Protein 3DDE (pdb70)

Organism: Shewanella denitrificans (strain OS217 / ATCC BAA-1090 / DSM 15013) (NCBI:txid318161)

Radius of gyration: 26.36 Å; Cα contacts (8 Å, |Δi|>4): 546; chains: 2; bounding box: 49×49×81 Å

Secondary structure (DSSP, 8-state):
----HHHHHHHHH--HHHHHH-HHHHHHHTT---HHHHHH--HHHHHHTTHHHHHHHHH---S--HHHHHHHHHHHHHHTTTT--HHHHHHTT--HHHHHTPPPPHHHHHHHHHHHHHHHSS-GGGGHHHHHHHHT-HHHHHHHHHHHHHHTT--TT--HHHHHHHHHHHHHHHHH--TTT--SHHHHHHHHH--HHHHHHHHHHHHHHHHHHHTTTT-SS----/----HHHHHHHHH--HHHHHH-HHHHHHHTT---HHHHHH--HHHHHHTTHHHHHHHHH---S--HHHHHHHHHHHHHHTTTT--HHHHHHTT--HHHHHTPPPPHHHHHHHHHHHHHHHSS-GGGHHHHHHHHTT-HHHHHHHHHHHHHHTT--TT--TTTTSHHHHHHHHHHHH--TTT--SHHHHHHHHH--HHHHHHHHHHHHHHHHHHHHTTT-TTS--

InterPro domains:
  IPR016084 Haem oxygenase-like, multi-helical [G3DSA:1.20.910.10] (1-238)
  IPR016084 Haem oxygenase-like, multi-helical [SSF48613] (8-217)
  IPR039068 Pyrroloquinoline-quinone synthase-like [PTHR40279] (7-221)

B-factor: mean 52.83, std 4.48, range [24.52, 73.82]

Structure (mmCIF, N/CA/C/O backbone):
data_3DDE
#
_entry.id   3DDE
#
_cell.length_a   92.810
_cell.length_b   66.000
_cell.length_c   84.380
_cell.angle_alpha   90.000
_cell.angle_beta   90.000
_cell.angle_gamma   90.000
#
_symmetry.space_group_name_H-M   'P 21 21 2'
#
loop_
_entity.id
_entity.type
_entity.pdbx_description
1 polymer 'TENA/THI-4 protein, Domain of Unknown Function with a Heme Oxygenase-like Fold'
2 non-polymer DI(HYDROXYETHYL)ETHER
3 non-polymer 'NITRATE ION'
4 non-polymer 1,2-ETHANEDIOL
5 non-polymer 'TRIETHYLENE GLYCOL'
6 water water
#
loop_
_atom_site.group_PDB
_atom_site.id
_atom_site.type_symbol
_atom_site.label_atom_id
_atom_site.label_alt_id
_atom_site.label_comp_id
_atom_site.label_asym_id
_atom_site.label_entity_id
_atom_site.label_seq_id
_atom_site.pdbx_PDB_ins_code
_atom_site.Cartn_x
_atom_site.Cartn_y
_atom_site.Cartn_z
_atom_site.occupancy
_atom_site.B_iso_or_equiv
_atom_site.auth_seq_id
_atom_site.auth_comp_id
_atom_site.auth_asym_id
_atom_site.auth_atom_id
_atom_site.pdbx_PDB_model_num
ATOM 1 N N . SER A 1 3 ? 3.041 0.600 -62.013 1.00 52.82 2 SER A N 1
ATOM 2 C CA . SER A 1 3 ? 2.967 2.083 -61.838 1.00 52.80 2 SER A CA 1
ATOM 3 C C . SER A 1 3 ? 4.030 2.595 -60.860 1.00 52.80 2 SER A C 1
ATOM 4 O O . SER A 1 3 ? 4.304 1.964 -59.842 1.00 53.24 2 SER A O 1
ATOM 7 N N . ILE A 1 4 ? 4.606 3.752 -61.177 1.00 52.90 3 ILE A N 1
ATOM 8 C CA . ILE A 1 4 ? 5.656 4.373 -60.364 1.00 53.29 3 ILE A CA 1
ATOM 9 C C . ILE A 1 4 ? 5.100 5.265 -59.231 1.00 53.16 3 ILE A C 1
ATOM 10 O O . ILE A 1 4 ? 5.796 5.556 -58.258 1.00 53.24 3 ILE A O 1
ATOM 15 N N . ILE A 1 5 ? 3.862 5.732 -59.368 1.00 52.79 4 ILE A N 1
ATOM 16 C CA . ILE A 1 5 ? 3.278 6.586 -58.343 1.00 52.15 4 ILE A CA 1
ATOM 17 C C . ILE A 1 5 ? 2.561 5.729 -57.300 1.00 52.41 4 ILE A C 1
ATOM 18 O O . ILE A 1 5 ? 1.938 4.710 -57.625 1.00 52.07 4 ILE A O 1
ATOM 23 N N . ASP A 1 6 ? 2.718 6.122 -56.039 1.00 52.72 5 ASP A N 1
ATOM 24 C CA . ASP A 1 6 ? 2.100 5.441 -54.910 1.00 52.76 5 ASP A CA 1
ATOM 25 C C . ASP A 1 6 ? 1.054 6.400 -54.369 1.00 52.34 5 ASP A C 1
ATOM 26 O O . ASP A 1 6 ? 1.382 7.348 -53.651 1.00 51.97 5 ASP A O 1
ATOM 31 N N . LEU A 1 7 ? -0.202 6.143 -54.720 1.00 52.22 6 LEU A N 1
ATOM 32 C CA . LEU A 1 7 ? -1.304 7.009 -54.319 1.00 52.52 6 LEU A CA 1
ATOM 33 C C . LEU A 1 7 ? -1.629 6.963 -52.822 1.00 52.47 6 LEU A C 1
ATOM 34 O O . LEU A 1 7 ? -2.263 7.880 -52.302 1.00 52.91 6 LEU A O 1
ATOM 39 N N . THR A 1 8 ? -1.199 5.919 -52.124 1.00 52.60 7 THR A N 1
ATOM 40 C CA . THR A 1 8 ? -1.411 5.862 -50.682 1.00 53.01 7 THR A CA 1
ATOM 41 C C . THR A 1 8 ? -0.524 6.925 -50.011 1.00 53.25 7 THR A C 1
ATOM 42 O O . THR A 1 8 ? -0.913 7.527 -49.007 1.00 53.84 7 THR A O 1
ATOM 46 N N . LYS A 1 9 ? 0.655 7.170 -50.585 1.00 53.16 8 LYS A N 1
ATOM 47 C CA . LYS A 1 9 ? 1.561 8.201 -50.074 1.00 52.93 8 LYS A CA 1
ATOM 48 C C . LYS A 1 9 ? 0.962 9.592 -50.287 1.00 52.82 8 LYS A C 1
ATOM 49 O O . LYS A 1 9 ? 1.038 10.426 -49.392 1.00 53.56 8 LYS A O 1
ATOM 51 N N . LEU A 1 10 ? 0.377 9.848 -51.462 1.00 52.72 9 LEU A N 1
ATOM 52 C CA . LEU A 1 10 ? -0.279 11.145 -51.720 1.00 52.16 9 LEU A CA 1
ATOM 53 C C . LEU A 1 10 ? -1.486 11.308 -50.791 1.00 51.88 9 LEU A C 1
ATOM 54 O O . LEU A 1 10 ? -1.642 12.355 -50.171 1.00 51.82 9 LEU A O 1
ATOM 59 N N . GLU A 1 11 ? -2.313 10.265 -50.681 1.00 52.28 10 GLU A N 1
ATOM 60 C CA . GLU A 1 11 ? -3.465 10.265 -49.767 1.00 52.16 10 GLU A CA 1
ATOM 61 C C . GLU A 1 11 ? -3.040 10.644 -48.356 1.00 51.94 10 GLU A C 1
ATOM 62 O O . GLU A 1 11 ? -3.743 11.391 -47.675 1.00 52.17 10 GLU A O 1
ATOM 65 N N . GLN A 1 12 ? -1.888 10.128 -47.924 1.00 51.66 11 GLN A N 1
ATOM 66 C CA . GLN A 1 12 ? -1.369 10.419 -46.586 1.00 51.58 11 GLN A CA 1
ATOM 67 C C . GLN A 1 12 ? -0.971 11.890 -46.427 1.00 51.36 11 GLN A C 1
ATOM 68 O O . GLN A 1 12 ? -1.238 12.476 -45.376 1.00 51.03 11 GLN A O 1
ATOM 70 N N . LYS A 1 13 ? -0.364 12.493 -47.459 1.00 51.57 12 LYS A N 1
ATOM 71 C CA A LYS A 1 13 ? 0.038 13.906 -47.373 0.50 51.66 12 LYS A CA 1
ATOM 72 C CA B LYS A 1 13 ? 0.027 13.912 -47.409 0.50 51.52 12 LYS A CA 1
ATOM 73 C C . LYS A 1 13 ? -1.211 14.801 -47.361 1.00 51.47 12 LYS A C 1
ATOM 74 O O . LYS A 1 13 ? -1.263 15.782 -46.625 1.00 51.60 12 LYS A O 1
ATOM 85 N N . VAL A 1 14 ? -2.207 14.459 -48.171 1.00 51.52 13 VAL A N 1
ATOM 86 C CA . VAL A 1 14 ? -3.456 15.217 -48.216 1.00 51.80 13 VAL A CA 1
ATOM 87 C C . VAL A 1 14 ? -4.185 15.169 -46.865 1.00 51.69 13 VAL A C 1
ATOM 88 O O . VAL A 1 14 ? -4.652 16.203 -46.378 1.00 51.38 13 VAL A O 1
ATOM 92 N N . ALA A 1 15 ? -4.256 13.980 -46.261 1.00 51.40 14 ALA A N 1
ATOM 93 C CA . ALA A 1 15 ? -4.903 13.800 -44.957 1.00 51.85 14 ALA A CA 1
ATOM 94 C C . ALA A 1 15 ? -4.217 14.622 -43.851 1.00 51.90 14 ALA A C 1
ATOM 95 O O . ALA A 1 15 ? -4.880 15.135 -42.938 1.00 51.65 14 ALA A O 1
ATOM 97 N N . THR A 1 16 ? -2.893 14.728 -43.931 1.00 51.99 15 THR A N 1
ATOM 98 C CA . THR A 1 16 ? -2.122 15.518 -42.976 1.00 52.14 15 THR A CA 1
ATOM 99 C C . THR A 1 16 ? -2.412 17.006 -43.151 1.00 51.91 15 THR A C 1
ATOM 100 O O . THR A 1 16 ? -2.533 17.736 -42.172 1.00 52.30 15 THR A O 1
ATOM 112 N N . TRP A 1 18 ? -5.240 18.481 -44.560 1.00 52.41 17 TRP A N 1
ATOM 113 C CA . TRP A 1 18 ? -6.617 18.804 -44.141 1.00 52.95 17 TRP A CA 1
ATOM 114 C C . TRP A 1 18 ? -6.717 18.896 -42.616 1.00 52.68 17 TRP A C 1
ATOM 115 O O . TRP A 1 18 ? -7.345 19.806 -42.068 1.00 52.62 17 TRP A O 1
ATOM 126 N N . ASP A 1 19 ? -6.084 17.955 -41.935 1.00 52.47 18 ASP A N 1
ATOM 127 C CA . ASP A 1 19 ? -6.068 17.957 -40.482 1.00 52.85 18 ASP A CA 1
ATOM 128 C C . ASP A 1 19 ? -5.618 19.319 -39.934 1.00 52.82 18 ASP A C 1
ATOM 129 O O . ASP A 1 19 ? -6.213 19.869 -39.007 1.00 53.22 18 ASP A O 1
ATOM 134 N N . SER A 1 20 ? -4.556 19.848 -40.514 1.00 52.86 19 SER A N 1
ATOM 135 C CA . SER A 1 20 ? -4.023 21.134 -40.115 1.00 53.40 19 SER A CA 1
ATOM 136 C C . SER A 1 20 ? -4.986 22.280 -40.436 1.00 52.75 19 SER A C 1
ATOM 137 O O . SER A 1 20 ? -5.243 23.133 -39.586 1.00 53.03 19 SER A O 1
ATOM 140 N N . ILE A 1 21 ? -5.511 22.287 -41.658 1.00 52.63 20 ILE A N 1
ATOM 141 C CA . ILE A 1 21 ? -6.448 23.316 -42.125 1.00 52.58 20 ILE A CA 1
ATOM 142 C C . ILE A 1 21 ? -7.714 23.371 -41.267 1.00 53.41 20 ILE A C 1
ATOM 143 O O . ILE A 1 21 ? -8.159 24.457 -40.880 1.00 54.46 20 ILE A O 1
ATOM 148 N N . LEU A 1 22 ? -8.272 22.200 -40.951 1.00 53.09 21 LEU A N 1
ATOM 149 C CA . LEU A 1 22 ? -9.501 22.114 -40.175 1.00 53.13 21 LEU A CA 1
ATOM 150 C C . LEU A 1 22 ? -9.272 22.426 -38.692 1.00 53.25 21 LEU A C 1
ATOM 151 O O . LEU A 1 22 ? -10.155 22.965 -38.026 1.00 53.00 21 LEU A O 1
ATOM 156 N N . THR A 1 23 ? -8.078 22.119 -38.187 1.00 53.57 22 THR A N 1
ATOM 157 C CA . THR A 1 23 ? -7.733 22.402 -36.795 1.00 53.59 22 THR A CA 1
ATOM 158 C C . THR A 1 23 ? -7.408 23.882 -36.574 1.00 53.33 22 THR A C 1
ATOM 159 O O . THR A 1 23 ? -7.610 24.403 -35.490 1.00 53.82 22 THR A O 1
ATOM 163 N N . ASN A 1 24 ? -6.897 24.556 -37.595 1.00 53.84 23 ASN A N 1
ATOM 164 C CA . ASN A 1 24 ? -6.453 25.943 -37.448 1.00 54.02 23 ASN A CA 1
ATOM 165 C C . ASN A 1 24 ? -7.332 27.046 -38.046 1.00 54.13 23 ASN A C 1
ATOM 166 O O . ASN A 1 24 ? -7.188 28.202 -37.658 1.00 54.97 23 ASN A O 1
ATOM 171 N N . SER A 1 25 ? -8.240 26.708 -38.961 1.00 53.42 24 SER A N 1
ATOM 172 C CA . SER A 1 25 ? -9.107 27.718 -39.583 1.00 53.26 24 SER A CA 1
ATOM 173 C C . SER A 1 25 ? -10.225 28.217 -38.669 1.00 53.02 24 SER A C 1
ATOM 174 O O . SER A 1 25 ? -11.083 27.429 -38.257 1.00 53.56 24 SER A O 1
ATOM 177 N N . PRO A 1 26 ? -10.240 29.528 -38.349 1.00 52.71 25 PRO A N 1
ATOM 178 C CA . PRO A 1 26 ? -11.334 30.026 -37.524 1.00 52.42 25 PRO A CA 1
ATOM 179 C C . PRO A 1 26 ? -12.668 29.915 -38.251 1.00 52.38 25 PRO A C 1
ATOM 180 O O . PRO A 1 26 ? -13.718 29.793 -37.610 1.00 53.31 25 PRO A O 1
ATOM 184 N N . PHE A 1 27 ? -12.619 30.014 -39.580 1.00 52.64 26 PHE A N 1
ATOM 185 C CA . PHE A 1 27 ? -13.790 29.869 -40.440 1.00 52.63 26 PHE A CA 1
ATOM 186 C C . PHE A 1 27 ? -14.424 28.498 -40.198 1.00 52.46 26 PHE A C 1
ATOM 187 O O . PHE A 1 27 ? -15.625 28.398 -39.935 1.00 52.89 26 PHE A O 1
ATOM 195 N N . ILE A 1 28 ? -13.604 27.451 -40.255 1.00 52.13 27 ILE A N 1
ATOM 196 C CA . ILE A 1 28 ? -14.075 26.079 -40.056 1.00 51.71 27 ILE A CA 1
ATOM 197 C C . ILE A 1 28 ? -14.628 25.865 -38.646 1.00 52.42 27 ILE A C 1
ATOM 198 O O . ILE A 1 28 ? -15.637 25.180 -38.489 1.00 52.36 27 ILE A O 1
ATOM 203 N N . HIS A 1 29 ? -13.997 26.443 -37.618 1.00 53.30 28 HIS A N 1
ATOM 204 C CA . HIS A 1 29 ? -14.507 26.258 -36.252 1.00 53.92 28 HIS A CA 1
ATOM 205 C C . HIS A 1 29 ? -15.840 26.979 -36.103 1.00 53.45 28 HIS A C 1
ATOM 206 O O . HIS A 1 29 ? -16.758 26.448 -35.501 1.00 53.46 28 HIS A O 1
ATOM 213 N N . GLU A 1 30 ? -15.934 28.190 -36.646 1.00 52.97 29 GLU A N 1
ATOM 214 C CA . GLU A 1 30 ? -17.172 28.971 -36.589 1.00 52.52 29 GLU A CA 1
ATOM 215 C C . GLU A 1 30 ? -18.335 28.137 -37.142 1.00 52.26 29 GLU A C 1
ATOM 216 O O . GLU A 1 30 ? -19.427 28.106 -36.561 1.00 52.32 29 GLU A O 1
ATOM 222 N N . VAL A 1 31 ? -18.085 27.452 -38.258 1.00 52.02 30 VAL A N 1
ATOM 223 C CA . VAL A 1 31 ? -19.096 26.608 -38.899 1.00 51.61 30 VAL A CA 1
ATOM 224 C C . VAL A 1 31 ? -19.464 25.394 -38.035 1.00 51.35 30 VAL A C 1
ATOM 225 O O . VAL A 1 31 ? -20.647 25.166 -37.746 1.00 52.09 30 VAL A O 1
ATOM 229 N N . LEU A 1 32 ? -18.460 24.630 -37.612 1.00 51.26 31 LEU A N 1
ATOM 230 C CA . LEU A 1 32 ? -18.702 23.415 -36.816 1.00 51.10 31 LEU A CA 1
ATOM 231 C C . LEU A 1 32 ? -19.367 23.651 -35.449 1.00 50.97 31 LEU A C 1
ATOM 232 O O . LEU A 1 32 ? -20.125 22.796 -34.972 1.00 50.87 31 LEU A O 1
ATOM 237 N N A ASP A 1 33 ? -19.171 24.842 -34.887 0.50 50.83 32 ASP A N 1
ATOM 238 N N B ASP A 1 33 ? -19.026 24.764 -34.796 0.50 51.22 32 ASP A N 1
ATOM 239 C CA A ASP A 1 33 ? -19.827 25.217 -33.634 0.50 51.05 32 ASP A CA 1
ATOM 240 C CA B ASP A 1 33 ? -19.526 25.080 -33.446 0.50 51.66 32 ASP A CA 1
ATOM 241 C C A ASP A 1 33 ? -21.329 25.410 -33.874 0.50 50.17 32 ASP A C 1
ATOM 242 C C B ASP A 1 33 ? -20.279 26.412 -33.395 0.50 51.97 32 ASP A C 1
ATOM 243 O O A ASP A 1 33 ? -22.124 25.364 -32.935 0.50 50.21 32 ASP A O 1
ATOM 244 O O B ASP A 1 33 ? -21.508 26.442 -33.484 0.50 51.96 32 ASP A O 1
ATOM 253 N N A GLY A 1 34 ? -21.704 25.638 -35.131 0.50 49.10 33 GLY A N 1
ATOM 254 N N B GLY A 1 34 ? -19.539 27.507 -33.233 0.50 52.03 33 GLY A N 1
ATOM 255 C CA A GLY A 1 34 ? -23.100 25.826 -35.506 0.50 48.59 33 GLY A CA 1
ATOM 256 C CA B GLY A 1 34 ? -20.148 28.833 -33.171 0.50 51.72 33 GLY A CA 1
ATOM 257 C C A GLY A 1 34 ? -23.456 27.295 -35.601 0.50 48.26 33 GLY A C 1
ATOM 258 C C B GLY A 1 34 ? -21.488 28.823 -33.879 0.50 51.35 33 GLY A C 1
ATOM 259 O O A GLY A 1 34 ? -24.628 27.667 -35.535 0.50 47.85 33 GLY A O 1
ATOM 260 O O B GLY A 1 34 ? -22.466 28.288 -33.354 0.50 51.44 33 GLY A O 1
ATOM 261 N N A LYS A 1 35 ? -22.441 28.134 -35.773 0.50 48.14 34 LYS A N 1
ATOM 262 N N B LYS A 1 35 ? -21.533 29.421 -35.068 0.50 50.70 34 LYS A N 1
ATOM 263 C CA A LYS A 1 35 ? -22.648 29.575 -35.839 0.50 48.43 34 LYS A CA 1
ATOM 264 C CA B LYS A 1 35 ? -22.753 29.452 -35.868 0.50 50.33 34 LYS A CA 1
ATOM 265 C C A LYS A 1 35 ? -22.479 30.191 -37.234 0.50 49.15 34 LYS A C 1
ATOM 266 C C B LYS A 1 35 ? -22.538 30.161 -37.207 0.50 50.28 34 LYS A C 1
ATOM 267 O O A LYS A 1 35 ? -22.201 31.388 -37.341 0.50 49.35 34 LYS A O 1
ATOM 268 O O B LYS A 1 35 ? -22.279 31.365 -37.246 0.50 50.39 34 LYS A O 1
ATOM 271 N N . ALA A 1 36 ? -22.644 29.403 -38.297 1.00 49.61 35 ALA A N 1
ATOM 272 C CA . ALA A 1 36 ? -22.518 29.950 -39.649 1.00 50.26 35 ALA A CA 1
ATOM 273 C C . ALA A 1 36 ? -23.767 30.785 -39.948 1.00 50.81 35 ALA A C 1
ATOM 274 O O . ALA A 1 36 ? -24.841 30.524 -39.395 1.00 51.12 35 ALA A O 1
ATOM 276 N N . THR A 1 37 ? -23.616 31.797 -40.800 1.00 50.95 36 THR A N 1
ATOM 277 C CA . THR A 1 37 ? -24.725 32.671 -41.182 1.00 50.54 36 THR A CA 1
ATOM 278 C C . THR A 1 37 ? -24.827 32.712 -42.707 1.00 50.98 36 THR A C 1
ATOM 279 O O . THR A 1 37 ? -23.939 32.215 -43.411 1.00 51.12 36 THR A O 1
ATOM 283 N N . LYS A 1 38 ? -25.914 33.286 -43.217 1.00 50.90 37 LYS A N 1
ATOM 284 C CA . LYS A 1 38 ? -26.114 33.401 -44.662 1.00 51.13 37 LYS A CA 1
ATOM 285 C C . LYS A 1 38 ? -24.956 34.192 -45.288 1.00 51.07 37 LYS A C 1
ATOM 286 O O . LYS A 1 38 ? -24.374 33.771 -46.294 1.00 51.43 37 LYS A O 1
ATOM 288 N N . ALA A 1 39 ? -24.609 35.315 -44.659 1.00 50.87 38 ALA A N 1
ATOM 289 C CA . ALA A 1 39 ? -23.527 36.187 -45.117 1.00 50.51 38 ALA A CA 1
ATOM 290 C C . ALA A 1 39 ? -22.192 35.451 -45.224 1.00 50.84 38 ALA A C 1
ATOM 291 O O . ALA A 1 39 ? -21.458 35.616 -46.202 1.00 50.22 38 ALA A O 1
ATOM 293 N N . LEU A 1 40 ? -21.870 34.650 -44.210 1.00 51.02 39 LEU A N 1
ATOM 294 C CA . LEU A 1 40 ? -20.626 33.876 -44.218 1.00 50.51 39 LEU A CA 1
ATOM 295 C C . LEU A 1 40 ? -20.604 32.887 -45.389 1.00 50.76 39 LEU A C 1
ATOM 296 O O . LEU A 1 40 ? -19.607 32.777 -46.098 1.00 50.22 39 LEU A O 1
ATOM 301 N N . TYR A 1 41 ? -21.715 32.182 -45.589 1.00 50.82 40 TYR A N 1
ATOM 302 C CA . TYR A 1 41 ? -21.816 31.199 -46.657 1.00 50.72 40 TYR A CA 1
ATOM 303 C C . TYR A 1 41 ? -21.693 31.880 -48.029 1.00 50.79 40 TYR A C 1
ATOM 304 O O . TYR A 1 41 ? -21.003 31.378 -48.911 1.00 50.51 40 TYR A O 1
ATOM 313 N N . ALA A 1 42 ? -22.325 33.043 -48.181 1.00 50.83 41 ALA A N 1
ATOM 314 C CA . ALA A 1 42 ? -22.257 33.815 -49.426 1.00 50.56 41 ALA A CA 1
ATOM 315 C C . ALA A 1 42 ? -20.832 34.295 -49.732 1.00 50.49 41 ALA A C 1
ATOM 316 O O . ALA A 1 42 ? -20.349 34.125 -50.849 1.00 50.42 41 ALA A O 1
ATOM 318 N N . ILE A 1 43 ? -20.181 34.912 -48.749 1.00 50.37 42 ILE A N 1
ATOM 319 C CA . ILE A 1 43 ? -18.802 35.408 -48.905 1.00 50.81 42 ILE A CA 1
ATOM 320 C C . ILE A 1 43 ? -17.903 34.290 -49.426 1.00 51.20 42 ILE A C 1
ATOM 321 O O . ILE A 1 43 ? -17.199 34.460 -50.428 1.00 51.15 42 ILE A O 1
ATOM 326 N N . TYR A 1 44 ? -17.979 33.143 -48.763 1.00 51.24 43 TYR A N 1
ATOM 327 C CA . TYR A 1 44 ? -17.254 31.967 -49.181 1.00 52.49 43 TYR A CA 1
ATOM 328 C C . TYR A 1 44 ? -17.655 31.394 -50.560 1.00 52.18 43 TYR A C 1
ATOM 329 O O . TYR A 1 44 ? -16.781 30.992 -51.324 1.00 51.75 43 TYR A O 1
ATOM 346 N N . THR A 1 46 ? -18.949 33.010 -53.003 1.00 50.02 45 THR A N 1
ATOM 347 C CA . THR A 1 46 ? -18.530 34.005 -53.989 1.00 49.27 45 THR A CA 1
ATOM 348 C C . THR A 1 46 ? -17.095 33.748 -54.421 1.00 49.71 45 THR A C 1
ATOM 349 O O . THR A 1 46 ? -16.802 33.801 -55.611 1.00 49.97 45 THR A O 1
ATOM 353 N N . GLU A 1 47 ? -16.191 33.462 -53.476 1.00 50.06 46 GLU A N 1
ATOM 354 C CA . GLU A 1 47 ? -14.797 33.185 -53.842 1.00 50.00 46 GLU A CA 1
ATOM 355 C C . GLU A 1 47 ? -14.661 31.855 -54.572 1.00 50.17 46 GLU A C 1
ATOM 356 O O . GLU A 1 47 ? -13.797 31.697 -55.446 1.00 49.84 46 GLU A O 1
ATOM 362 N N . THR A 1 48 ? -15.496 30.894 -54.204 1.00 50.28 47 THR A N 1
ATOM 363 C CA . THR A 1 48 ? -15.500 29.606 -54.882 1.00 50.63 47 THR A CA 1
ATOM 364 C C . THR A 1 48 ? -15.891 29.822 -56.332 1.00 51.29 47 THR A C 1
ATOM 365 O O . THR A 1 48 ? -15.296 29.230 -57.236 1.00 51.05 47 THR A O 1
ATOM 369 N N . TYR A 1 49 ? -16.874 30.698 -56.532 1.00 51.94 48 TYR A N 1
ATOM 370 C CA . TYR A 1 49 ? -17.350 31.061 -57.861 1.00 51.78 48 TYR A CA 1
ATOM 371 C C . TYR A 1 49 ? -16.225 31.647 -58.690 1.00 51.91 48 TYR A C 1
ATOM 372 O O . TYR A 1 49 ? -16.064 31.270 -59.854 1.00 50.38 48 TYR A O 1
ATOM 381 N N . HIS A 1 50 ? -15.462 32.565 -58.082 1.00 51.81 49 HIS A N 1
ATOM 382 C CA . HIS A 1 50 ? -14.345 33.229 -58.756 1.00 51.20 49 HIS A CA 1
ATOM 383 C C . HIS A 1 50 ? -13.267 32.297 -59.277 1.00 51.69 49 HIS A C 1
ATOM 384 O O . HIS A 1 50 ? -12.868 32.425 -60.413 1.00 52.56 49 HIS A O 1
ATOM 391 N N . TYR A 1 51 ? -12.775 31.375 -58.464 1.00 51.89 50 TYR A N 1
ATOM 392 C CA . TYR A 1 51 ? -11.733 30.477 -58.945 1.00 51.54 50 TYR A CA 1
ATOM 393 C C . TYR A 1 51 ? -12.277 29.317 -59.799 1.00 51.40 50 TYR A C 1
ATOM 394 O O . TYR A 1 51 ? -11.633 28.882 -60.745 1.00 50.84 50 TYR A O 1
ATOM 403 N N . THR A 1 52 ? -13.480 28.841 -59.488 1.00 51.36 51 THR A N 1
ATOM 404 C CA . THR A 1 52 ? -14.088 27.741 -60.234 1.00 51.41 51 THR A CA 1
ATOM 405 C C . THR A 1 52 ? -14.311 28.138 -61.692 1.00 51.47 51 THR A C 1
ATOM 406 O O . THR A 1 52 ? -14.244 27.306 -62.586 1.00 52.26 51 THR A O 1
ATOM 410 N N . LYS A 1 53 ? -14.589 29.419 -61.888 1.00 51.86 52 LYS A N 1
ATOM 411 C CA . LYS A 1 53 ? -14.823 30.048 -63.183 1.00 53.27 52 LYS A CA 1
ATOM 412 C C . LYS A 1 53 ? -13.663 29.827 -64.173 1.00 52.26 52 LYS A C 1
ATOM 413 O O . LYS A 1 53 ? -13.859 29.816 -65.397 1.00 51.89 52 LYS A O 1
ATOM 419 N N . HIS A 1 54 ? -12.458 29.629 -63.635 1.00 51.15 53 HIS A N 1
ATOM 420 C CA . HIS A 1 54 ? -11.263 29.464 -64.450 1.00 50.84 53 HIS A CA 1
ATOM 421 C C . HIS A 1 54 ? -10.758 28.027 -64.623 1.00 51.40 53 HIS A C 1
ATOM 422 O O . HIS A 1 54 ? -9.833 27.798 -65.397 1.00 52.00 53 HIS A O 1
ATOM 429 N N . ASN A 1 55 ? -11.368 27.063 -63.941 1.00 51.57 54 ASN A N 1
ATOM 430 C CA . ASN A 1 55 ? -10.841 25.697 -63.957 1.00 52.28 54 ASN A CA 1
ATOM 431 C C . ASN A 1 55 ? -10.903 24.939 -65.280 1.00 51.74 54 ASN A C 1
ATOM 432 O O . ASN A 1 55 ? -9.929 24.247 -65.632 1.00 51.03 54 ASN A O 1
ATOM 437 N N . ALA A 1 56 ? -12.013 25.083 -66.006 1.00 51.04 55 ALA A N 1
ATOM 438 C CA . ALA A 1 56 ? -12.149 24.481 -67.317 1.00 50.73 55 ALA A CA 1
ATOM 439 C C . ALA A 1 56 ? -11.068 25.043 -68.237 1.00 50.89 55 ALA A C 1
ATOM 440 O O . ALA A 1 56 ? -10.452 24.317 -68.997 1.00 50.46 55 ALA A O 1
ATOM 442 N N . LYS A 1 57 ? -10.854 26.349 -68.140 1.00 51.47 56 LYS A N 1
ATOM 443 C CA . LYS A 1 57 ? -9.890 27.066 -68.968 1.00 51.27 56 LYS A CA 1
ATOM 444 C C . LYS A 1 57 ? -8.452 26.657 -68.695 1.00 50.64 56 LYS A C 1
ATOM 445 O O . LYS A 1 57 ? -7.738 26.336 -69.635 1.00 49.70 56 LYS A O 1
ATOM 451 N N . ASN A 1 58 ? -8.029 26.641 -67.431 1.00 49.76 57 ASN A N 1
ATOM 452 C CA . ASN A 1 58 ? -6.670 26.233 -67.146 1.00 50.36 57 ASN A CA 1
ATOM 453 C C . ASN A 1 58 ? -6.419 24.721 -67.388 1.00 50.07 57 ASN A C 1
ATOM 454 O O . ASN A 1 58 ? -5.293 24.327 -67.715 1.00 49.08 57 ASN A O 1
ATOM 459 N N . GLN A 1 59 ? -7.469 23.894 -67.283 1.00 49.95 58 GLN A N 1
ATOM 460 C CA . GLN A 1 59 ? -7.363 22.479 -67.624 1.00 49.91 58 GLN A CA 1
ATOM 461 C C . GLN A 1 59 ? -7.135 22.323 -69.139 1.00 50.11 58 GLN A C 1
ATOM 462 O O . GLN A 1 59 ? -6.272 21.552 -69.571 1.00 49.98 58 GLN A O 1
ATOM 468 N N . ALA A 1 60 ? -7.904 23.048 -69.942 1.00 49.40 59 ALA A N 1
ATOM 469 C CA . ALA A 1 60 ? -7.735 23.002 -71.392 1.00 50.52 59 ALA A CA 1
ATOM 470 C C . ALA A 1 60 ? -6.337 23.510 -71.789 1.00 50.46 59 ALA A C 1
ATOM 471 O O . ALA A 1 60 ? -5.746 23.035 -72.751 1.00 50.38 59 ALA A O 1
ATOM 473 N N . LEU A 1 61 ? -5.800 24.447 -71.018 1.00 50.65 60 LEU A N 1
ATOM 474 C CA . LEU A 1 61 ? -4.487 25.030 -71.305 1.00 50.75 60 LEU A CA 1
ATOM 475 C C . LEU A 1 61 ? -3.330 24.013 -71.254 1.00 51.03 60 LEU A C 1
ATOM 476 O O . LEU A 1 61 ? -2.380 24.109 -72.042 1.00 50.78 60 LEU A O 1
ATOM 481 N N . VAL A 1 62 ? -3.407 23.040 -70.341 1.00 51.52 61 VAL A N 1
ATOM 482 C CA . VAL A 1 62 ? -2.401 21.975 -70.273 1.00 50.57 61 VAL A CA 1
ATOM 483 C C . VAL A 1 62 ? -2.277 21.285 -71.650 1.00 51.01 61 VAL A C 1
ATOM 484 O O . VAL A 1 62 ? -1.164 20.986 -72.117 1.00 50.66 61 VAL A O 1
ATOM 488 N N . GLY A 1 63 ? -3.421 21.024 -72.284 1.00 50.12 62 GLY A N 1
ATOM 489 C CA . GLY A 1 63 ? -3.456 20.358 -73.594 1.00 50.23 62 GLY A CA 1
ATOM 490 C C . GLY A 1 63 ? -2.933 21.197 -74.749 1.00 50.59 62 GLY A C 1
ATOM 491 O O . GLY A 1 63 ? -2.430 20.674 -75.729 1.00 51.08 62 GLY A O 1
ATOM 492 N N . ILE A 1 64 ? -3.049 22.512 -74.630 1.00 51.00 63 ILE A N 1
ATOM 493 C CA . ILE A 1 64 ? -2.543 23.422 -75.639 1.00 51.71 63 ILE A CA 1
ATOM 494 C C . ILE A 1 64 ? -1.042 23.668 -75.489 1.00 51.86 63 ILE A C 1
ATOM 495 O O . ILE A 1 64 ? -0.338 23.715 -76.487 1.00 52.33 63 ILE A O 1
ATOM 508 N N . GLY A 1 66 ? 1.219 21.825 -73.329 1.00 54.65 65 GLY A N 1
ATOM 509 C CA . GLY A 1 66 ? 1.995 20.613 -73.095 1.00 54.12 65 GLY A CA 1
ATOM 510 C C . GLY A 1 66 ? 2.574 20.120 -74.405 1.00 54.02 65 GLY A C 1
ATOM 511 O O . GLY A 1 66 ? 1.894 20.144 -75.432 1.00 55.34 65 GLY A O 1
ATOM 512 N N . LYS A 1 67 ? 3.839 19.700 -74.369 1.00 53.76 66 LYS A N 1
ATOM 513 C CA . LYS A 1 67 ? 4.530 19.193 -75.550 1.00 53.87 66 LYS A CA 1
ATOM 514 C C . LYS A 1 67 ? 4.591 17.662 -75.513 1.00 54.17 66 LYS A C 1
ATOM 515 O O . LYS A 1 67 ? 4.923 17.055 -74.478 1.00 53.67 66 LYS A O 1
ATOM 518 N N . ASP A 1 68 ? 4.234 17.045 -76.636 1.00 54.46 67 ASP A N 1
ATOM 519 C CA . ASP A 1 68 ? 4.273 15.591 -76.762 1.00 55.43 67 ASP A CA 1
ATOM 520 C C . ASP A 1 68 ? 3.606 14.873 -75.594 1.00 54.71 67 ASP A C 1
ATOM 521 O O . ASP A 1 68 ? 4.228 14.054 -74.904 1.00 55.24 67 ASP A O 1
ATOM 526 N N . LEU A 1 69 ? 2.337 15.179 -75.371 1.00 53.53 68 LEU A N 1
ATOM 527 C CA . LEU A 1 69 ? 1.601 14.531 -74.299 1.00 52.62 68 LEU A CA 1
ATOM 528 C C . LEU A 1 69 ? 1.100 13.183 -74.805 1.00 52.64 68 LEU A C 1
ATOM 529 O O . LEU A 1 69 ? 0.766 13.054 -75.992 1.00 53.02 68 LEU A O 1
ATOM 534 N N . PRO A 1 70 ? 1.039 12.172 -73.922 1.00 52.13 69 PRO A N 1
ATOM 535 C CA . PRO A 1 70 ? 0.444 10.929 -74.376 1.00 51.96 69 PRO A CA 1
ATOM 536 C C . PRO A 1 70 ? -0.958 11.211 -74.914 1.00 51.70 69 PRO A C 1
ATOM 537 O O . PRO A 1 70 ? -1.636 12.100 -74.408 1.00 52.42 69 PRO A O 1
ATOM 541 N N . GLY A 1 71 ? -1.381 10.465 -75.928 1.00 51.77 70 GLY A N 1
ATOM 542 C CA . GLY A 1 71 ? -2.694 10.660 -76.549 1.00 51.61 70 GLY A CA 1
ATOM 543 C C . GLY A 1 71 ? -3.849 10.725 -75.570 1.00 51.29 70 GLY A C 1
ATOM 544 O O . GLY A 1 71 ? -4.734 11.592 -75.676 1.00 50.61 70 GLY A O 1
ATOM 545 N N . LYS A 1 72 ? -3.825 9.809 -74.606 1.00 51.17 71 LYS A N 1
ATOM 546 C CA . LYS A 1 72 ? -4.875 9.720 -73.602 1.00 51.37 71 LYS A CA 1
ATOM 547 C C . LYS A 1 72 ? -4.914 10.959 -72.712 1.00 51.39 71 LYS A C 1
ATOM 548 O O . LYS A 1 72 ? -5.991 11.385 -72.285 1.00 51.84 71 LYS A O 1
ATOM 551 N N . TYR A 1 73 ? -3.744 11.537 -72.441 1.00 50.95 72 TYR A N 1
ATOM 552 C CA . TYR A 1 73 ? -3.659 12.736 -71.602 1.00 50.74 72 TYR A CA 1
ATOM 553 C C . TYR A 1 73 ? -4.192 13.978 -72.317 1.00 50.42 72 TYR A C 1
ATOM 554 O O . TYR A 1 73 ? -4.882 14.767 -71.697 1.00 50.12 72 TYR A O 1
ATOM 563 N N . LEU A 1 74 ? -3.921 14.139 -73.609 1.00 50.84 73 LEU A N 1
ATOM 564 C CA . LEU A 1 74 ? -4.468 15.283 -74.350 1.00 50.91 73 LEU A CA 1
ATOM 565 C C . LEU A 1 74 ? -5.995 15.191 -74.364 1.00 51.00 73 LEU A C 1
ATOM 566 O O . LEU A 1 74 ? -6.673 16.191 -74.133 1.00 50.55 73 LEU A O 1
ATOM 571 N N . SER A 1 75 ? -6.535 14.000 -74.653 1.00 51.12 74 SER A N 1
ATOM 572 C CA . SER A 1 75 ? -7.996 13.806 -74.641 1.00 51.42 74 SER A CA 1
ATOM 573 C C . SER A 1 75 ? -8.567 14.134 -73.268 1.00 51.46 74 SER A C 1
ATOM 574 O O . SER A 1 75 ? -9.595 14.804 -73.152 1.00 51.72 74 SER A O 1
ATOM 577 N N . PHE A 1 76 ? -7.892 13.638 -72.232 1.00 50.97 75 PHE A N 1
ATOM 578 C CA . PHE A 1 76 ? -8.291 13.874 -70.848 1.00 50.57 75 PHE A CA 1
ATOM 579 C C . PHE A 1 76 ? -8.443 15.374 -70.548 1.00 50.92 75 PHE A C 1
ATOM 580 O O . PHE A 1 76 ? -9.445 15.796 -69.948 1.00 51.49 75 PHE A O 1
ATOM 588 N N . CYS A 1 77 ? -7.453 16.170 -70.945 1.00 50.42 76 CYS A N 1
ATOM 589 C CA . CYS A 1 77 ? -7.486 17.617 -70.703 1.00 49.96 76 CYS A CA 1
ATOM 590 C C . CYS A 1 77 ? -8.695 18.306 -71.311 1.00 49.79 76 CYS A C 1
ATOM 591 O O . CYS A 1 77 ? -9.342 19.113 -70.645 1.00 49.12 76 CYS A O 1
ATOM 594 N N . PHE A 1 78 ? -8.996 18.004 -72.574 1.00 49.71 77 PHE A N 1
ATOM 595 C CA . PHE A 1 78 ? -10.130 18.642 -73.237 1.00 49.70 77 PHE A CA 1
ATOM 596 C C . PHE A 1 78 ? -11.445 18.072 -72.751 1.00 49.89 77 PHE A C 1
ATOM 597 O O . PHE A 1 78 ? -12.428 18.803 -72.599 1.00 49.80 77 PHE A O 1
ATOM 605 N N . HIS A 1 79 ? -11.469 16.769 -72.493 1.00 50.53 78 HIS A N 1
ATOM 606 C CA . HIS A 1 79 ? -12.672 16.152 -71.972 1.00 50.85 78 HIS A CA 1
ATOM 607 C C . HIS A 1 79 ? -13.059 16.765 -70.644 1.00 50.43 78 HIS A C 1
ATOM 608 O O . HIS A 1 79 ? -14.214 17.147 -70.453 1.00 50.07 78 HIS A O 1
ATOM 615 N N . HIS A 1 80 ? -12.107 16.836 -69.721 1.00 50.23 79 HIS A N 1
ATOM 616 C CA . HIS A 1 80 ? -12.396 17.403 -68.412 1.00 51.26 79 HIS A CA 1
ATOM 617 C C . HIS A 1 80 ? -12.674 18.886 -68.411 1.00 51.67 79 HIS A C 1
ATOM 618 O O . HIS A 1 80 ? -13.457 19.348 -67.581 1.00 52.48 79 HIS A O 1
ATOM 625 N N . ALA A 1 81 ? -12.066 19.625 -69.336 1.00 51.21 80 ALA A N 1
ATOM 626 C CA . ALA A 1 81 ? -12.346 21.058 -69.490 1.00 50.89 80 ALA A CA 1
ATOM 627 C C . ALA A 1 81 ? -13.826 21.179 -69.899 1.00 50.08 80 ALA A C 1
ATOM 628 O O . ALA A 1 81 ? -14.560 22.036 -69.404 1.00 49.93 80 ALA A O 1
ATOM 630 N N . HIS A 1 82 ? -14.255 20.309 -70.803 1.00 49.57 81 HIS A N 1
ATOM 631 C CA . HIS A 1 82 ? -15.652 20.295 -71.240 1.00 50.47 81 HIS A CA 1
ATOM 632 C C . HIS A 1 82 ? -16.608 19.971 -70.084 1.00 51.25 81 HIS A C 1
ATOM 633 O O . HIS A 1 82 ? -17.665 20.593 -69.952 1.00 51.95 81 HIS A O 1
ATOM 640 N N . GLU A 1 83 ? -16.229 18.996 -69.257 1.00 52.37 82 GLU A N 1
ATOM 641 C CA . GLU A 1 83 ? -17.036 18.604 -68.093 1.00 53.31 82 GLU A CA 1
ATOM 642 C C . GLU A 1 83 ? -17.124 19.708 -67.038 1.00 52.76 82 GLU A C 1
ATOM 643 O O . GLU A 1 83 ? -18.181 19.891 -66.425 1.00 51.60 82 GLU A O 1
ATOM 649 N N . GLU A 1 84 ? -16.029 20.451 -66.844 1.00 52.15 83 GLU A N 1
ATOM 650 C CA . GLU A 1 84 ? -16.013 21.554 -65.883 1.00 52.80 83 GLU A CA 1
ATOM 651 C C . GLU A 1 84 ? -16.682 22.839 -66.358 1.00 51.65 83 GLU A C 1
ATOM 652 O O . GLU A 1 84 ? -17.044 23.666 -65.542 1.00 50.98 83 GLU A O 1
ATOM 658 N N . ALA A 1 85 ? -16.821 23.033 -67.664 1.00 51.36 84 ALA A N 1
ATOM 659 C CA . ALA A 1 85 ? -17.368 24.297 -68.174 1.00 51.39 84 ALA A CA 1
ATOM 660 C C . ALA A 1 85 ? -18.729 24.643 -67.557 1.00 52.02 84 ALA A C 1
ATOM 661 O O . ALA A 1 85 ? -19.657 23.823 -67.551 1.00 51.82 84 ALA A O 1
ATOM 663 N N . GLY A 1 86 ? -18.810 25.856 -67.005 1.00 52.54 85 GLY A N 1
ATOM 664 C CA . GLY A 1 86 ? -20.020 26.367 -66.376 1.00 53.31 85 GLY A CA 1
ATOM 665 C C . GLY A 1 86 ? -20.266 25.965 -64.922 1.00 53.28 85 GLY A C 1
ATOM 666 O O . GLY A 1 86 ? -21.183 26.499 -64.284 1.00 53.38 85 GLY A O 1
ATOM 667 N N . HIS A 1 87 ? -19.447 25.058 -64.389 1.00 53.29 86 HIS A N 1
ATOM 668 C CA A HIS A 1 87 ? -19.582 24.575 -63.011 0.50 53.40 86 HIS A CA 1
ATOM 669 C CA B HIS A 1 87 ? -19.616 24.590 -63.010 0.50 53.04 86 HIS A CA 1
ATOM 670 C C . HIS A 1 87 ? -19.738 25.726 -62.005 1.00 53.15 86 HIS A C 1
ATOM 671 O O . HIS A 1 87 ? -20.402 25.566 -60.977 1.00 53.51 86 HIS A O 1
ATOM 684 N N . GLU A 1 88 ? -19.133 26.881 -62.302 1.00 52.25 87 GLU A N 1
ATOM 685 C CA . GLU A 1 88 ? -19.253 28.051 -61.419 1.00 51.73 87 GLU A CA 1
ATOM 686 C C . GLU A 1 88 ? -20.714 28.532 -61.302 1.00 51.71 87 GLU A C 1
ATOM 687 O O . GLU A 1 88 ? -21.107 29.140 -60.307 1.00 52.04 87 GLU A O 1
ATOM 693 N N . LEU A 1 89 ? -21.526 28.260 -62.312 1.00 51.26 88 LEU A N 1
ATOM 694 C CA . LEU A 1 89 ? -22.928 28.678 -62.266 1.00 51.89 88 LEU A CA 1
ATOM 695 C C . LEU A 1 89 ? -23.668 28.021 -61.106 1.00 51.78 88 LEU A C 1
ATOM 696 O O . LEU A 1 89 ? -24.572 28.625 -60.549 1.00 51.26 88 LEU A O 1
ATOM 714 N N . ALA A 1 91 ? -22.425 27.477 -58.146 1.00 52.48 90 ALA A N 1
ATOM 715 C CA . ALA A 1 91 ? -22.099 28.247 -56.937 1.00 51.87 90 ALA A CA 1
ATOM 716 C C . ALA A 1 91 ? -22.938 29.531 -56.924 1.00 51.69 90 ALA A C 1
ATOM 717 O O . ALA A 1 91 ? -23.439 29.948 -55.881 1.00 51.13 90 ALA A O 1
ATOM 719 N N . LEU A 1 92 ? -23.094 30.137 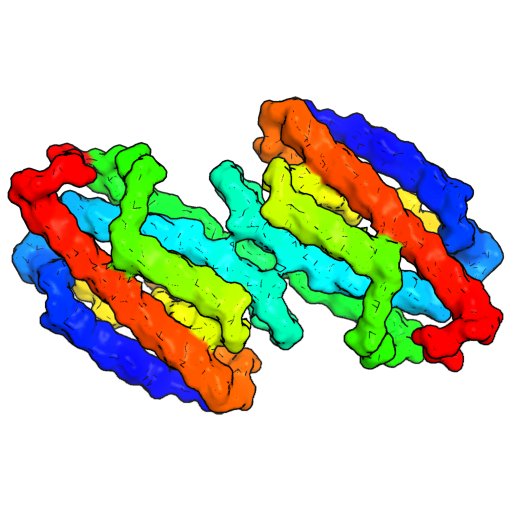-58.100 1.00 51.98 91 LEU A N 1
ATOM 720 C CA . LEU A 1 92 ? -23.860 31.367 -58.252 1.00 51.95 91 LEU A CA 1
ATOM 721 C C . LEU A 1 92 ? -25.350 31.088 -58.005 1.00 51.03 91 LEU A C 1
ATOM 722 O O . LEU A 1 92 ? -26.056 31.942 -57.498 1.00 50.83 91 LEU A O 1
ATOM 727 N N . SER A 1 93 ? -25.795 29.884 -58.362 1.00 50.29 92 SER A N 1
ATOM 728 C CA . SER A 1 93 ? -27.162 29.426 -58.131 1.00 49.71 92 SER A CA 1
ATOM 729 C C . SER A 1 93 ? -27.430 29.226 -56.638 1.00 49.78 92 SER A C 1
ATOM 730 O O . SER A 1 93 ? -28.506 29.541 -56.153 1.00 49.60 92 SER A O 1
ATOM 733 N N . ASP A 1 94 ? -26.447 28.693 -55.916 1.00 50.02 93 ASP A N 1
ATOM 734 C CA . ASP A 1 94 ? -26.560 28.503 -54.473 1.00 49.74 93 ASP A CA 1
ATOM 735 C C . ASP A 1 94 ? -26.676 29.849 -53.744 1.00 49.79 93 ASP A C 1
ATOM 736 O O . ASP A 1 94 ? -27.421 29.966 -52.763 1.00 49.86 93 ASP A O 1
ATOM 741 N N . ILE A 1 95 ? -25.935 30.849 -54.217 1.00 49.75 94 ILE A N 1
ATOM 742 C CA . ILE A 1 95 ? -25.956 32.191 -53.624 1.00 49.65 94 ILE A CA 1
ATOM 743 C C . ILE A 1 95 ? -27.321 32.832 -53.827 1.00 49.79 94 ILE A C 1
ATOM 744 O O . ILE A 1 95 ? -27.832 33.509 -52.933 1.00 48.94 94 ILE A O 1
ATOM 749 N N . ALA A 1 96 ? -27.911 32.598 -55.000 1.00 50.23 95 ALA A N 1
ATOM 750 C CA . ALA A 1 96 ? -29.252 33.104 -55.321 1.00 50.58 95 ALA A CA 1
ATOM 751 C C . ALA A 1 96 ? -30.327 32.381 -54.491 1.00 50.69 95 ALA A C 1
ATOM 752 O O . ALA A 1 96 ? -31.337 32.981 -54.081 1.00 49.67 95 ALA A O 1
ATOM 754 N N . SER A 1 97 ? -30.080 31.100 -54.218 1.00 51.29 96 SER A N 1
ATOM 755 C CA . SER A 1 97 ? -31.003 30.268 -53.442 1.00 51.86 96 SER A CA 1
ATOM 756 C C . SER A 1 97 ? -31.134 30.687 -51.979 1.00 51.47 96 SER A C 1
ATOM 757 O O . SER A 1 97 ? -32.121 30.328 -51.344 1.00 50.78 96 SER A O 1
ATOM 760 N N . ILE A 1 98 ? -30.148 31.417 -51.439 1.00 50.97 97 ILE A N 1
ATOM 761 C CA . ILE A 1 98 ? -30.244 31.916 -50.053 1.00 50.88 97 ILE A CA 1
ATOM 762 C C . ILE A 1 98 ? -30.632 33.404 -49.985 1.00 50.98 97 ILE A C 1
ATOM 763 O O . ILE A 1 98 ? -30.397 34.079 -48.975 1.00 50.96 97 ILE A O 1
ATOM 768 N N . GLY A 1 99 ? -31.240 33.899 -51.068 1.00 50.73 98 GLY A N 1
ATOM 769 C CA . GLY A 1 99 ? -31.787 35.257 -51.117 1.00 50.32 98 GLY A CA 1
ATOM 770 C C . GLY A 1 99 ? -30.893 36.416 -51.523 1.00 50.18 98 GLY A C 1
ATOM 771 O O . GLY A 1 99 ? -31.281 37.569 -51.316 1.00 49.81 98 GLY A O 1
ATOM 772 N N . PHE A 1 100 ? -29.720 36.137 -52.093 1.00 49.66 99 PHE A N 1
ATOM 773 C CA . PHE A 1 100 ? -28.803 37.201 -52.537 1.00 49.77 99 PHE A CA 1
ATOM 774 C C . PHE A 1 100 ? -28.814 37.389 -54.058 1.00 50.26 99 PHE A C 1
ATOM 775 O O . PHE A 1 100 ? -29.185 36.493 -54.815 1.00 49.46 99 PHE A O 1
ATOM 783 N N . ASP A 1 101 ? -28.347 38.561 -54.473 1.00 51.18 100 ASP A N 1
ATOM 784 C CA . ASP A 1 101 ? -28.349 39.001 -55.860 1.00 51.40 100 ASP A CA 1
ATOM 785 C C . ASP A 1 101 ? -27.172 38.431 -56.662 1.00 51.16 100 ASP A C 1
ATOM 786 O O . ASP A 1 101 ? -26.017 38.647 -56.313 1.00 50.75 100 ASP A O 1
ATOM 791 N N . ARG A 1 102 ? -27.479 37.709 -57.740 1.00 51.34 101 ARG A N 1
ATOM 792 C CA A ARG A 1 102 ? -26.441 37.133 -58.589 0.50 51.44 101 ARG A CA 1
ATOM 793 C CA B ARG A 1 102 ? -26.464 37.143 -58.625 0.50 51.08 101 ARG A CA 1
ATOM 794 C C . ARG A 1 102 ? -25.535 38.253 -59.096 1.00 51.62 101 ARG A C 1
ATOM 795 O O . ARG A 1 102 ? -24.321 38.076 -59.179 1.00 51.64 101 ARG A O 1
ATOM 810 N N . GLU A 1 103 ? -26.130 39.405 -59.408 1.00 51.98 102 GLU A N 1
ATOM 811 C CA . GLU A 1 103 ? -25.382 40.546 -59.942 1.00 52.84 102 GLU A CA 1
ATOM 812 C C . GLU A 1 103 ? -24.306 41.113 -59.041 1.00 52.52 102 GLU A C 1
ATOM 813 O O . GLU A 1 103 ? -23.289 41.587 -59.547 1.00 53.06 102 GLU A O 1
ATOM 819 N N . ASP A 1 104 ? -24.512 41.072 -57.725 1.00 52.06 103 ASP A N 1
ATOM 820 C CA . ASP A 1 104 ? -23.486 41.539 -56.786 1.00 51.91 103 ASP A CA 1
ATOM 821 C C . ASP A 1 104 ? -22.243 40.650 -56.878 1.00 51.80 103 ASP A C 1
ATOM 822 O O . ASP A 1 104 ? -21.134 41.111 -56.606 1.00 50.98 103 ASP A O 1
ATOM 827 N N . VAL A 1 105 ? -22.448 39.377 -57.232 1.00 51.85 104 VAL A N 1
ATOM 828 C CA . VAL A 1 105 ? -21.363 38.409 -57.372 1.00 51.65 104 VAL A CA 1
ATOM 829 C C . VAL A 1 105 ? -20.624 38.614 -58.686 1.00 51.81 104 VAL A C 1
ATOM 830 O O . VAL A 1 105 ? -19.398 38.650 -58.713 1.00 52.52 104 VAL A O 1
ATOM 834 N N . LEU A 1 106 ? -21.376 38.771 -59.769 1.00 52.42 105 LEU A N 1
ATOM 835 C CA . LEU A 1 106 ? -20.800 38.944 -61.106 1.00 52.54 105 LEU A CA 1
ATOM 836 C C . LEU A 1 106 ? -19.959 40.218 -61.217 1.00 52.82 105 LEU A C 1
ATOM 837 O O . LEU A 1 106 ? -18.955 40.237 -61.920 1.00 53.50 105 LEU A O 1
ATOM 842 N N . SER A 1 107 ? -20.353 41.274 -60.507 1.00 52.90 106 SER A N 1
ATOM 843 C CA . SER A 1 107 ? -19.623 42.549 -60.547 1.00 52.74 106 SER A CA 1
ATOM 844 C C . SER A 1 107 ? -18.512 42.667 -59.489 1.00 52.85 106 SER A C 1
ATOM 845 O O . SER A 1 107 ? -17.834 43.698 -59.413 1.00 53.23 106 SER A O 1
ATOM 848 N N . SER A 1 108 ? -18.330 41.631 -58.670 1.00 52.43 107 SER A N 1
ATOM 849 C CA . SER A 1 108 ? -17.316 41.668 -57.621 1.00 52.67 107 SER A CA 1
ATOM 850 C C . SER A 1 108 ? -15.950 41.221 -58.140 1.00 52.56 107 SER A C 1
ATOM 851 O O . SER A 1 108 ? -15.846 40.434 -59.084 1.00 52.13 107 SER A O 1
ATOM 854 N N . LYS A 1 109 ? -14.903 41.731 -57.505 1.00 52.81 108 LYS A N 1
ATOM 855 C CA . LYS A 1 109 ? -13.537 41.333 -57.833 1.00 52.97 108 LYS A CA 1
ATOM 856 C C . LYS A 1 109 ? -13.170 40.282 -56.790 1.00 52.02 108 LYS A C 1
ATOM 857 O O . LYS A 1 109 ? -13.629 40.368 -55.640 1.00 50.88 108 LYS A O 1
ATOM 860 N N . PRO A 1 110 ? -12.395 39.256 -57.195 1.00 51.45 109 PRO A N 1
ATOM 861 C CA . PRO A 1 110 ? -11.995 38.238 -56.239 1.00 51.19 109 PRO A CA 1
ATOM 862 C C . PRO A 1 110 ? -11.145 38.798 -55.102 1.00 51.03 109 PRO A C 1
ATOM 863 O O . PRO A 1 110 ? -10.521 39.848 -55.252 1.00 51.63 109 PRO A O 1
ATOM 867 N N . LEU A 1 111 ? -11.136 38.111 -53.969 1.00 50.23 110 LEU A N 1
ATOM 868 C CA . LEU A 1 111 ? -10.272 38.514 -52.865 1.00 49.93 110 LEU A CA 1
ATOM 869 C C . LEU A 1 111 ? -8.808 38.181 -53.265 1.00 50.07 110 LEU A C 1
ATOM 870 O O . LEU A 1 111 ? -8.566 37.325 -54.133 1.00 49.57 110 LEU A O 1
ATOM 875 N N . PRO A 1 112 ? -7.820 38.853 -52.641 1.00 50.25 111 PRO A N 1
ATOM 876 C CA . PRO A 1 112 ? -6.417 38.608 -53.041 1.00 50.14 111 PRO A CA 1
ATOM 877 C C . PRO A 1 112 ? -5.962 37.148 -52.992 1.00 49.91 111 PRO A C 1
ATOM 878 O O . PRO A 1 112 ? -5.243 36.701 -53.889 1.00 49.83 111 PRO A O 1
ATOM 882 N N . ALA A 1 113 ? -6.390 36.401 -51.985 1.00 49.52 112 ALA A N 1
ATOM 883 C CA . ALA A 1 113 ? -6.004 34.996 -51.878 1.00 49.47 112 ALA A CA 1
ATOM 884 C C . ALA A 1 113 ? -6.560 34.178 -53.053 1.00 49.35 112 ALA A C 1
ATOM 885 O O . ALA A 1 113 ? -5.921 33.253 -53.529 1.00 49.25 112 ALA A O 1
ATOM 887 N N . THR A 1 114 ? -7.752 34.537 -53.518 1.00 49.90 113 THR A N 1
ATOM 888 C CA . THR A 1 114 ? -8.419 33.833 -54.612 1.00 49.57 113 THR A CA 1
ATOM 889 C C . THR A 1 114 ? -7.731 34.175 -55.938 1.00 50.02 113 THR A C 1
ATOM 890 O O . THR A 1 114 ? -7.495 33.300 -56.767 1.00 49.78 113 THR A O 1
ATOM 894 N N . GLU A 1 115 ? -7.447 35.456 -56.135 1.00 50.37 114 GLU A N 1
ATOM 895 C CA . GLU A 1 115 ? -6.710 35.912 -57.302 1.00 50.83 114 GLU A CA 1
ATOM 896 C C . GLU A 1 115 ? -5.349 35.187 -57.361 1.00 50.40 114 GLU A C 1
ATOM 897 O O . GLU A 1 115 ? -4.891 34.806 -58.450 1.00 49.24 114 GLU A O 1
ATOM 903 N N . THR A 1 116 ? -4.725 35.003 -56.186 1.00 49.22 115 THR A N 1
ATOM 904 C CA . THR A 1 116 ? -3.439 34.308 -56.066 1.00 49.26 115 THR A CA 1
ATOM 905 C C . THR A 1 116 ? -3.548 32.828 -56.463 1.00 49.87 115 THR A C 1
ATOM 906 O O . THR A 1 116 ? -2.640 32.299 -57.097 1.00 51.17 115 THR A O 1
ATOM 910 N N . LEU A 1 117 ? -4.627 32.148 -56.069 1.00 49.90 116 LEU A N 1
ATOM 911 C CA . LEU A 1 117 ? -4.839 30.756 -56.463 1.00 49.72 116 LEU A CA 1
ATOM 912 C C . LEU A 1 117 ? -5.020 30.660 -57.988 1.00 49.69 116 LEU A C 1
ATOM 913 O O . LEU A 1 117 ? -4.440 29.777 -58.625 1.00 48.82 116 LEU A O 1
ATOM 918 N N . ILE A 1 118 ? -5.863 31.539 -58.540 1.00 49.69 117 ILE A N 1
ATOM 919 C CA . ILE A 1 118 ? -6.156 31.591 -59.971 1.00 49.39 117 ILE A CA 1
ATOM 920 C C . ILE A 1 118 ? -4.846 31.713 -60.757 1.00 50.28 117 ILE A C 1
ATOM 921 O O . ILE A 1 118 ? -4.608 30.929 -61.662 1.00 51.51 117 ILE A O 1
ATOM 926 N N . ALA A 1 119 ? -3.992 32.673 -60.386 1.00 49.83 118 ALA A N 1
ATOM 927 C CA . ALA A 1 119 ? -2.703 32.876 -61.043 1.00 50.04 118 ALA A CA 1
ATOM 928 C C . ALA A 1 119 ? -1.842 31.614 -61.011 1.00 50.22 118 ALA A C 1
ATOM 929 O O . ALA A 1 119 ? -1.253 31.237 -62.020 1.00 50.02 118 ALA A O 1
ATOM 931 N N . TYR A 1 120 ? -1.764 30.979 -59.843 1.00 50.61 119 TYR A N 1
ATOM 932 C C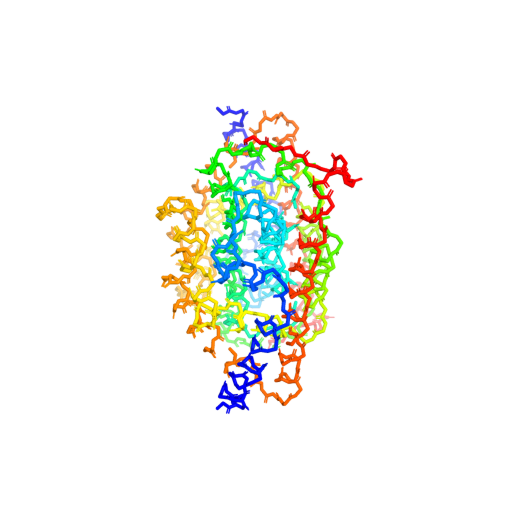A . TYR A 1 120 ? -0.956 29.776 -59.637 1.00 50.15 119 TYR A CA 1
ATOM 933 C C . TYR A 1 120 ? -1.370 28.637 -60.546 1.00 50.17 119 TYR A C 1
ATOM 934 O O . TYR A 1 120 ? -0.535 28.037 -61.211 1.00 51.03 119 TYR A O 1
ATOM 943 N N . LEU A 1 121 ? -2.660 28.372 -60.593 1.00 51.28 120 LEU A N 1
ATOM 944 C CA . LEU A 1 121 ? -3.235 27.313 -61.422 1.00 50.64 120 LEU A CA 1
ATOM 945 C C . LEU A 1 121 ? -3.003 27.512 -62.926 1.00 51.01 120 LEU A C 1
ATOM 946 O O . LEU A 1 121 ? -2.697 26.539 -63.624 1.00 51.78 120 LEU A O 1
ATOM 951 N N . TYR A 1 122 ? -3.141 28.739 -63.437 1.00 50.95 121 TYR A N 1
ATOM 952 C CA . TYR A 1 122 ? -2.813 29.004 -64.866 1.00 51.13 121 TYR A CA 1
ATOM 953 C C . TYR A 1 122 ? -1.323 28.797 -65.110 1.00 50.92 121 TYR A C 1
ATOM 954 O O . TYR A 1 122 ? -0.924 28.209 -66.108 1.00 51.33 121 TYR A O 1
ATOM 963 N N . TRP A 1 123 ? -0.503 29.271 -64.189 1.00 50.91 122 TRP A N 1
ATOM 964 C CA . TRP A 1 123 ? 0.954 29.122 -64.313 1.00 50.92 122 TRP A CA 1
ATOM 965 C C . TRP A 1 123 ? 1.390 27.667 -64.400 1.00 50.46 122 TRP A C 1
ATOM 966 O O . TRP A 1 123 ? 2.182 27.304 -65.283 1.00 51.49 122 TRP A O 1
ATOM 977 N N . ILE A 1 124 ? 0.892 26.832 -63.496 1.00 49.68 123 ILE A N 1
ATOM 978 C CA . ILE A 1 124 ? 1.312 25.434 -63.480 1.00 50.50 123 ILE A CA 1
ATOM 979 C C . ILE A 1 124 ? 0.656 24.632 -64.621 1.00 50.94 123 ILE A C 1
ATOM 980 O O . ILE A 1 124 ? 1.063 23.514 -64.937 1.00 52.05 123 ILE A O 1
ATOM 985 N N . SER A 1 125 ? -0.335 25.231 -65.253 1.00 51.03 124 SER A N 1
ATOM 986 C CA . SER A 1 125 ? -1.011 24.639 -66.394 1.00 50.82 124 SER A CA 1
ATOM 987 C C . SER A 1 125 ? -0.343 25.036 -67.715 1.00 50.16 124 SER A C 1
ATOM 988 O O . SER A 1 125 ? -0.336 24.264 -68.668 1.00 50.64 124 SER A O 1
ATOM 991 N N . ALA A 1 126 ? 0.236 26.227 -67.755 1.00 50.25 125 ALA A N 1
ATOM 992 C CA . ALA A 1 126 ? 0.896 26.750 -68.941 1.00 49.89 125 ALA A CA 1
ATOM 993 C C . ALA A 1 126 ? 2.390 26.450 -68.997 1.00 51.00 125 ALA A C 1
ATOM 994 O O . ALA A 1 126 ? 3.004 26.559 -70.058 1.00 53.09 125 ALA A O 1
ATOM 996 N N . THR A 1 127 ? 2.997 26.089 -67.882 1.00 51.30 126 THR A N 1
ATOM 997 C CA . THR A 1 127 ? 4.446 25.894 -67.847 1.00 51.14 126 THR A CA 1
ATOM 998 C C . THR A 1 127 ? 4.822 24.636 -67.068 1.00 51.39 126 THR A C 1
ATOM 999 O O . THR A 1 127 ? 3.969 24.006 -66.458 1.00 51.07 126 THR A O 1
ATOM 1003 N N . GLY A 1 128 ? 6.113 24.287 -67.099 1.00 52.28 127 GLY A N 1
ATOM 1004 C CA . GLY A 1 128 ? 6.645 23.161 -66.351 1.00 51.11 127 GLY A CA 1
ATOM 1005 C C . GLY A 1 128 ? 6.257 21.796 -66.876 1.00 51.59 127 GLY A C 1
ATOM 1006 O O . GLY A 1 128 ? 5.921 21.642 -68.058 1.00 51.68 127 GLY A O 1
ATOM 1007 N N . ASN A 1 129 ? 6.362 20.794 -65.994 1.00 51.34 128 ASN A N 1
ATOM 1008 C CA . ASN A 1 129 ? 6.000 19.432 -66.321 1.00 50.99 128 ASN A CA 1
ATOM 1009 C C . ASN A 1 129 ? 4.487 19.366 -66.497 1.00 51.02 128 ASN A C 1
ATOM 1010 O O . ASN A 1 129 ? 3.763 19.548 -65.533 1.00 51.44 128 ASN A O 1
ATOM 1015 N N . PRO A 1 130 ? 4.003 19.079 -67.716 1.00 51.04 129 PRO A N 1
ATOM 1016 C CA . PRO A 1 130 ? 2.554 19.100 -68.020 1.00 51.56 129 PRO A CA 1
ATOM 1017 C C . PRO A 1 130 ? 1.659 18.200 -67.172 1.00 51.42 129 PRO A C 1
ATOM 1018 O O . PRO A 1 130 ? 0.455 18.405 -67.099 1.00 52.01 129 PRO A O 1
ATOM 1022 N N . VAL A 1 131 ? 2.263 17.217 -66.545 1.00 51.30 130 VAL A N 1
ATOM 1023 C CA . VAL A 1 131 ? 1.583 16.292 -65.658 1.00 51.69 130 VAL A CA 1
ATOM 1024 C C . VAL A 1 131 ? 1.099 16.928 -64.347 1.00 51.33 130 VAL A C 1
ATOM 1025 O O . VAL A 1 131 ? 0.113 16.494 -63.759 1.00 50.42 130 VAL A O 1
ATOM 1029 N N . GLN A 1 132 ? 1.783 17.984 -63.932 1.00 51.42 131 GLN A N 1
ATOM 1030 C CA . GLN A 1 132 ? 1.624 18.560 -62.601 1.00 51.30 131 GLN A CA 1
ATOM 1031 C C . GLN A 1 132 ? 0.241 19.032 -62.145 1.00 51.28 131 GLN A C 1
ATOM 1032 O O . GLN A 1 132 ? -0.045 18.956 -60.957 1.00 50.41 131 GLN A O 1
ATOM 1038 N N . ARG A 1 133 ? -0.612 19.500 -63.056 1.00 50.81 132 ARG A N 1
ATOM 1039 C CA . ARG A 1 133 ? -1.942 19.957 -62.673 1.00 50.90 132 ARG A CA 1
ATOM 1040 C C . ARG A 1 133 ? -2.795 18.805 -62.101 1.00 51.09 132 ARG A C 1
ATOM 1041 O O . ARG A 1 133 ? -3.733 19.049 -61.344 1.00 51.16 132 ARG A O 1
ATOM 1049 N N . LEU A 1 134 ? -2.475 17.558 -62.461 1.00 50.69 133 LEU A N 1
ATOM 1050 C CA . LEU A 1 134 ? -3.164 16.391 -61.918 1.00 49.94 133 LEU A CA 1
ATOM 1051 C C . LEU A 1 134 ? -3.096 16.350 -60.380 1.00 50.05 133 LEU A C 1
ATOM 1052 O O . LEU A 1 134 ? -3.956 15.738 -59.741 1.00 49.81 133 LEU A O 1
ATOM 1057 N N . GLY A 1 135 ? -2.083 16.994 -59.800 1.00 50.48 134 GLY A N 1
ATOM 1058 C CA . GLY A 1 135 ? -1.928 17.089 -58.336 1.00 50.66 134 GLY A CA 1
ATOM 1059 C C . GLY A 1 135 ? -3.050 17.891 -57.688 1.00 50.20 134 GLY A C 1
ATOM 1060 O O . GLY A 1 135 ? -3.520 17.563 -56.607 1.00 48.83 134 GLY A O 1
ATOM 1061 N N . TYR A 1 136 ? -3.463 18.955 -58.356 1.00 50.80 135 TYR A N 1
ATOM 1062 C CA . TYR A 1 136 ? -4.588 19.771 -57.907 1.00 51.37 135 TYR A CA 1
ATOM 1063 C C . TYR A 1 136 ? -5.841 18.910 -57.915 1.00 51.48 135 TYR A C 1
ATOM 1064 O O . TYR A 1 136 ? -6.564 18.829 -56.915 1.00 52.09 135 TYR A O 1
ATOM 1073 N N . SER A 1 137 ? -6.070 18.262 -59.056 1.00 51.07 136 SER A N 1
ATOM 1074 C CA . SER A 1 137 ? -7.206 17.381 -59.267 1.00 50.63 136 SER A CA 1
ATOM 1075 C C . SER A 1 137 ? -7.244 16.242 -58.262 1.00 50.85 136 SER A C 1
ATOM 1076 O O . SER A 1 137 ? -8.320 15.791 -57.856 1.00 50.51 136 SER A O 1
ATOM 1079 N N . TYR A 1 138 ? -6.072 15.756 -57.860 1.00 50.74 137 TYR A N 1
ATOM 1080 C CA . TYR A 1 138 ? -6.030 14.655 -56.914 1.00 50.76 137 TYR A CA 1
ATOM 1081 C C . TYR A 1 138 ? -6.765 14.954 -55.600 1.00 50.74 137 TYR A C 1
ATOM 1082 O O . TYR A 1 138 ? -7.601 14.161 -55.177 1.00 50.39 137 TYR A O 1
ATOM 1091 N N . TRP A 1 139 ? -6.461 16.076 -54.949 1.00 51.30 138 TRP A N 1
ATOM 1092 C CA . TRP A 1 139 ? -7.163 16.405 -53.699 1.00 51.18 138 TRP A CA 1
ATOM 1093 C C . TRP A 1 139 ? -8.516 17.042 -54.015 1.00 52.02 138 TRP A C 1
ATOM 1094 O O . TRP A 1 139 ? -9.494 16.828 -53.306 1.00 53.05 138 TRP A O 1
ATOM 1105 N N . ALA A 1 140 ? -8.582 17.814 -55.089 1.00 53.72 139 ALA A N 1
ATOM 1106 C CA . ALA A 1 140 ? -9.837 18.449 -55.460 1.00 55.25 139 ALA A CA 1
ATOM 1107 C C . ALA A 1 140 ? -10.953 17.399 -55.626 1.00 56.51 139 ALA A C 1
ATOM 1108 O O . ALA A 1 140 ? -12.089 17.654 -55.220 1.00 58.46 139 ALA A O 1
ATOM 1110 N N . GLU A 1 141 ? -10.619 16.202 -56.130 1.00 57.38 140 GLU A N 1
ATOM 1111 C CA . GLU A 1 141 ? -11.631 15.144 -56.385 1.00 57.64 140 GLU A CA 1
ATOM 1112 C C . GLU A 1 141 ? -11.894 14.164 -55.235 1.00 57.97 140 GLU A C 1
ATOM 1113 O O . GLU A 1 141 ? -12.976 13.577 -55.170 1.00 58.91 140 GLU A O 1
ATOM 1119 N N . ASN A 1 142 ? -10.914 13.943 -54.365 1.00 57.96 141 ASN A N 1
ATOM 1120 C CA . ASN A 1 142 ? -11.105 13.090 -53.190 1.00 57.94 141 ASN A CA 1
ATOM 1121 C C . ASN A 1 142 ? -11.234 13.976 -51.944 1.00 57.90 141 ASN A C 1
ATOM 1122 O O . ASN A 1 142 ? -10.712 13.645 -50.876 1.00 57.73 141 ASN A O 1
ATOM 1124 N N . VAL A 1 143 ? -11.975 15.076 -52.082 1.00 57.86 142 VAL A N 1
ATOM 1125 C CA . VAL A 1 143 ? -12.097 16.098 -51.033 1.00 58.33 142 VAL A CA 1
ATOM 1126 C C . VAL A 1 143 ? -13.294 15.914 -50.112 1.00 58.09 142 VAL A C 1
ATOM 1127 O O . VAL A 1 143 ? -13.217 16.225 -48.925 1.00 58.02 142 VAL A O 1
ATOM 1131 N N . TYR A 1 144 ? -14.390 15.401 -50.668 1.00 58.08 143 TYR A N 1
ATOM 1132 C CA . TYR A 1 144 ? -15.651 15.217 -49.933 1.00 57.60 143 TYR A CA 1
ATOM 1133 C C . TYR A 1 144 ? -15.471 14.391 -48.644 1.00 57.13 143 TYR A C 1
ATOM 1134 O O . TYR A 1 144 ? -16.180 14.606 -47.667 1.00 56.79 143 TYR A O 1
ATOM 1137 N N . GLY A 1 145 ? -14.501 13.481 -48.633 1.00 56.91 144 GLY A N 1
ATOM 1138 C CA . GLY A 1 145 ? -14.228 12.656 -47.457 1.00 56.63 144 GLY A CA 1
ATOM 1139 C C . GLY A 1 145 ? -13.641 13.363 -46.238 1.00 56.60 144 GLY A C 1
ATOM 1140 O O . GLY A 1 145 ? -13.622 12.793 -45.157 1.00 56.72 144 GLY A O 1
ATOM 1141 N N . TYR A 1 146 ? -13.143 14.589 -46.403 1.00 56.76 145 TYR A N 1
ATOM 1142 C CA . TYR A 1 146 ? -12.567 15.360 -45.285 1.00 56.11 145 TYR A CA 1
ATOM 1143 C C . TYR A 1 146 ? -13.465 16.523 -44.849 1.00 55.14 145 TYR A C 1
ATOM 1144 O O . TYR A 1 146 ? -13.576 16.809 -43.664 1.00 55.41 145 TYR A O 1
ATOM 1153 N N . ILE A 1 147 ? -14.091 17.196 -45.813 1.00 54.16 146 ILE A N 1
ATOM 1154 C CA . ILE A 1 147 ? -14.921 18.373 -45.534 1.00 53.41 146 ILE A CA 1
ATOM 1155 C C . ILE A 1 147 ? -16.412 18.082 -45.292 1.00 53.23 146 ILE A C 1
ATOM 1156 O O . ILE A 1 147 ? -17.183 19.007 -45.024 1.00 53.48 146 ILE A O 1
ATOM 1161 N N . ASP A 1 148 ? -16.801 16.805 -45.347 1.00 53.10 147 ASP A N 1
ATOM 1162 C CA . ASP A 1 148 ? -18.200 16.393 -45.168 1.00 52.90 147 ASP A CA 1
ATOM 1163 C C . ASP A 1 148 ? -18.828 16.912 -43.854 1.00 52.90 147 ASP A C 1
ATOM 1164 O O . ASP A 1 148 ? -19.976 17.370 -43.864 1.00 53.01 147 ASP A O 1
ATOM 1169 N N . PRO A 1 149 ? -18.090 16.848 -42.723 1.00 52.38 148 PRO A N 1
ATOM 1170 C CA . PRO A 1 149 ? -18.686 17.364 -41.476 1.00 52.06 148 PRO A CA 1
ATOM 1171 C C . PRO A 1 149 ? -18.962 18.875 -41.513 1.00 51.77 148 PRO A C 1
ATOM 1172 O O . PRO A 1 149 ? -19.953 19.324 -40.937 1.00 51.47 148 PRO A O 1
ATOM 1176 N N . VAL A 1 150 ? -18.095 19.641 -42.184 1.00 51.35 149 VAL A N 1
ATOM 1177 C CA . VAL A 1 150 ? -18.276 21.095 -42.296 1.00 51.32 149 VAL A CA 1
ATOM 1178 C C . VAL A 1 150 ? -19.517 21.413 -43.136 1.00 51.54 149 VAL A C 1
ATOM 1179 O O . VAL A 1 150 ? -20.291 22.317 -42.799 1.00 51.12 149 VAL A O 1
ATOM 1183 N N . LEU A 1 151 ? -19.693 20.663 -44.226 1.00 51.73 150 LEU A N 1
ATOM 1184 C CA . LEU A 1 151 ? -20.842 20.827 -45.121 1.00 51.66 150 LEU A CA 1
ATOM 1185 C C . LEU A 1 151 ? -22.140 20.435 -44.405 1.00 5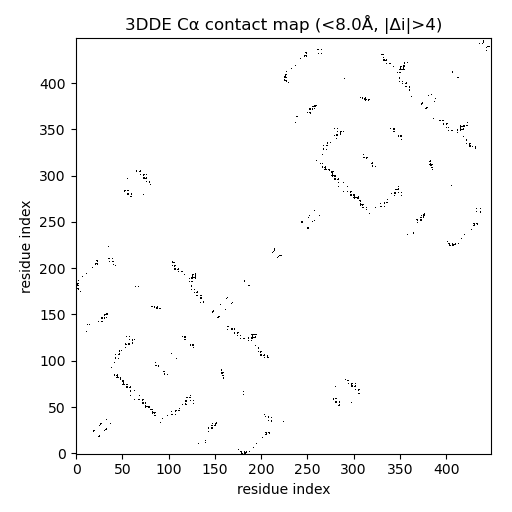1.43 150 LEU A C 1
ATOM 1186 O O . LEU A 1 151 ? -23.150 21.120 -44.550 1.00 51.20 150 LEU A O 1
ATOM 1191 N N . LYS A 1 152 ? -22.105 19.357 -43.618 1.00 51.42 151 LYS A N 1
ATOM 1192 C CA . LYS A 1 152 ? -23.275 18.919 -42.843 1.00 51.04 151 LYS A CA 1
ATOM 1193 C C . LYS A 1 152 ? -23.668 19.928 -41.752 1.00 50.84 151 LYS A C 1
ATOM 1194 O O . LYS A 1 152 ? -24.858 20.094 -41.465 1.00 51.22 151 LYS A O 1
ATOM 1197 N N . ALA A 1 153 ? -22.683 20.601 -41.155 1.00 50.58 152 ALA A N 1
ATOM 1198 C CA . ALA A 1 153 ? -22.955 21.622 -40.141 1.00 50.74 152 ALA A CA 1
ATOM 1199 C C . ALA A 1 153 ? -23.563 22.889 -40.758 1.00 51.18 152 ALA A C 1
ATOM 1200 O O . ALA A 1 153 ? -24.407 23.538 -40.136 1.00 51.19 152 ALA A O 1
ATOM 1202 N N . ILE A 1 154 ? -23.141 23.242 -41.975 1.00 51.83 153 ILE A N 1
ATOM 1203 C CA . ILE A 1 154 ? -23.679 24.435 -42.649 1.00 52.29 153 ILE A CA 1
ATOM 1204 C C . ILE A 1 154 ? -25.145 24.172 -43.007 1.00 52.43 153 ILE A C 1
ATOM 1205 O O . ILE A 1 154 ? -26.023 25.024 -42.816 1.00 51.90 153 ILE A O 1
ATOM 1210 N N . GLN A 1 155 ? -25.393 22.960 -43.493 1.00 52.43 154 GLN A N 1
ATOM 1211 C CA . GLN A 1 155 ? -26.717 22.515 -43.876 1.00 52.91 154 GLN A CA 1
ATOM 1212 C C . GLN A 1 155 ? -27.690 22.551 -42.692 1.00 52.89 154 GLN A C 1
ATOM 1213 O O . GLN A 1 155 ? -28.862 22.864 -42.869 1.00 53.27 154 GLN A O 1
ATOM 1219 N N . SER A 1 156 ? -27.195 22.263 -41.491 1.00 53.03 155 SER A N 1
ATOM 1220 C CA . SER A 1 156 ? -28.030 22.255 -40.295 1.00 53.08 155 SER A CA 1
ATOM 1221 C C . SER A 1 156 ? -28.315 23.667 -39.777 1.00 52.52 155 SER A C 1
ATOM 1222 O O . SER A 1 156 ? -29.471 24.020 -39.543 1.00 52.18 155 SER A O 1
ATOM 1225 N N . THR A 1 157 ? -27.264 24.469 -39.609 1.00 51.86 156 THR A N 1
ATOM 1226 C CA . THR A 1 157 ? -27.396 25.836 -39.086 1.00 51.76 156 THR A CA 1
ATOM 1227 C C . THR A 1 157 ? -28.315 26.711 -39.942 1.00 51.74 156 THR A C 1
ATOM 1228 O O . THR A 1 157 ? -29.255 27.324 -39.433 1.00 51.13 156 THR A O 1
ATOM 1232 N N . LEU A 1 158 ? -28.044 26.754 -41.245 1.00 51.85 157 LEU A N 1
ATOM 1233 C CA . LEU A 1 158 ? -28.845 27.554 -42.177 1.00 51.65 157 LEU A CA 1
ATOM 1234 C C . LEU A 1 158 ? -30.055 26.796 -42.732 1.00 51.75 157 LEU A C 1
ATOM 1235 O O . LEU A 1 158 ? -30.737 27.293 -43.630 1.00 51.76 157 LEU A O 1
ATOM 1240 N N . ASP A 1 159 ? -30.326 25.612 -42.176 1.00 51.61 158 ASP A N 1
ATOM 1241 C CA . ASP A 1 159 ? -31.426 24.737 -42.597 1.00 51.61 158 ASP A CA 1
ATOM 1242 C C . ASP A 1 159 ? -31.602 24.753 -44.124 1.00 51.57 158 ASP A C 1
ATOM 1243 O O . ASP A 1 159 ? -32.655 25.113 -44.648 1.00 51.66 158 ASP A O 1
ATOM 1248 N N . LEU A 1 160 ? -30.541 24.349 -44.818 1.00 51.77 159 LEU A N 1
ATOM 1249 C CA . LEU A 1 160 ? -30.496 24.336 -46.282 1.00 51.86 159 LEU A CA 1
ATOM 1250 C C . LEU A 1 160 ? -30.982 23.018 -46.871 1.00 52.08 159 LEU A C 1
ATOM 1251 O O . LEU A 1 160 ? -30.851 21.961 -46.256 1.00 52.38 159 LEU A O 1
ATOM 1256 N N . THR A 1 161 ? -31.542 23.105 -48.072 1.00 52.06 160 THR A N 1
ATOM 1257 C CA . THR A 1 161 ? -32.030 21.947 -48.812 1.00 51.86 160 THR A CA 1
ATOM 1258 C C . THR A 1 161 ? -30.992 21.704 -49.888 1.00 51.35 160 THR A C 1
ATOM 1259 O O . THR A 1 161 ? -30.141 22.555 -50.091 1.00 50.98 160 THR A O 1
ATOM 1263 N N . PRO A 1 162 ? -31.048 20.552 -50.588 1.00 51.57 161 PRO A N 1
ATOM 1264 C CA . PRO A 1 162 ? -30.096 20.319 -51.687 1.00 51.80 161 PRO A CA 1
ATOM 1265 C C . PRO A 1 162 ? -30.076 21.425 -52.759 1.00 52.02 161 PRO A C 1
ATOM 1266 O O . PRO A 1 162 ? -29.105 21.532 -53.515 1.00 51.43 161 PRO A O 1
ATOM 1270 N N . GLN A 1 163 ? -31.148 22.221 -52.817 1.00 52.26 162 GLN A N 1
ATOM 1271 C CA . GLN A 1 163 ? -31.273 23.334 -53.766 1.00 52.24 162 GLN A CA 1
ATOM 1272 C C . GLN A 1 163 ? -30.247 24.444 -53.509 1.00 52.08 162 GLN A C 1
ATOM 1273 O O . GLN A 1 163 ? -29.736 25.041 -54.446 1.00 53.54 162 GLN A O 1
ATOM 1279 N N . SER A 1 164 ? -29.952 24.732 -52.244 1.00 52.01 163 SER A N 1
ATOM 1280 C CA . SER A 1 164 ? -28.979 25.788 -51.905 1.00 52.19 163 SER A CA 1
ATOM 1281 C C . SER A 1 164 ? -27.581 25.233 -51.726 1.00 52.71 163 SER A C 1
ATOM 1282 O O . SER A 1 164 ? -26.698 25.912 -51.172 1.00 52.64 163 SER A O 1
ATOM 1293 N N . LYS A 1 166 ? -26.080 22.967 -54.436 1.00 53.62 165 LYS A N 1
ATOM 1294 C CA . LYS A 1 166 ? -25.822 22.258 -55.692 1.00 53.43 165 LYS A CA 1
ATOM 1295 C C . LYS A 1 166 ? -24.338 22.121 -56.015 1.00 53.51 165 LYS A C 1
ATOM 1296 O O . LYS A 1 166 ? -23.936 21.115 -56.589 1.00 54.15 165 LYS A O 1
ATOM 1298 N N . PHE A 1 167 ? -23.524 23.112 -55.650 1.00 53.47 166 PHE A N 1
ATOM 1299 C CA . PHE A 1 167 ? -22.092 23.029 -55.926 1.00 53.67 166 PHE A CA 1
ATOM 1300 C C . PHE A 1 167 ? -21.445 21.837 -55.218 1.00 54.50 166 PHE A C 1
ATOM 1301 O O . PHE A 1 167 ? -20.598 21.164 -55.806 1.00 55.60 166 PHE A O 1
ATOM 1309 N N . PHE A 1 168 ? -21.820 21.580 -53.966 1.00 55.51 167 PHE A N 1
ATOM 1310 C CA . PHE A 1 168 ? -21.228 20.458 -53.241 1.00 57.21 167 PHE A CA 1
ATOM 1311 C C . PHE A 1 168 ? -22.012 19.147 -53.371 1.00 58.22 167 PHE A C 1
ATOM 1312 O O . PHE A 1 168 ? -21.620 18.138 -52.781 1.00 59.05 167 PHE A O 1
ATOM 1320 N N . ILE A 1 169 ? -23.107 19.164 -54.137 1.00 60.35 168 ILE A N 1
ATOM 1321 C CA . ILE A 1 169 ? -23.945 17.964 -54.399 1.00 60.96 168 ILE A CA 1
ATOM 1322 C C . ILE A 1 169 ? -23.550 17.318 -55.737 1.00 63.36 168 ILE A C 1
ATOM 1323 O O . ILE A 1 169 ? -23.701 16.112 -55.925 1.00 63.33 168 ILE A O 1
ATOM 1328 N N . ALA A 1 170 ? -23.059 18.141 -56.663 1.00 66.66 169 ALA A N 1
ATOM 1329 C CA . ALA A 1 170 ? -22.492 17.675 -57.935 1.00 68.81 169 ALA A CA 1
ATOM 1330 C C . ALA A 1 170 ? -21.190 16.928 -57.612 1.00 69.80 169 ALA A C 1
ATOM 1331 O O . ALA A 1 170 ? -21.011 15.770 -58.008 1.00 70.39 169 ALA A O 1
ATOM 1333 N N . HIS A 1 171 ? -20.301 17.608 -56.882 1.00 70.90 170 HIS A N 1
ATOM 1334 C CA . HIS A 1 171 ? -19.023 17.038 -56.401 1.00 71.09 170 HIS A CA 1
ATOM 1335 C C . HIS A 1 171 ? -19.054 15.604 -55.856 1.00 71.20 170 HIS A C 1
ATOM 1336 O O . HIS A 1 171 ? -18.251 14.773 -56.270 1.00 71.20 170 HIS A O 1
ATOM 1343 N N . SER A 1 172 ? -19.973 15.305 -54.943 1.00 70.77 171 SER A N 1
ATOM 1344 C CA . SER A 1 172 ? -19.968 13.989 -54.298 1.00 70.47 171 SER A CA 1
ATOM 1345 C C . SER A 1 172 ? -20.684 12.864 -55.051 1.00 70.39 171 SER A C 1
ATOM 1346 O O . SER A 1 172 ? -20.865 11.783 -54.492 1.00 70.71 171 SER A O 1
ATOM 1349 N N . LYS A 1 173 ? -21.070 13.100 -56.307 1.00 70.26 172 LYS A N 1
ATOM 1350 C CA . LYS A 1 173 ? -21.772 12.089 -57.114 1.00 69.80 172 LYS A CA 1
ATOM 1351 C C . LYS A 1 173 ? -20.944 11.713 -58.339 1.00 69.27 172 LYS A C 1
ATOM 1352 O O . LYS A 1 173 ? -20.491 10.575 -58.469 1.00 69.26 172 LYS A O 1
ATOM 1354 N N . ILE A 1 174 ? -20.736 12.685 -59.224 1.00 68.65 173 ILE A N 1
ATOM 1355 C CA . ILE A 1 174 ? -19.958 12.481 -60.446 1.00 68.20 173 ILE A CA 1
ATOM 1356 C C . ILE A 1 174 ? -18.471 12.880 -60.246 1.00 68.04 173 ILE A C 1
ATOM 1357 O O . ILE A 1 174 ? -17.747 13.106 -61.213 1.00 67.62 173 ILE A O 1
ATOM 1362 N N . ASP A 1 175 ? -18.039 12.974 -58.982 1.00 67.98 174 ASP A N 1
ATOM 1363 C CA . ASP A 1 175 ? -16.621 13.195 -58.631 1.00 67.71 174 ASP A CA 1
ATOM 1364 C C . ASP A 1 175 ? -16.019 11.940 -57.959 1.00 67.19 174 ASP A C 1
ATOM 1365 O O . ASP A 1 175 ? -14.865 11.953 -57.523 1.00 67.24 174 ASP A O 1
ATOM 1367 N N . ALA A 1 176 ? -16.826 10.884 -57.841 1.00 66.47 175 ALA A N 1
ATOM 1368 C CA . ALA A 1 176 ? -16.363 9.570 -57.387 1.00 65.78 175 ALA A CA 1
ATOM 1369 C C . ALA A 1 176 ? -15.871 8.840 -58.646 1.00 64.54 175 ALA A C 1
ATOM 1370 O O . ALA A 1 176 ? -15.124 7.859 -58.561 1.00 64.96 175 ALA A O 1
ATOM 1372 N N . LYS A 1 177 ? -16.334 9.328 -59.806 1.00 62.46 176 LYS A N 1
ATOM 1373 C CA . LYS A 1 177 ? -15.944 8.845 -61.128 1.00 60.79 176 LYS A CA 1
ATOM 1374 C C . LYS A 1 177 ? -14.716 9.651 -61.538 1.00 58.90 176 LYS A C 1
ATOM 1375 O O . LYS A 1 177 ? -13.697 9.081 -61.920 1.00 59.78 176 LYS A O 1
ATOM 1379 N N . HIS A 1 178 ? -14.817 10.978 -61.447 1.00 55.48 177 HIS A N 1
ATOM 1380 C CA . HIS A 1 178 ? -13.705 11.870 -61.762 1.00 54.59 177 HIS A CA 1
ATOM 1381 C C . HIS A 1 178 ? -12.464 11.557 -60.915 1.00 53.17 177 HIS A C 1
ATOM 1382 O O . HIS A 1 178 ? -11.331 11.659 -61.401 1.00 52.70 177 HIS A O 1
ATOM 1389 N N . ALA A 1 179 ? -12.675 11.211 -59.651 1.00 52.08 178 ALA A N 1
ATOM 1390 C CA . ALA A 1 179 ? -11.582 10.802 -58.770 1.00 51.86 178 ALA A CA 1
ATOM 1391 C C . ALA A 1 179 ? -10.890 9.557 -59.333 1.00 51.78 178 ALA A C 1
ATOM 1392 O O . ALA A 1 179 ? -9.665 9.474 -59.356 1.00 51.74 178 ALA A O 1
ATOM 1394 N N . GLU A 1 180 ? -11.682 8.579 -59.767 1.00 51.69 179 GLU A N 1
ATOM 1395 C CA . GLU A 1 180 ? -11.132 7.357 -60.357 1.00 51.60 179 GLU A CA 1
ATOM 1396 C C . GLU A 1 180 ? -10.369 7.669 -61.654 1.00 51.58 179 GLU A C 1
ATOM 1397 O O . GLU A 1 180 ? -9.300 7.103 -61.908 1.00 51.10 179 GLU A O 1
ATOM 1399 N N . GLU A 1 181 ? -10.919 8.587 -62.452 1.00 51.65 180 GLU A N 1
ATOM 1400 C CA . GLU A 1 181 ? -10.327 8.989 -63.721 1.00 52.23 180 GLU A CA 1
ATOM 1401 C C . GLU A 1 181 ? -8.978 9.694 -63.515 1.00 52.03 180 GLU A C 1
ATOM 1402 O O . GLU A 1 181 ? -8.038 9.458 -64.274 1.00 52.45 180 GLU A O 1
ATOM 1408 N N . VAL A 1 182 ? -8.887 10.551 -62.494 1.00 51.45 181 VAL A N 1
ATOM 1409 C CA . VAL A 1 182 ? -7.639 11.245 -62.166 1.00 50.95 181 VAL A CA 1
ATOM 1410 C C . VAL A 1 182 ? -6.564 10.241 -61.738 1.00 51.32 181 VAL A C 1
ATOM 1411 O O . VAL A 1 182 ? -5.423 10.300 -62.199 1.00 51.45 181 VAL A O 1
ATOM 1415 N N . ASN A 1 183 ? -6.934 9.325 -60.850 1.00 51.32 182 ASN A N 1
ATOM 1416 C CA . ASN A 1 183 ? -6.011 8.296 -60.373 1.00 51.59 182 ASN A CA 1
ATOM 1417 C C . ASN A 1 183 ? -5.483 7.410 -61.505 1.00 51.78 182 ASN A C 1
ATOM 1418 O O . ASN A 1 183 ? -4.283 7.125 -61.556 1.00 51.89 182 ASN A O 1
ATOM 1423 N N . GLU A 1 184 ? -6.369 6.974 -62.405 1.00 51.52 183 GLU A N 1
ATOM 1424 C CA . GLU A 1 184 ? -5.944 6.188 -63.564 1.00 50.95 183 GLU A CA 1
ATOM 1425 C C . GLU A 1 184 ? -4.987 7.016 -64.441 1.00 50.54 183 GLU A C 1
ATOM 1426 O O . GLU A 1 184 ? -3.955 6.509 -64.878 1.00 50.48 183 GLU A O 1
ATOM 1436 N N . LEU A 1 186 ? -3.070 9.593 -63.529 1.00 50.25 185 LEU A N 1
ATOM 1437 C CA . LEU A 1 186 ? -1.811 9.722 -62.782 1.00 50.94 185 LEU A CA 1
ATOM 1438 C C . LEU A 1 186 ? -0.892 8.509 -63.001 1.00 51.47 185 LEU A C 1
ATOM 1439 O O . LEU A 1 186 ? 0.301 8.685 -63.269 1.00 51.53 185 LEU A O 1
ATOM 1444 N N . HIS A 1 187 ? -1.443 7.292 -62.893 1.00 52.22 186 HIS A N 1
ATOM 1445 C CA . HIS A 1 187 ? -0.661 6.065 -63.117 1.00 52.76 186 HIS A CA 1
ATOM 1446 C C . HIS A 1 187 ? -0.155 5.977 -64.570 1.00 52.96 186 HIS A C 1
ATOM 1447 O O . HIS A 1 187 ? 0.923 5.451 -64.828 1.00 52.71 186 HIS A O 1
ATOM 1454 N N . GLU A 1 188 ? -0.937 6.505 -65.510 1.00 53.39 187 GLU A N 1
ATOM 1455 C CA . GLU A 1 188 ? -0.588 6.478 -66.941 1.00 53.51 187 GLU A CA 1
ATOM 1456 C C . GLU A 1 188 ? 0.508 7.472 -67.340 1.00 53.27 187 GLU A C 1
ATOM 1457 O O . GLU A 1 188 ? 1.412 7.125 -68.101 1.00 53.97 187 GLU A O 1
ATOM 1463 N N . VAL A 1 189 ? 0.433 8.696 -66.832 1.00 52.82 188 VAL A N 1
ATOM 1464 C CA . VAL A 1 189 ? 1.382 9.746 -67.239 1.00 51.94 188 VAL A CA 1
ATOM 1465 C C . VAL A 1 189 ? 2.652 9.885 -66.377 1.00 51.36 188 VAL A C 1
ATOM 1466 O O . VAL A 1 189 ? 3.615 10.497 -66.828 1.00 50.94 188 VAL A O 1
ATOM 1470 N N . CYS A 1 190 ? 2.665 9.340 -65.164 1.00 51.11 189 CYS A N 1
ATOM 1471 C CA . CYS A 1 190 ? 3.860 9.416 -64.314 1.00 51.36 189 CYS A CA 1
ATOM 1472 C C . CYS A 1 190 ? 4.857 8.292 -64.639 1.00 51.90 189 CYS A C 1
ATOM 1473 O O . CYS A 1 190 ? 4.663 7.135 -64.258 1.00 51.35 189 CYS A O 1
ATOM 1476 N N . LYS A 1 191 ? 5.927 8.659 -65.343 1.00 52.42 190 LYS A N 1
ATOM 1477 C CA . LYS A 1 191 ? 6.965 7.719 -65.771 1.00 52.62 190 LYS A CA 1
ATOM 1478 C C . LYS A 1 191 ? 8.241 7.778 -64.918 1.00 52.49 190 LYS A C 1
ATOM 1479 O O . LYS A 1 191 ? 8.923 6.759 -64.739 1.00 52.95 190 LYS A O 1
ATOM 1485 N N . THR A 1 192 ? 8.575 8.970 -64.425 1.00 52.15 191 THR A N 1
ATOM 1486 C CA . THR A 1 192 ? 9.771 9.184 -63.606 1.00 51.86 191 THR A CA 1
ATOM 1487 C C . THR A 1 192 ? 9.385 9.762 -62.260 1.00 51.67 191 THR A C 1
ATOM 1488 O O . THR A 1 192 ? 8.250 10.171 -62.055 1.00 51.57 191 THR A O 1
ATOM 1492 N N . GLN A 1 193 ? 10.337 9.789 -61.337 1.00 52.42 192 GLN A N 1
ATOM 1493 C CA . GLN A 1 193 ? 10.080 10.342 -60.008 1.00 52.76 192 GLN A CA 1
ATOM 1494 C C . GLN A 1 193 ? 9.906 11.865 -60.106 1.00 52.60 192 GLN A C 1
ATOM 1495 O O . GLN A 1 193 ? 9.171 12.458 -59.310 1.00 53.47 192 GLN A O 1
ATOM 1501 N N . GLU A 1 194 ? 10.558 12.486 -61.091 1.00 52.11 193 GLU A N 1
ATOM 1502 C CA . GLU A 1 194 ? 10.413 13.925 -61.318 1.00 52.28 193 GLU A CA 1
ATOM 1503 C C . GLU A 1 194 ? 8.963 14.276 -61.702 1.00 51.93 193 GLU A C 1
ATOM 1504 O O . GLU A 1 194 ? 8.476 15.354 -61.350 1.00 51.84 193 GLU A O 1
ATOM 1507 N N . ASP A 1 195 ? 8.293 13.374 -62.427 1.00 51.46 194 ASP A N 1
ATOM 1508 C CA . ASP A 1 195 ? 6.880 13.555 -62.774 1.00 51.45 194 ASP A CA 1
ATOM 1509 C C . ASP A 1 195 ? 6.045 13.531 -61.494 1.00 51.48 194 ASP A C 1
ATOM 1510 O O . ASP A 1 195 ? 5.184 14.388 -61.286 1.00 51.64 194 ASP A O 1
ATOM 1515 N N . VAL A 1 196 ? 6.313 12.552 -60.632 1.00 51.17 195 VAL A N 1
ATOM 1516 C CA . VAL A 1 196 ? 5.602 12.424 -59.354 1.00 50.70 195 VAL A CA 1
ATOM 1517 C C . VAL A 1 196 ? 5.826 13.639 -58.447 1.00 50.95 195 VAL A C 1
ATOM 1518 O O . VAL A 1 196 ? 4.903 14.137 -57.812 1.00 50.46 195 VAL A O 1
ATOM 1522 N N . ASP A 1 197 ? 7.073 14.088 -58.381 1.00 51.66 196 ASP A N 1
ATOM 1523 C CA . ASP A 1 197 ? 7.448 15.230 -57.556 1.00 51.06 196 ASP A CA 1
ATOM 1524 C C . ASP A 1 197 ? 6.710 16.489 -57.974 1.00 51.24 196 ASP A C 1
ATOM 1525 O O . ASP A 1 197 ? 6.311 17.281 -57.117 1.00 51.89 196 ASP A O 1
ATOM 1530 N N . SER A 1 198 ? 6.526 16.686 -59.280 1.00 51.01 197 SER A N 1
ATOM 1531 C CA . SER A 1 198 ? 5.801 17.871 -59.771 1.00 50.98 197 SER A CA 1
ATOM 1532 C C . SER A 1 198 ? 4.303 17.816 -59.390 1.00 50.94 197 SER A C 1
ATOM 1533 O O . SER A 1 198 ? 3.666 18.854 -59.100 1.00 50.61 197 SER A O 1
ATOM 1536 N N . VAL A 1 199 ? 3.740 16.612 -59.440 1.00 50.76 198 VAL A N 1
ATOM 1537 C CA . VAL A 1 199 ? 2.359 16.374 -59.031 1.00 50.83 198 VAL A CA 1
ATOM 1538 C C . VAL A 1 199 ? 2.204 16.697 -57.526 1.00 50.98 198 VAL A C 1
ATOM 1539 O O . VAL A 1 199 ? 1.255 17.365 -57.120 1.00 50.50 198 VAL A O 1
ATOM 1543 N N . VAL A 1 200 ? 3.152 16.226 -56.714 1.00 50.69 199 VAL A N 1
ATOM 1544 C CA . VAL A 1 200 ? 3.120 16.453 -55.266 1.00 50.48 199 VAL A CA 1
ATOM 1545 C C . VAL A 1 200 ? 3.280 17.939 -54.928 1.00 50.85 199 VAL A C 1
ATOM 1546 O O . VAL A 1 200 ? 2.605 18.459 -54.043 1.00 50.35 199 VAL A O 1
ATOM 1550 N N . ALA A 1 201 ? 4.167 18.617 -55.649 1.00 50.94 200 ALA A N 1
ATOM 1551 C CA . ALA A 1 201 ? 4.414 20.038 -55.443 1.00 50.85 200 ALA A CA 1
ATOM 1552 C C . ALA A 1 201 ? 3.150 20.870 -55.721 1.00 50.43 200 ALA A C 1
ATOM 1553 O O . ALA A 1 201 ? 2.821 21.775 -54.975 1.00 51.60 200 ALA A O 1
ATOM 1555 N N . VAL A 1 202 ? 2.444 20.557 -56.791 1.00 50.27 201 VAL A N 1
ATOM 1556 C CA . VAL A 1 202 ? 1.205 21.280 -57.143 1.00 50.17 201 VAL A CA 1
ATOM 1557 C C . VAL A 1 202 ? 0.051 20.930 -56.219 1.00 50.35 201 VAL A C 1
ATOM 1558 O O . VAL A 1 202 ? -0.746 21.796 -55.877 1.00 51.75 201 VAL A O 1
ATOM 1570 N N . GLU A 1 204 ? 0.230 20.110 -53.102 1.00 50.56 203 GLU A N 1
ATOM 1571 C CA . GLU A 1 204 ? 0.509 20.790 -51.850 1.00 51.66 203 GLU A CA 1
ATOM 1572 C C . GLU A 1 204 ? 0.244 22.280 -51.923 1.00 51.53 203 GLU A C 1
ATOM 1573 O O . GLU A 1 204 ? -0.457 22.822 -51.077 1.00 51.71 203 GLU A O 1
ATOM 1579 N N . ASN A 1 205 ? 0.789 22.942 -52.943 1.00 51.37 204 ASN A N 1
ATOM 1580 C CA . ASN A 1 205 ? 0.674 24.388 -53.002 1.00 50.75 204 ASN A CA 1
ATOM 1581 C C . ASN A 1 205 ? -0.721 24.816 -53.356 1.00 50.74 204 ASN A C 1
ATOM 1582 O O . ASN A 1 205 ? -1.221 25.773 -52.795 1.00 51.97 204 ASN A O 1
ATOM 1587 N N . SER A 1 206 ? -1.379 24.116 -54.267 1.00 51.39 205 SER A N 1
ATOM 1588 C CA . SER A 1 206 ? -2.762 24.478 -54.611 1.00 50.89 205 SER A CA 1
ATOM 1589 C C . SER A 1 206 ? -3.674 24.389 -53.371 1.00 50.96 205 SER A C 1
ATOM 1590 O O . SER A 1 206 ? -4.578 25.203 -53.219 1.00 51.72 205 SER A O 1
ATOM 1593 N N . LEU A 1 207 ? -3.425 23.424 -52.486 1.00 51.04 206 LEU A N 1
ATOM 1594 C CA . LEU A 1 207 ? -4.218 23.253 -51.266 1.00 50.77 206 LEU A CA 1
ATOM 1595 C C . LEU A 1 207 ? -3.838 24.311 -50.226 1.00 50.39 206 LEU A C 1
ATOM 1596 O O . LEU A 1 207 ? -4.705 24.860 -49.566 1.00 49.94 206 LEU A O 1
ATOM 1601 N N . VAL A 1 208 ? -2.544 24.601 -50.092 1.00 50.52 207 VAL A N 1
ATOM 1602 C CA . VAL A 1 208 ? -2.082 25.701 -49.226 1.00 49.92 207 VAL A CA 1
ATOM 1603 C C . VAL A 1 208 ? -2.747 27.027 -49.657 1.00 50.16 207 VAL A C 1
ATOM 1604 O O . VAL A 1 208 ? -3.258 27.801 -48.836 1.00 49.21 207 VAL A O 1
ATOM 1608 N N . LEU A 1 209 ? -2.766 27.272 -50.965 1.00 50.58 208 LEU A N 1
ATOM 1609 C CA . LEU A 1 209 ? -3.357 28.505 -51.492 1.00 50.52 208 LEU A CA 1
ATOM 1610 C C . LEU A 1 209 ? -4.883 28.556 -51.342 1.00 50.62 208 LEU A C 1
ATOM 1611 O O . LEU A 1 209 ? -5.446 29.625 -51.109 1.00 49.96 208 LEU A O 1
ATOM 1616 N N . THR A 1 210 ? -5.540 27.403 -51.467 1.00 50.25 209 THR A N 1
ATOM 1617 C CA . THR A 1 210 ? -6.976 27.318 -51.267 1.00 50.48 209 THR A CA 1
ATOM 1618 C C . THR A 1 210 ? -7.301 27.596 -49.786 1.00 50.58 209 THR A C 1
ATOM 1619 O O . THR A 1 210 ? -8.271 28.258 -49.489 1.00 50.23 209 THR A O 1
ATOM 1623 N N . ALA A 1 211 ? -6.456 27.130 -48.872 1.00 50.17 210 ALA A N 1
ATOM 1624 C CA . ALA A 1 211 ? -6.655 27.385 -47.439 1.00 50.19 210 ALA A CA 1
ATOM 1625 C C . ALA A 1 211 ? -6.561 28.876 -47.115 1.00 50.29 210 ALA A C 1
ATOM 1626 O O . ALA A 1 211 ? -7.273 29.346 -46.248 1.00 50.31 210 ALA A O 1
ATOM 1628 N N . ARG A 1 212 ? -5.694 29.616 -47.812 1.00 50.98 211 ARG A N 1
ATOM 1629 C CA . ARG A 1 212 ? -5.565 31.058 -47.600 1.00 50.81 211 ARG A CA 1
ATOM 1630 C C . ARG A 1 212 ? -6.855 31.799 -47.972 1.00 50.80 211 ARG A C 1
ATOM 1631 O O . ARG A 1 212 ? -7.077 32.902 -47.495 1.00 50.95 211 ARG A O 1
ATOM 1639 N N . ILE A 1 213 ? -7.675 31.212 -48.847 1.00 50.46 212 ILE A N 1
ATOM 1640 C CA . ILE A 1 213 ? -8.955 31.805 -49.224 1.00 50.72 212 ILE A CA 1
ATOM 1641 C C . ILE A 1 213 ? -9.880 31.858 -47.998 1.00 50.69 212 ILE A C 1
ATOM 1642 O O . ILE A 1 213 ? -10.551 32.859 -47.764 1.00 50.55 212 ILE A O 1
ATOM 1647 N N . LEU A 1 214 ? -9.884 30.787 -47.203 1.00 51.13 213 LEU A N 1
ATOM 1648 C CA . LEU A 1 214 ? -10.647 30.722 -45.949 1.00 51.06 213 LEU A CA 1
ATOM 1649 C C . LEU A 1 214 ? -10.265 31.860 -44.975 1.00 50.90 213 LEU A C 1
ATOM 1650 O O . LEU A 1 214 ? -11.124 32.417 -44.280 1.00 50.49 213 LEU A O 1
ATOM 1655 N N . ASP A 1 215 ? -8.974 32.194 -44.940 1.00 50.97 214 ASP A N 1
ATOM 1656 C CA . ASP A 1 215 ? -8.439 33.285 -44.116 1.00 50.87 214 ASP A CA 1
ATOM 1657 C C . ASP A 1 215 ? -8.924 34.649 -44.616 1.00 50.16 214 ASP A C 1
ATOM 1658 O O . ASP A 1 215 ? -9.286 35.513 -43.825 1.00 49.95 214 ASP A O 1
ATOM 1663 N N . ASP A 1 216 ? -8.904 34.861 -45.925 1.00 50.17 215 ASP A N 1
ATOM 1664 C CA . ASP A 1 216 ? -9.445 36.109 -46.492 1.00 50.92 215 ASP A CA 1
ATOM 1665 C C . ASP A 1 216 ? -10.942 36.207 -46.271 1.00 50.41 215 ASP A C 1
ATOM 1666 O O . ASP A 1 216 ? -11.458 37.275 -45.928 1.00 50.69 215 ASP A O 1
ATOM 1671 N N . VAL A 1 217 ? -11.637 35.094 -46.471 1.00 50.27 216 VAL A N 1
ATOM 1672 C CA . VAL A 1 217 ? -13.097 35.062 -46.244 1.00 50.60 216 VAL A CA 1
ATOM 1673 C C . VAL A 1 217 ? -13.426 35.446 -44.797 1.00 51.06 216 VAL A C 1
ATOM 1674 O O . VAL A 1 217 ? -14.334 36.249 -44.553 1.00 51.45 216 VAL A O 1
ATOM 1678 N N . TRP A 1 218 ? -12.677 34.887 -43.844 1.00 51.76 217 TRP A N 1
ATOM 1679 C CA . TRP A 1 218 ? -12.904 35.168 -42.417 1.00 51.68 217 TRP A CA 1
ATOM 1680 C C . TRP A 1 218 ? -12.620 36.641 -42.068 1.00 51.85 217 TRP A C 1
ATOM 1681 O O . TRP A 1 218 ? -13.453 37.301 -41.437 1.00 52.18 217 TRP A O 1
ATOM 1692 N N . LYS A 1 219 ? -11.468 37.159 -42.493 1.00 51.30 218 LYS A N 1
ATOM 1693 C CA . LYS A 1 219 ? -11.104 38.563 -42.250 1.00 51.53 218 LYS A CA 1
ATOM 1694 C C . LYS A 1 219 ? -12.199 39.531 -42.762 1.00 52.01 218 LYS A C 1
ATOM 1695 O O . LYS A 1 219 ? -12.634 40.419 -42.033 1.00 51.49 218 LYS A O 1
ATOM 1698 N N . GLU A 1 220 ? -12.658 39.336 -44.001 1.00 52.63 219 GLU A N 1
ATOM 1699 C CA . GLU A 1 220 ? -13.699 40.192 -44.583 1.00 52.38 219 GLU A CA 1
ATOM 1700 C C . GLU A 1 220 ? -15.042 40.023 -43.878 1.00 52.50 219 GLU A C 1
ATOM 1701 O O . GLU A 1 220 ? -15.842 40.966 -43.838 1.00 52.70 219 GLU A O 1
ATOM 1707 N N . TYR A 1 221 ? -15.294 38.823 -43.352 1.00 52.50 220 TYR A N 1
ATOM 1708 C CA . TYR A 1 221 ? -16.519 38.543 -42.593 1.00 52.51 220 TYR A CA 1
ATOM 1709 C C . TYR A 1 221 ? -16.546 39.299 -41.264 1.00 52.70 220 TYR A C 1
ATOM 1710 O O . TYR A 1 221 ? -17.607 39.752 -40.846 1.00 53.09 220 TYR A O 1
ATOM 1719 N N . GLN A 1 222 ? -15.394 39.421 -40.598 1.00 52.99 221 GLN A N 1
ATOM 1720 C CA . GLN A 1 222 ? -15.287 40.153 -39.325 1.00 53.31 221 GLN A CA 1
ATOM 1721 C C . GLN A 1 222 ? -15.414 41.647 -39.565 1.00 54.03 221 GLN A C 1
ATOM 1722 O O . GLN A 1 222 ? -16.161 42.330 -38.852 1.00 55.68 221 GLN A O 1
ATOM 1728 N N . LEU A 1 223 ? -14.660 42.153 -40.539 1.00 53.81 222 LEU A N 1
ATOM 1729 C CA . LEU A 1 223 ? -14.749 43.559 -40.957 1.00 54.43 222 LEU A CA 1
ATOM 1730 C C . LEU A 1 223 ? -16.172 43.916 -41.433 1.00 54.46 222 LEU A C 1
ATOM 1731 O O . LEU A 1 223 ? -16.581 45.079 -41.366 1.00 54.55 222 LEU A O 1
ATOM 1736 N N . PHE A 1 224 ? -16.896 42.911 -41.931 1.00 54.84 223 PHE A N 1
ATOM 1737 C CA . PHE A 1 224 ? -18.284 43.050 -42.406 1.00 55.47 223 PHE A CA 1
ATOM 1738 C C . PHE A 1 224 ? -19.201 43.749 -41.371 1.00 55.80 223 PHE A C 1
ATOM 1739 O O . PHE A 1 224 ? -20.106 44.492 -41.745 1.00 56.41 223 PHE A O 1
ATOM 1747 N N . GLN A 1 225 ? -18.956 43.539 -40.083 1.00 56.27 224 GLN A N 1
ATOM 1748 C CA . GLN A 1 225 ? -19.718 44.264 -39.055 1.00 57.22 224 GLN A CA 1
ATOM 1749 C C . GLN A 1 225 ? -18.969 45.540 -38.635 1.00 57.92 224 GLN A C 1
ATOM 1750 O O . GLN A 1 225 ? -18.199 45.524 -37.667 1.00 58.52 224 GLN A O 1
ATOM 1756 N N . SER A 1 226 ? -19.205 46.621 -39.398 1.00 57.62 225 SER A N 1
ATOM 1757 C CA . SER A 1 226 ? -18.620 47.965 -39.187 1.00 56.77 225 SER A CA 1
ATOM 1758 C C . SER A 1 226 ? -17.470 48.321 -40.160 1.00 56.52 225 SER A C 1
ATOM 1759 O O . SER A 1 226 ? -17.630 49.178 -41.035 1.00 55.92 225 SER A O 1
ATOM 1762 N N . GLY A 1 227 ? -16.328 47.650 -39.987 1.00 55.93 226 GLY A N 1
ATOM 1763 C CA . GLY A 1 227 ? -15.088 47.925 -40.719 1.00 55.93 226 GLY A CA 1
ATOM 1764 C C . GLY A 1 227 ? -15.109 48.467 -42.143 1.00 55.72 226 GLY A C 1
ATOM 1765 O O . GLY A 1 227 ? -14.544 49.530 -42.416 1.00 55.08 226 GLY A O 1
ATOM 1766 N N . ALA A 1 228 ? -15.738 47.741 -43.059 1.00 55.91 227 ALA A N 1
ATOM 1767 C CA . ALA A 1 228 ? -15.723 48.137 -44.468 1.00 57.10 227 ALA A CA 1
ATOM 1768 C C . ALA A 1 228 ? -17.101 48.156 -45.084 1.00 58.10 227 ALA A C 1
ATOM 1769 O O . ALA A 1 228 ? -17.984 47.422 -44.657 1.00 58.21 227 ALA A O 1
ATOM 1771 N N . SER A 1 229 ? -17.255 49.005 -46.103 1.00 59.62 228 SER A N 1
ATOM 1772 C CA . SER A 1 229 ? -18.466 49.090 -46.915 1.00 60.10 228 SER A CA 1
ATOM 1773 C C . SER A 1 229 ? -18.445 48.027 -48.023 1.00 60.54 228 SER A C 1
ATOM 1774 O O . SER A 1 229 ? -19.243 48.105 -48.952 1.00 60.83 228 SER A O 1
ATOM 1777 N N . ASP A 1 230 ? -17.558 47.030 -47.921 1.00 60.89 229 ASP A N 1
ATOM 1778 C CA . ASP A 1 230 ? -17.413 45.992 -48.960 1.00 61.09 229 ASP A CA 1
ATOM 1779 C C . ASP A 1 230 ? -18.693 45.179 -49.238 1.00 60.90 229 ASP A C 1
ATOM 1780 O O . ASP A 1 230 ? -18.852 44.706 -50.360 1.00 59.59 229 ASP A O 1
ATOM 1785 N N . ARG A 1 231 ? -19.624 45.060 -48.276 1.00 62.30 230 ARG A N 1
ATOM 1786 C CA . ARG A 1 231 ? -20.838 44.206 -48.476 1.00 62.70 230 ARG A CA 1
ATOM 1787 C C . ARG A 1 231 ? -22.259 44.744 -48.126 1.00 63.37 230 ARG A C 1
ATOM 1788 O O . ARG A 1 231 ? -22.414 45.870 -47.651 1.00 64.13 230 ARG A O 1
ATOM 1796 N N . TYR A 1 232 ? -23.276 43.912 -48.408 1.00 63.95 231 TYR A N 1
ATOM 1797 C CA . TYR A 1 232 ? -24.728 44.247 -48.391 1.00 63.85 231 TYR A CA 1
ATOM 1798 C C . TYR A 1 232 ? -25.570 43.137 -47.729 1.00 64.21 231 TYR A C 1
ATOM 1799 O O . TYR A 1 232 ? -25.833 42.101 -48.344 1.00 64.56 231 TYR A O 1
ATOM 1808 N N . ALA A 1 233 ? -26.015 43.374 -46.493 1.00 64.19 232 ALA A N 1
ATOM 1809 C CA . ALA A 1 233 ? -26.730 42.363 -45.682 1.00 64.55 232 ALA A CA 1
ATOM 1810 C C . ALA A 1 233 ? -28.265 42.338 -45.789 1.00 65.09 232 ALA A C 1
ATOM 1811 O O . ALA A 1 233 ? -28.949 43.040 -45.049 1.00 64.65 232 ALA A O 1
ATOM 1813 N N . PHE A 1 234 ? -28.789 41.498 -46.685 1.00 65.63 233 PHE A N 1
ATOM 1814 C CA . PHE A 1 234 ? -30.235 41.316 -46.879 1.00 65.33 233 PHE A CA 1
ATOM 1815 C C . PHE A 1 234 ? -30.563 39.897 -47.347 1.00 65.35 233 PHE A C 1
ATOM 1816 O O . PHE A 1 234 ? -29.954 39.416 -48.474 1.00 65.33 233 PHE A O 1
ATOM 1824 N N . SER B 1 3 ? -32.537 34.387 -86.941 1.00 52.81 2 SER B N 1
ATOM 1825 C CA . SER B 1 3 ? -31.045 34.395 -87.085 1.00 52.93 2 SER B CA 1
ATOM 1826 C C . SER B 1 3 ? -30.567 35.482 -88.059 1.00 52.83 2 SER B C 1
ATOM 1827 O O . SER B 1 3 ? -31.184 35.705 -89.100 1.00 53.63 2 SER B O 1
ATOM 1830 N N . ILE B 1 4 ? -29.452 36.126 -87.729 1.00 53.28 3 ILE B N 1
ATOM 1831 C CA . ILE B 1 4 ? -28.879 37.199 -88.557 1.00 53.52 3 ILE B CA 1
ATOM 1832 C C . ILE B 1 4 ? -27.934 36.660 -89.662 1.00 53.30 3 ILE B C 1
ATOM 1833 O O . ILE B 1 4 ? -27.671 37.359 -90.647 1.00 53.58 3 ILE B O 1
ATOM 1838 N N . ILE B 1 5 ? -27.412 35.442 -89.504 1.00 52.78 4 ILE B N 1
ATOM 1839 C CA . ILE B 1 5 ? -26.523 34.877 -90.529 1.00 52.28 4 ILE B CA 1
ATOM 1840 C C . ILE B 1 5 ? -27.333 34.113 -91.577 1.00 52.42 4 ILE B C 1
ATOM 1841 O O . ILE B 1 5 ? -28.282 33.400 -91.249 1.00 51.93 4 ILE B O 1
ATOM 1846 N N . ASP B 1 6 ? -26.950 34.304 -92.839 1.00 52.77 5 ASP B N 1
ATOM 1847 C CA . ASP B 1 6 ? -27.577 33.660 -93.987 1.00 52.74 5 ASP B CA 1
ATOM 1848 C C . ASP B 1 6 ? -26.564 32.660 -94.499 1.00 52.33 5 ASP B C 1
ATOM 1849 O O . ASP B 1 6 ? -25.620 33.041 -95.200 1.00 52.05 5 ASP B O 1
ATOM 1854 N N . LEU B 1 7 ? -26.752 31.387 -94.148 1.00 52.11 6 LEU B N 1
ATOM 1855 C CA . LEU B 1 7 ? -25.788 30.346 -94.529 1.00 52.42 6 LEU B CA 1
ATOM 1856 C C . LEU B 1 7 ? -25.793 30.016 -96.013 1.00 52.45 6 LEU B C 1
ATOM 1857 O O . LEU B 1 7 ? -24.826 29.435 -96.503 1.00 52.96 6 LEU B O 1
ATOM 1862 N N . THR B 1 8 ? -26.852 30.377 -96.734 1.00 52.86 7 THR B N 1
ATOM 1863 C CA . THR B 1 8 ? -26.865 30.141 -98.179 1.00 53.08 7 THR B CA 1
ATOM 1864 C C . THR B 1 8 ? -25.832 31.083 -98.819 1.00 53.31 7 THR B C 1
ATOM 1865 O O . THR B 1 8 ? -25.172 30.716 -99.791 1.00 54.09 7 THR B O 1
ATOM 1869 N N . LYS B 1 9 ? -25.671 32.276 -98.250 1.00 53.02 8 LYS B N 1
ATOM 1870 C CA . LYS B 1 9 ? -24.681 33.242 -98.744 1.00 52.93 8 LYS B CA 1
ATOM 1871 C C . LYS B 1 9 ? -23.261 32.717 -98.514 1.00 52.97 8 LYS B C 1
ATOM 1872 O O . LYS B 1 9 ? -22.407 32.848 -99.389 1.00 53.76 8 LYS B O 1
ATOM 1874 N N . LEU B 1 10 ? -23.010 32.126 -97.341 1.00 52.50 9 LEU B N 1
ATOM 1875 C CA . LEU B 1 10 ? -21.712 31.504 -97.054 1.00 52.04 9 LEU B CA 1
ATOM 1876 C C . LEU B 1 10 ? -21.452 30.333 -97.975 1.00 51.69 9 LEU B C 1
ATOM 1877 O O . LEU B 1 10 ? -20.366 30.219 -98.542 1.00 51.52 9 LEU B O 1
ATOM 1882 N N . GLU B 1 11 ? -22.447 29.460 -98.115 1.00 52.31 10 GLU B N 1
ATOM 1883 C CA . GLU B 1 11 ? 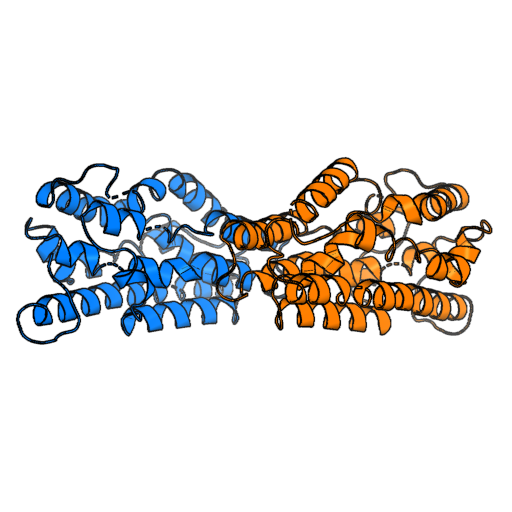-22.350 28.306 -99.027 1.00 52.47 10 GLU B CA 1
ATOM 1884 C C . GLU B 1 11 ? -22.006 28.746 -100.451 1.00 52.02 10 GLU B C 1
ATOM 1885 O O . GLU B 1 11 ? -21.215 28.075 -101.118 1.00 52.15 10 GLU B O 1
ATOM 1891 N N . GLN B 1 12 ? -22.584 29.867 -100.900 1.00 51.56 11 GLN B N 1
ATOM 1892 C CA . GLN B 1 12 ? -22.308 30.391 -102.240 1.00 51.53 11 GLN B CA 1
ATOM 1893 C C . GLN B 1 12 ? -20.854 30.850 -102.374 1.00 51.31 11 GLN B C 1
ATOM 1894 O O . GLN B 1 12 ? -20.231 30.585 -103.402 1.00 51.23 11 GLN B O 1
ATOM 1896 N N . LYS B 1 13 ? -20.302 31.510 -101.353 1.00 51.40 12 LYS B N 1
ATOM 1897 C CA A LYS B 1 13 ? -18.912 31.971 -101.439 0.50 51.57 12 LYS B CA 1
ATOM 1898 C CA B LYS B 1 13 ? -18.901 31.962 -101.387 0.50 51.47 12 LYS B CA 1
ATOM 1899 C C . LYS B 1 13 ? -17.975 30.754 -101.449 1.00 51.34 12 LYS B C 1
ATOM 1900 O O . LYS B 1 13 ? -17.027 30.711 -102.220 1.00 51.27 12 LYS B O 1
ATOM 1911 N N . VAL B 1 14 ? -18.254 29.766 -100.608 1.00 51.43 13 VAL B N 1
ATOM 1912 C CA . VAL B 1 14 ? -17.440 28.543 -100.568 1.00 51.66 13 VAL B CA 1
ATOM 1913 C C . VAL B 1 14 ? -17.437 27.804 -101.910 1.00 51.66 13 VAL B C 1
ATOM 1914 O O . VAL B 1 14 ? -16.389 27.345 -102.369 1.00 51.22 13 VAL B O 1
ATOM 1918 N N . ALA B 1 15 ? -18.614 27.693 -102.524 1.00 51.13 14 ALA B N 1
ATOM 1919 C CA . ALA B 1 15 ? -18.756 27.037 -103.825 1.00 51.77 14 ALA B CA 1
ATOM 1920 C C . ALA B 1 15 ? -17.935 27.739 -104.904 1.00 51.70 14 ALA B C 1
ATOM 1921 O O . ALA B 1 15 ? -17.332 27.087 -105.759 1.00 51.29 14 ALA B O 1
ATOM 1923 N N . THR B 1 16 ? -17.911 29.067 -104.849 1.00 51.96 15 THR B N 1
ATOM 1924 C CA . THR B 1 16 ? -17.133 29.869 -105.792 1.00 52.17 15 THR B CA 1
ATOM 1925 C C . THR B 1 16 ? -15.635 29.641 -105.613 1.00 51.83 15 THR B C 1
ATOM 1926 O O . THR B 1 16 ? -14.896 29.505 -106.585 1.00 51.83 15 THR B O 1
ATOM 1938 N N . TRP B 1 18 ? -14.055 26.942 -104.153 1.00 52.21 17 TRP B N 1
ATOM 1939 C CA . TRP B 1 18 ? -13.659 25.585 -104.571 1.00 52.97 17 TRP B CA 1
ATOM 1940 C C . TRP B 1 18 ? -13.534 25.476 -106.076 1.00 52.68 17 TRP B C 1
ATOM 1941 O O . TRP B 1 18 ? -12.587 24.880 -106.581 1.00 52.70 17 TRP B O 1
ATOM 1952 N N . ASP B 1 19 ? -14.498 26.047 -106.785 1.00 52.44 18 ASP B N 1
ATOM 1953 C CA . ASP B 1 19 ? -14.476 26.041 -108.234 1.00 52.72 18 ASP B CA 1
ATOM 1954 C C . ASP B 1 19 ? -13.142 26.577 -108.768 1.00 52.84 18 ASP B C 1
ATOM 1955 O O . ASP B 1 19 ? -12.574 26.030 -109.721 1.00 53.10 18 ASP B O 1
ATOM 1960 N N . SER B 1 20 ? -12.653 27.649 -108.151 1.00 52.79 19 SER B N 1
ATOM 1961 C CA . SER B 1 20 ? -11.381 28.249 -108.528 1.00 53.39 19 SER B CA 1
ATOM 1962 C C . SER B 1 20 ? -10.204 27.357 -108.186 1.00 52.65 19 SER B C 1
ATOM 1963 O O . SER B 1 20 ? -9.316 27.159 -109.001 1.00 52.99 19 SER B O 1
ATOM 1966 N N . ILE B 1 21 ? -10.192 26.840 -106.966 1.00 52.83 20 ILE B N 1
ATOM 1967 C CA . ILE B 1 21 ? -9.117 25.952 -106.498 1.00 52.69 20 ILE B CA 1
ATOM 1968 C C . ILE B 1 21 ? -8.991 24.699 -107.354 1.00 53.28 20 ILE B C 1
ATOM 1969 O O . ILE B 1 21 ? -7.884 24.295 -107.717 1.00 54.20 20 ILE B O 1
ATOM 1974 N N . LEU B 1 22 ? -10.128 24.101 -107.692 1.00 53.22 21 LEU B N 1
ATOM 1975 C CA . LEU B 1 22 ? -10.146 22.860 -108.460 1.00 53.07 21 LEU B CA 1
ATOM 1976 C C . LEU B 1 22 ? -9.815 23.105 -109.940 1.00 53.35 21 LEU B C 1
ATOM 1977 O O . LEU B 1 22 ? -9.216 22.242 -110.601 1.00 53.35 21 LEU B O 1
ATOM 1982 N N . THR B 1 23 ? -10.185 24.272 -110.461 1.00 53.44 22 THR B N 1
ATOM 1983 C CA . THR B 1 23 ? -9.901 24.588 -111.858 1.00 53.75 22 THR B CA 1
ATOM 1984 C C . THR B 1 23 ? -8.451 25.026 -112.079 1.00 53.39 22 THR B C 1
ATOM 1985 O O . THR B 1 23 ? -7.905 24.830 -113.153 1.00 53.88 22 THR B O 1
ATOM 1989 N N . ASN B 1 24 ? -7.817 25.584 -111.059 1.00 53.85 23 ASN B N 1
ATOM 1990 C CA . ASN B 1 24 ? -6.461 26.109 -111.203 1.00 53.94 23 ASN B CA 1
ATOM 1991 C C . ASN B 1 24 ? -5.325 25.295 -110.547 1.00 54.16 23 ASN B C 1
ATOM 1992 O O . ASN B 1 24 ? -4.166 25.504 -110.880 1.00 55.17 23 ASN B O 1
ATOM 1997 N N . SER B 1 25 ? -5.629 24.372 -109.640 1.00 53.26 24 SER B N 1
ATOM 1998 C CA . SER B 1 25 ? -4.565 23.584 -109.013 1.00 53.25 24 SER B CA 1
ATOM 1999 C C . SER B 1 25 ? -3.999 22.492 -109.924 1.00 53.23 24 SER B C 1
ATOM 2000 O O . SER B 1 25 ? -4.744 21.603 -110.351 1.00 53.76 24 SER B O 1
ATOM 2003 N N . PRO B 1 26 ? -2.681 22.550 -110.230 1.00 52.96 25 PRO B N 1
ATOM 2004 C CA . PRO B 1 26 ? -2.094 21.471 -111.033 1.00 52.47 25 PRO B CA 1
ATOM 2005 C C . PRO B 1 26 ? -2.155 20.139 -110.292 1.00 52.45 25 PRO B C 1
ATOM 2006 O O . PRO B 1 26 ? -2.251 19.089 -110.929 1.00 53.30 25 PRO B O 1
ATOM 2010 N N . PHE B 1 27 ? -2.086 20.202 -108.960 1.00 52.53 26 PHE B N 1
ATOM 2011 C CA . PHE B 1 27 ? -2.186 19.026 -108.094 1.00 52.91 26 PHE B CA 1
ATOM 2012 C C . PHE B 1 27 ? -3.516 18.300 -108.357 1.00 52.66 26 PHE B C 1
ATOM 2013 O O . PHE B 1 27 ? -3.532 17.096 -108.622 1.00 53.03 26 PHE B O 1
ATOM 2021 N N . ILE B 1 28 ? -4.613 19.056 -108.319 1.00 52.32 27 ILE B N 1
ATOM 2022 C CA . ILE B 1 28 ? -5.951 18.520 -108.544 1.00 51.86 27 ILE B CA 1
ATOM 2023 C C . ILE B 1 28 ? -6.116 17.935 -109.950 1.00 52.42 27 ILE B C 1
ATOM 2024 O O . ILE B 1 28 ? -6.718 16.869 -110.106 1.00 51.89 27 ILE B O 1
ATOM 2029 N N . HIS B 1 29 ? -5.563 18.603 -110.964 1.00 53.32 28 HIS B N 1
ATOM 2030 C CA . HIS B 1 29 ? -5.682 18.101 -112.334 1.00 53.86 28 HIS B CA 1
ATOM 2031 C C . HIS B 1 29 ? -4.905 16.796 -112.483 1.00 53.53 28 HIS B C 1
ATOM 2032 O O . HIS B 1 29 ? -5.373 15.866 -113.145 1.00 53.54 28 HIS B O 1
ATOM 2039 N N . GLU B 1 30 ? -3.716 16.740 -111.883 1.00 52.92 29 GLU B N 1
ATOM 2040 C CA . GLU B 1 30 ? -2.879 15.537 -111.927 1.00 52.64 29 GLU B CA 1
ATOM 2041 C C . GLU B 1 30 ? -3.663 14.332 -111.404 1.00 52.15 29 GLU B C 1
ATOM 2042 O O . GLU B 1 30 ? -3.641 13.264 -112.000 1.00 52.24 29 GLU B O 1
ATOM 2048 N N . VAL B 1 31 ? -4.354 14.529 -110.286 1.00 51.98 30 VAL B N 1
ATOM 2049 C CA . VAL B 1 31 ? -5.163 13.486 -109.670 1.00 51.49 30 VAL B CA 1
ATOM 2050 C C . VAL B 1 31 ? -6.328 13.114 -110.592 1.00 51.05 30 VAL B C 1
ATOM 2051 O O . VAL B 1 31 ? -6.538 11.939 -110.879 1.00 52.01 30 VAL B O 1
ATOM 2055 N N . LEU B 1 32 ? -7.066 14.120 -111.054 1.00 50.36 31 LEU B N 1
ATOM 2056 C CA . LEU B 1 32 ? -8.199 13.921 -111.964 1.00 50.40 31 LEU B CA 1
ATOM 2057 C C . LEU B 1 32 ? -7.796 13.340 -113.332 1.00 50.03 31 LEU B C 1
ATOM 2058 O O . LEU B 1 32 ? -8.597 12.637 -113.962 1.00 49.77 31 LEU B O 1
ATOM 2063 N N A ASP B 1 33 ? -6.559 13.604 -113.751 0.50 49.17 32 ASP B N 1
ATOM 2064 N N B ASP B 1 33 ? -6.587 13.653 -113.807 0.50 50.67 32 ASP B N 1
ATOM 2065 C CA A ASP B 1 33 ? -6.020 13.046 -114.990 0.50 48.99 32 ASP B CA 1
ATOM 2066 C CA B ASP B 1 33 ? -6.107 13.143 -115.103 0.50 51.45 32 ASP B CA 1
ATOM 2067 C C A ASP B 1 33 ? -5.689 11.549 -114.835 0.50 47.93 32 ASP B C 1
ATOM 2068 C C B ASP B 1 33 ? -4.769 12.411 -114.990 0.50 52.14 32 ASP B C 1
ATOM 2069 O O A ASP B 1 33 ? -5.328 10.891 -115.805 0.50 46.82 32 ASP B O 1
ATOM 2070 O O B ASP B 1 33 ? -4.648 11.429 -114.250 0.50 52.70 32 ASP B O 1
ATOM 2079 N N A GLY B 1 34 ? -5.806 11.029 -113.613 0.50 47.22 33 GLY B N 1
ATOM 2080 N N B GLY B 1 34 ? -3.773 12.879 -115.746 0.50 52.25 33 GLY B N 1
ATOM 2081 C CA A GLY B 1 34 ? -5.524 9.625 -113.336 0.50 46.44 33 GLY B CA 1
ATOM 2082 C CA B GLY B 1 34 ? -2.459 12.255 -115.708 0.50 51.85 33 GLY B CA 1
ATOM 2083 C C A GLY B 1 34 ? -4.044 9.399 -113.112 0.50 46.22 33 GLY B C 1
ATOM 2084 C C B GLY B 1 34 ? -2.623 11.120 -114.730 0.50 51.55 33 GLY B C 1
ATOM 2085 O O A GLY B 1 34 ? -3.561 8.277 -113.191 0.50 45.52 33 GLY B O 1
ATOM 2086 O O B GLY B 1 34 ? -3.378 10.191 -114.996 0.50 51.75 33 GLY B O 1
ATOM 2087 N N A LYS B 1 35 ? -3.317 10.467 -112.808 0.50 46.77 34 LYS B N 1
ATOM 2088 N N B LYS B 1 35 ? -1.960 11.195 -113.581 0.50 51.00 34 LYS B N 1
ATOM 2089 C CA A LYS B 1 35 ? -1.873 10.359 -112.619 0.50 47.49 34 LYS B CA 1
ATOM 2090 C CA B LYS B 1 35 ? -2.137 10.150 -112.586 0.50 50.62 34 LYS B CA 1
ATOM 2091 C C A LYS B 1 35 ? -1.379 10.505 -111.172 0.50 48.48 34 LYS B C 1
ATOM 2092 C C B LYS B 1 35 ? -1.439 10.397 -111.244 0.50 50.37 34 LYS B C 1
ATOM 2093 O O A LYS B 1 35 ? -0.255 10.961 -110.957 0.50 48.67 34 LYS B O 1
ATOM 2094 O O B LYS B 1 35 ? -0.282 10.809 -111.182 0.50 50.54 34 LYS B O 1
ATOM 2097 N N . ALA B 1 36 ? -2.182 10.128 -110.178 1.00 49.48 35 ALA B N 1
ATOM 2098 C CA . ALA B 1 36 ? -1.696 10.213 -108.810 1.00 50.18 35 ALA B CA 1
ATOM 2099 C C . ALA B 1 36 ? -0.757 9.037 -108.550 1.00 50.82 35 ALA B C 1
ATOM 2100 O O . ALA B 1 36 ? -0.900 7.973 -109.169 1.00 51.12 35 ALA B O 1
ATOM 2102 N N . THR B 1 37 ? 0.204 9.236 -107.652 1.00 50.89 36 THR B N 1
ATOM 2103 C CA . THR B 1 37 ? 1.143 8.189 -107.244 1.00 50.52 36 THR B CA 1
ATOM 2104 C C . THR B 1 37 ? 1.162 8.104 -105.722 1.00 51.00 36 THR B C 1
ATOM 2105 O O . THR B 1 37 ? 0.651 9.003 -105.040 1.00 51.30 36 THR B O 1
ATOM 2109 N N . LYS B 1 38 ? 1.776 7.048 -105.195 1.00 50.88 37 LYS B N 1
ATOM 2110 C CA . LYS B 1 38 ? 1.871 6.853 -103.752 1.00 51.06 37 LYS B CA 1
ATOM 2111 C C . LYS B 1 38 ? 2.614 8.018 -103.097 1.00 51.01 37 LYS B C 1
ATOM 2112 O O . LYS B 1 38 ? 2.167 8.547 -102.078 1.00 51.15 37 LYS B O 1
ATOM 2115 N N . ALA B 1 39 ? 3.721 8.425 -103.719 1.00 50.87 38 ALA B N 1
ATOM 2116 C CA . A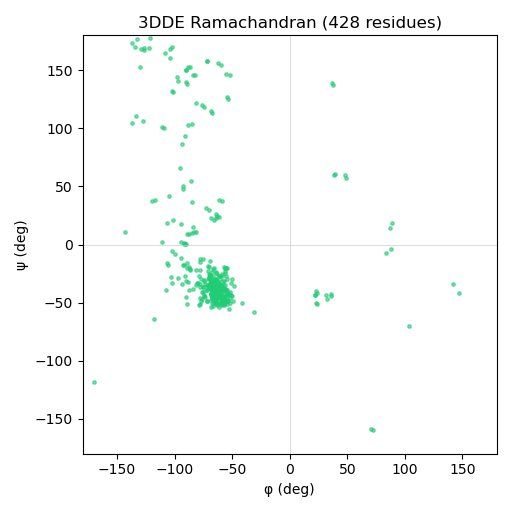LA B 1 39 ? 4.545 9.537 -103.265 1.00 50.37 38 ALA B CA 1
ATOM 2117 C C . ALA B 1 39 ? 3.741 10.840 -103.177 1.00 50.62 38 ALA B C 1
ATOM 2118 O O . ALA B 1 39 ? 3.832 11.552 -102.190 1.00 50.20 38 ALA B O 1
ATOM 2120 N N . LEU B 1 40 ? 2.941 11.132 -104.197 1.00 50.81 39 LEU B N 1
ATOM 2121 C CA . LEU B 1 40 ? 2.107 12.330 -104.214 1.00 50.42 39 LEU B CA 1
ATOM 2122 C C . LEU B 1 40 ? 1.088 12.338 -103.057 1.00 50.63 39 LEU B C 1
ATOM 2123 O O . LEU B 1 40 ? 0.910 13.350 -102.380 1.00 50.64 39 LEU B O 1
ATOM 2128 N N . TYR B 1 41 ? 0.422 11.209 -102.841 1.00 50.69 40 TYR B N 1
ATOM 2129 C CA . TYR B 1 41 ? -0.576 11.087 -101.783 1.00 50.50 40 TYR B CA 1
ATOM 2130 C C . TYR B 1 41 ? 0.106 11.234 -100.418 1.00 50.61 40 TYR B C 1
ATOM 2131 O O . TYR B 1 41 ? -0.418 11.911 -99.549 1.00 50.21 40 TYR B O 1
ATOM 2140 N N . ALA B 1 42 ? 1.289 10.638 -100.254 1.00 50.57 41 ALA B N 1
ATOM 2141 C CA . ALA B 1 42 ? 2.034 10.713 -98.998 1.00 50.37 41 ALA B CA 1
ATOM 2142 C C . ALA B 1 42 ? 2.517 12.139 -98.696 1.00 50.38 41 ALA B C 1
ATOM 2143 O O . ALA B 1 42 ? 2.383 12.600 -97.570 1.00 50.47 41 ALA B O 1
ATOM 2145 N N . ILE B 1 43 ? 3.073 12.838 -99.686 1.00 50.34 42 ILE B N 1
ATOM 2146 C CA . ILE B 1 43 ? 3.501 14.247 -99.491 1.00 50.72 42 ILE B CA 1
ATOM 2147 C C . ILE B 1 43 ? 2.312 15.096 -99.001 1.00 51.35 42 ILE B C 1
ATOM 2148 O O . ILE B 1 43 ? 2.413 15.862 -98.028 1.00 51.49 42 ILE B O 1
ATOM 2153 N N . TYR B 1 44 ? 1.183 14.924 -99.676 1.00 51.80 43 TYR B N 1
ATOM 2154 C CA . TYR B 1 44 ? -0.039 15.598 -99.317 1.00 52.75 43 TYR B CA 1
ATOM 2155 C C . TYR B 1 44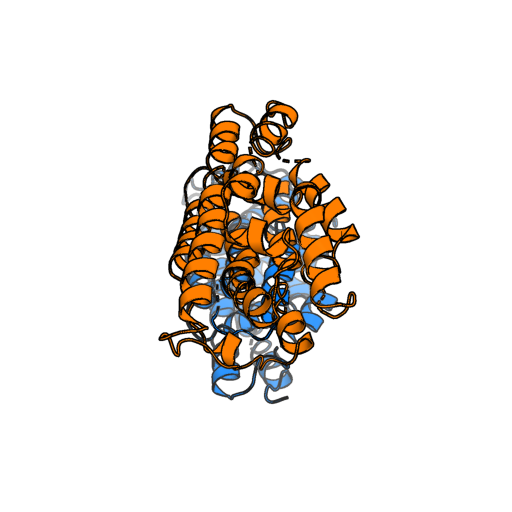 ? -0.589 15.212 -97.932 1.00 52.38 43 TYR B C 1
ATOM 2156 O O . TYR B 1 44 ? -1.020 16.097 -97.192 1.00 51.95 43 TYR B O 1
ATOM 2173 N N . THR B 1 46 ? 1.060 13.987 -95.444 1.00 49.73 45 THR B N 1
ATOM 2174 C CA . THR B 1 46 ? 2.030 14.460 -94.455 1.00 49.22 45 THR B CA 1
ATOM 2175 C C . THR B 1 46 ? 1.726 15.910 -94.030 1.00 49.31 45 THR B C 1
ATOM 2176 O O . THR B 1 46 ? 1.796 16.240 -92.857 1.00 48.90 45 THR B O 1
ATOM 2180 N N . GLU B 1 47 ? 1.391 16.774 -94.979 1.00 49.84 46 GLU B N 1
ATOM 2181 C CA . GLU B 1 47 ? 1.061 18.175 -94.649 1.00 49.75 46 GLU B CA 1
ATOM 2182 C C . GLU B 1 47 ? -0.278 18.274 -93.926 1.00 50.22 46 GLU B C 1
ATOM 2183 O O . GLU B 1 47 ? -0.423 19.094 -93.026 1.00 49.76 46 GLU B O 1
ATOM 2189 N N . THR B 1 48 ? -1.233 17.421 -94.307 1.00 50.30 47 THR B N 1
ATOM 2190 C CA . THR B 1 48 ? -2.536 17.353 -93.646 1.00 50.49 47 THR B CA 1
ATOM 2191 C C . THR B 1 48 ? -2.303 16.972 -92.180 1.00 51.36 47 THR B C 1
ATOM 2192 O O . THR B 1 48 ? -2.927 17.527 -91.264 1.00 51.01 47 THR B O 1
ATOM 2196 N N . TYR B 1 49 ? -1.385 16.033 -91.974 1.00 51.90 48 TYR B N 1
ATOM 2197 C CA . TYR B 1 49 ? -1.004 15.593 -90.638 1.00 51.69 48 TYR B CA 1
ATOM 2198 C C . TYR B 1 49 ? -0.473 16.782 -89.810 1.00 51.52 48 TYR B C 1
ATOM 2199 O O . TYR B 1 49 ? -0.884 16.995 -88.665 1.00 49.55 48 TYR B O 1
ATOM 2208 N N . HIS B 1 50 ? 0.432 17.553 -90.407 1.00 51.73 49 HIS B N 1
ATOM 2209 C CA . HIS B 1 50 ? 1.029 18.706 -89.720 1.00 50.82 49 HIS B CA 1
ATOM 2210 C C . HIS B 1 50 ? 0.014 19.774 -89.252 1.00 51.94 49 HIS B C 1
ATOM 2211 O O . HIS B 1 50 ? 0.101 20.220 -88.104 1.00 52.63 49 HIS B O 1
ATOM 2218 N N . TYR B 1 51 ? -0.939 20.188 -90.086 1.00 51.48 50 TYR B N 1
ATOM 2219 C CA . TYR B 1 51 ? -1.915 21.184 -89.601 1.00 51.49 50 TYR B CA 1
ATOM 2220 C C . TYR B 1 51 ? -3.063 20.585 -88.758 1.00 51.40 50 TYR B C 1
ATOM 2221 O O . TYR B 1 51 ? -3.520 21.220 -87.817 1.00 51.30 50 TYR B O 1
ATOM 2230 N N . THR B 1 52 ? -3.496 19.364 -89.062 1.00 51.02 51 THR B N 1
ATOM 2231 C CA . THR B 1 52 ? -4.557 18.699 -88.315 1.00 51.52 51 THR B CA 1
ATOM 2232 C C . THR B 1 52 ? -4.137 18.475 -86.845 1.00 51.63 51 THR B C 1
ATOM 2233 O O . THR B 1 52 ? -4.938 18.553 -85.937 1.00 52.37 51 THR B O 1
ATOM 2237 N N . LYS B 1 53 ? -2.859 18.205 -86.646 1.00 52.13 52 LYS B N 1
ATOM 2238 C CA . LYS B 1 53 ? -2.226 18.021 -85.334 1.00 53.41 52 LYS B CA 1
ATOM 2239 C C . LYS B 1 53 ? -2.563 19.191 -84.368 1.00 52.57 52 LYS B C 1
ATOM 2240 O O . LYS B 1 53 ? -2.620 19.015 -83.153 1.00 52.68 52 LYS B O 1
ATOM 2246 N N . HIS B 1 54 ? -2.793 20.384 -84.918 1.00 51.39 53 HIS B N 1
ATOM 2247 C CA . HIS B 1 54 ? -3.037 21.563 -84.104 1.00 50.80 53 HIS B CA 1
ATOM 2248 C C . HIS B 1 54 ? -4.478 21.991 -83.920 1.00 51.39 53 HIS B C 1
ATOM 2249 O O . HIS B 1 54 ? -4.712 22.851 -83.082 1.00 51.83 53 HIS B O 1
ATOM 2256 N N . ASN B 1 55 ? -5.425 21.368 -84.640 1.00 51.45 54 ASN B N 1
ATOM 2257 C CA . ASN B 1 55 ? -6.834 21.805 -84.650 1.00 52.13 54 ASN B CA 1
ATOM 2258 C C . ASN B 1 55 ? -7.551 21.734 -83.324 1.00 51.48 54 ASN B C 1
ATOM 2259 O O . ASN B 1 55 ? -8.351 22.606 -83.030 1.00 51.42 54 ASN B O 1
ATOM 2264 N N . ALA B 1 56 ? -7.361 20.642 -82.588 1.00 51.68 55 ALA B N 1
ATOM 2265 C CA . ALA B 1 56 ? -7.955 20.476 -81.256 1.00 50.69 55 ALA B CA 1
ATOM 2266 C C . ALA B 1 56 ? -7.445 21.581 -80.340 1.00 51.19 55 ALA B C 1
ATOM 2267 O O . ALA B 1 56 ? -8.196 22.145 -79.537 1.00 51.11 55 ALA B O 1
ATOM 2269 N N . LYS B 1 57 ? -6.150 21.868 -80.451 1.00 51.35 56 LYS B N 1
ATOM 2270 C CA . LYS B 1 57 ? -5.498 22.861 -79.618 1.00 51.49 56 LYS B CA 1
ATOM 2271 C C . LYS B 1 57 ? -5.989 24.285 -79.917 1.00 50.83 56 LYS B C 1
ATOM 2272 O O . LYS B 1 57 ? -6.359 25.007 -78.992 1.00 49.70 56 LYS B O 1
ATOM 2278 N N . ASN B 1 58 ? -6.004 24.702 -81.184 1.00 50.01 57 ASN B N 1
ATOM 2279 C CA . ASN B 1 58 ? -6.500 26.038 -81.462 1.00 50.49 57 ASN B CA 1
ATOM 2280 C C . ASN B 1 58 ? -8.021 26.197 -81.229 1.00 49.69 57 ASN B C 1
ATOM 2281 O O . ASN B 1 58 ? -8.484 27.275 -80.895 1.00 49.62 57 ASN B O 1
ATOM 2286 N N . GLN B 1 59 ? -8.782 25.121 -81.336 1.00 49.98 58 GLN B N 1
ATOM 2287 C CA . GLN B 1 59 ? -10.217 25.163 -81.001 1.00 50.08 58 GLN B CA 1
ATOM 2288 C C . GLN B 1 59 ? -10.399 25.378 -79.484 1.00 50.34 58 GLN B C 1
ATOM 2289 O O . GLN B 1 59 ? -11.238 26.174 -79.047 1.00 49.85 58 GLN B O 1
ATOM 2295 N N . ALA B 1 60 ? -9.630 24.640 -78.684 1.00 49.64 59 ALA B N 1
ATOM 2296 C CA . ALA B 1 60 ? -9.690 24.809 -77.234 1.00 50.50 59 ALA B CA 1
ATOM 2297 C C . ALA B 1 60 ? -9.304 26.244 -76.841 1.00 50.56 59 ALA B C 1
ATOM 2298 O O . ALA B 1 60 ? -9.883 26.817 -75.914 1.00 50.36 59 ALA B O 1
ATOM 2300 N N . LEU B 1 61 ? -8.350 26.815 -77.583 1.00 50.28 60 LEU B N 1
ATOM 2301 C CA . LEU B 1 61 ? -7.832 28.143 -77.338 1.00 50.45 60 LEU B CA 1
ATOM 2302 C C . LEU B 1 61 ? -8.894 29.260 -77.407 1.00 50.98 60 LEU B C 1
ATOM 2303 O O . LEU B 1 61 ? -8.808 30.230 -76.647 1.00 50.21 60 LEU B O 1
ATOM 2308 N N . VAL B 1 62 ? -9.887 29.122 -78.297 1.00 51.53 61 VAL B N 1
ATOM 2309 C CA . VAL B 1 62 ? -10.976 30.095 -78.381 1.00 50.64 61 VAL B CA 1
ATOM 2310 C C . VAL B 1 62 ? -11.690 30.185 -77.015 1.00 50.99 61 VAL B C 1
ATOM 2311 O O . VAL B 1 62 ? -12.057 31.270 -76.554 1.00 50.44 61 VAL B O 1
ATOM 2315 N N . GLY B 1 63 ? -11.873 29.030 -76.380 1.00 50.18 62 GLY B N 1
ATOM 2316 C CA . GLY B 1 63 ? -12.567 28.942 -75.100 1.00 50.32 62 GLY B CA 1
ATOM 2317 C C . GLY B 1 63 ? -11.812 29.550 -73.943 1.00 50.69 62 GLY B C 1
ATOM 2318 O O . GLY B 1 63 ? -12.415 29.994 -72.961 1.00 51.21 62 GLY B O 1
ATOM 2319 N N . ILE B 1 64 ? -10.490 29.535 -74.050 1.00 50.92 63 ILE B N 1
ATOM 2320 C CA . ILE B 1 64 ? -9.611 30.094 -73.048 1.00 51.43 63 ILE B CA 1
ATOM 2321 C C . ILE B 1 64 ? -9.425 31.600 -73.195 1.00 51.83 63 ILE B C 1
ATOM 2322 O O . ILE B 1 64 ? -9.352 32.313 -72.198 1.00 52.59 63 ILE B O 1
ATOM 2335 N N . GLY B 1 66 ? -11.375 33.713 -75.365 1.00 54.83 65 GLY B N 1
ATOM 2336 C CA . GLY B 1 66 ? -12.619 34.435 -75.623 1.00 53.97 65 GLY B CA 1
ATOM 2337 C C . GLY B 1 66 ? -13.145 35.004 -74.332 1.00 53.71 65 GLY B C 1
ATOM 2338 O O . GLY B 1 66 ? -13.073 34.348 -73.300 1.00 55.12 65 GLY B O 1
ATOM 2339 N N . LYS B 1 67 ? -13.646 36.237 -74.388 1.00 53.70 66 LYS B N 1
ATOM 2340 C CA . LYS B 1 67 ? -14.195 36.937 -73.211 1.00 53.90 66 LYS B CA 1
ATOM 2341 C C . LYS B 1 67 ? -15.711 36.877 -73.246 1.00 53.96 66 LYS B C 1
ATOM 2342 O O . LYS B 1 67 ? -16.325 37.150 -74.279 1.00 53.40 66 LYS B O 1
ATOM 2344 N N . ASP B 1 68 ? -16.303 36.493 -72.117 1.00 54.64 67 ASP B N 1
ATOM 2345 C CA . ASP B 1 68 ? -17.760 36.455 -71.965 1.00 55.45 67 ASP B CA 1
ATOM 2346 C C . ASP B 1 68 ? -18.448 35.755 -73.137 1.00 54.82 67 ASP B C 1
ATOM 2347 O O . ASP B 1 68 ? -19.280 36.346 -73.843 1.00 55.47 67 ASP B O 1
ATOM 2352 N N . LEU B 1 69 ? -18.098 34.496 -73.350 1.00 53.46 68 LEU B N 1
ATOM 2353 C CA . LEU B 1 69 ? -18.694 33.743 -74.431 1.00 52.57 68 LEU B CA 1
ATOM 2354 C C . LEU B 1 69 ? -20.016 33.179 -73.942 1.00 52.44 68 LEU B C 1
ATOM 2355 O O . LEU B 1 69 ? -20.170 32.865 -72.756 1.00 52.83 68 LEU B O 1
ATOM 2360 N N . PRO B 1 70 ? -21.006 33.090 -74.832 1.00 52.14 69 PRO B N 1
ATOM 2361 C CA . PRO B 1 70 ? -22.214 32.399 -74.423 1.00 51.76 69 PRO B CA 1
ATOM 2362 C C . PRO B 1 70 ? -21.865 31.022 -73.863 1.00 51.61 69 PRO B C 1
ATOM 2363 O O . PRO B 1 70 ? -20.904 30.397 -74.317 1.00 52.74 69 PRO B O 1
ATOM 2367 N N . GLY B 1 71 ? -22.614 30.568 -72.869 1.00 51.52 70 GLY B N 1
ATOM 2368 C CA . GLY B 1 71 ? -22.365 29.281 -72.248 1.00 51.48 70 GLY B CA 1
ATOM 2369 C C . GLY B 1 71 ? -22.247 28.119 -73.213 1.00 51.26 70 GLY B C 1
ATOM 2370 O O . GLY B 1 71 ? -21.363 27.266 -73.061 1.00 51.03 70 GLY B O 1
ATOM 2371 N N . LYS B 1 72 ? -23.137 28.081 -74.200 1.00 51.10 71 LYS B N 1
ATOM 2372 C CA . LYS B 1 72 ? -23.147 27.003 -75.184 1.00 51.38 71 LYS B CA 1
ATOM 2373 C C . LYS B 1 72 ? -21.888 27.013 -76.040 1.00 51.54 71 LYS B C 1
ATOM 2374 O O . LYS B 1 72 ? -21.407 25.948 -76.433 1.00 52.25 71 LYS B O 1
ATOM 2376 N N . TYR B 1 73 ? -21.347 28.201 -76.311 1.00 50.96 72 TYR B N 1
ATOM 2377 C CA . TYR B 1 73 ? -20.158 28.325 -77.152 1.00 50.56 72 TYR B CA 1
ATOM 2378 C C . TYR B 1 73 ? -18.881 27.906 -76.425 1.00 50.51 72 TYR B C 1
ATOM 2379 O O . TYR B 1 73 ? -17.995 27.312 -77.022 1.00 49.91 72 TYR B O 1
ATOM 2388 N N . LEU B 1 74 ? -18.777 28.201 -75.135 1.00 51.30 73 LEU B N 1
ATOM 2389 C CA . LEU B 1 74 ? -17.607 27.749 -74.357 1.00 51.10 73 LEU B CA 1
ATOM 2390 C C . LEU B 1 74 ? -17.622 26.218 -74.321 1.00 51.07 73 LEU B C 1
ATOM 2391 O O . LEU B 1 74 ? -16.592 25.586 -74.536 1.00 50.81 73 LEU B O 1
ATOM 2396 N N . SER B 1 75 ? -18.792 25.632 -74.062 1.00 51.17 74 SER B N 1
ATOM 2397 C CA . SER B 1 75 ? -18.935 24.174 -74.047 1.00 51.68 74 SER B CA 1
ATOM 2398 C C . SER B 1 75 ? -18.553 23.596 -75.405 1.00 51.35 74 SER B C 1
ATOM 2399 O O . SER B 1 75 ? -17.823 22.613 -75.488 1.00 51.74 74 SER B O 1
ATOM 2402 N N . PHE B 1 76 ? -19.067 24.219 -76.454 1.00 50.62 75 PHE B N 1
ATOM 2403 C CA . PHE B 1 76 ? -18.778 23.832 -77.816 1.00 50.48 75 PHE B CA 1
ATOM 2404 C C . PHE B 1 76 ? -17.268 23.764 -78.110 1.00 50.92 75 PHE B C 1
ATOM 2405 O O . PHE B 1 76 ? -16.772 22.799 -78.689 1.00 51.38 75 PHE B O 1
ATOM 2413 N N . CYS B 1 77 ? -16.535 24.806 -77.729 1.00 50.72 76 CYS B N 1
ATOM 2414 C CA . CYS B 1 77 ? -15.094 24.846 -77.966 1.00 49.96 76 CYS B CA 1
ATOM 2415 C C . CYS B 1 77 ? -14.338 23.668 -77.344 1.00 49.75 76 CYS B C 1
ATOM 2416 O O . CYS B 1 77 ? -13.461 23.091 -77.989 1.00 48.84 76 CYS B O 1
ATOM 2419 N N . PHE B 1 78 ? -14.658 23.334 -76.090 1.00 49.75 77 PHE B N 1
ATOM 2420 C CA . PHE B 1 78 ? -13.959 22.254 -75.398 1.00 49.63 77 PHE B CA 1
ATOM 2421 C C . PHE B 1 78 ? -14.459 20.890 -75.848 1.00 49.84 77 PHE B C 1
ATOM 2422 O O . PHE B 1 78 ? -13.681 19.950 -75.904 1.00 49.89 77 PHE B O 1
ATOM 2430 N N . HIS B 1 79 ? -15.741 20.784 -76.173 1.00 50.18 78 HIS B N 1
ATOM 2431 C CA . HIS B 1 79 ? -16.292 19.536 -76.684 1.00 50.96 78 HIS B CA 1
ATOM 2432 C C . HIS B 1 79 ? -15.642 19.185 -78.014 1.00 50.18 78 HIS B C 1
ATOM 2433 O O . HIS B 1 79 ? -15.109 18.090 -78.186 1.00 49.68 78 HIS B O 1
ATOM 2440 N N . HIS B 1 80 ? -15.657 20.130 -78.937 1.00 50.30 79 HIS B N 1
ATOM 2441 C CA . HIS B 1 80 ? -15.048 19.936 -80.249 1.00 51.32 79 HIS B CA 1
ATOM 2442 C C . HIS B 1 80 ? -13.533 19.727 -80.238 1.00 51.73 79 HIS B C 1
ATOM 2443 O O . HIS B 1 80 ? -13.002 19.011 -81.090 1.00 52.61 79 HIS B O 1
ATOM 2450 N N . ALA B 1 81 ? -12.848 20.319 -79.268 1.00 51.43 80 ALA B N 1
ATOM 2451 C CA . ALA B 1 81 ? -11.406 20.114 -79.124 1.00 50.92 80 ALA B CA 1
ATOM 2452 C C . ALA B 1 81 ? -11.207 18.661 -78.717 1.00 49.92 80 ALA B C 1
ATOM 2453 O O . ALA B 1 81 ? -10.309 17.978 -79.205 1.00 49.70 80 ALA B O 1
ATOM 2455 N N . HIS B 1 82 ? -12.051 18.198 -77.809 1.00 49.63 81 HIS B N 1
ATOM 2456 C CA . HIS B 1 82 ? -12.016 16.812 -77.385 1.00 50.67 81 HIS B CA 1
ATOM 2457 C C . HIS B 1 82 ? -12.314 15.856 -78.556 1.00 51.08 81 HIS B C 1
ATOM 2458 O O . HIS B 1 82 ? -11.657 14.837 -78.702 1.00 52.39 81 HIS B O 1
ATOM 2465 N N . GLU B 1 83 ? -13.290 16.200 -79.382 1.00 52.25 82 GLU B N 1
ATOM 2466 C CA . GLU B 1 83 ? -13.667 15.381 -80.552 1.00 53.56 82 GLU B CA 1
ATOM 2467 C C . GLU B 1 83 ? -12.549 15.307 -81.587 1.00 52.91 82 GLU B C 1
ATOM 2468 O O . GLU B 1 83 ? -12.365 14.269 -82.226 1.00 52.00 82 GLU B O 1
ATOM 2474 N N . GLU B 1 84 ? -11.821 16.408 -81.749 1.00 52.15 83 GLU B N 1
ATOM 2475 C CA . GLU B 1 84 ? -10.715 16.491 -82.710 1.00 52.95 83 GLU B CA 1
ATOM 2476 C C . GLU B 1 84 ? -9.403 15.912 -82.244 1.00 52.02 83 GLU B C 1
ATOM 2477 O O . GLU B 1 84 ? -8.576 15.603 -83.075 1.00 52.14 83 GLU B O 1
ATOM 2483 N N . ALA B 1 85 ? -9.202 15.794 -80.934 1.00 51.54 84 ALA B N 1
ATOM 2484 C CA . ALA B 1 85 ? -7.954 15.289 -80.389 1.00 51.43 84 ALA B CA 1
ATOM 2485 C C . ALA B 1 85 ? -7.589 13.931 -80.980 1.00 52.01 84 ALA B C 1
ATOM 2486 O O . ALA B 1 85 ? -8.390 12.999 -80.952 1.00 52.06 84 ALA B O 1
ATOM 2488 N N . GLY B 1 86 ? -6.386 13.834 -81.531 1.00 52.59 85 GLY B N 1
ATOM 2489 C CA . GLY B 1 86 ? -5.894 12.582 -82.103 1.00 53.80 85 GLY B CA 1
ATOM 2490 C C . GLY B 1 86 ? -6.247 12.352 -83.568 1.00 54.04 85 GLY B C 1
ATOM 2491 O O . GLY B 1 86 ? -5.812 11.375 -84.160 1.00 54.60 85 GLY B O 1
ATOM 2492 N N . HIS B 1 87 ? -7.014 13.249 -84.169 1.00 53.50 86 HIS B N 1
ATOM 2493 C CA . HIS B 1 87 ? -7.450 13.041 -85.541 1.00 53.76 86 HIS B CA 1
ATOM 2494 C C . HIS B 1 87 ? -6.307 12.944 -86.551 1.00 53.14 86 HIS B C 1
ATOM 2495 O O . HIS B 1 87 ? -6.442 12.272 -87.574 1.00 53.15 86 HIS B O 1
ATOM 2502 N N . GLU B 1 88 ? -5.192 13.619 -86.270 1.00 52.32 87 GLU B N 1
ATOM 2503 C CA . GLU B 1 88 ? -4.015 13.552 -87.129 1.00 51.67 87 GLU B CA 1
ATOM 2504 C C . GLU B 1 88 ? -3.452 12.119 -87.256 1.00 51.64 87 GLU B C 1
ATOM 2505 O O . GLU B 1 88 ? -2.826 11.779 -88.273 1.00 51.58 87 GLU B O 1
ATOM 2511 N N . LEU B 1 89 ? -3.677 11.291 -86.234 1.00 51.02 88 LEU B N 1
ATOM 2512 C CA . LEU B 1 89 ? -3.236 9.894 -86.266 1.00 52.03 88 LEU B CA 1
ATOM 2513 C C . LEU B 1 89 ? -3.845 9.111 -87.450 1.00 51.95 88 LEU B C 1
ATOM 2514 O O . LEU B 1 89 ? -3.230 8.165 -87.953 1.00 51.49 88 LEU B O 1
ATOM 2535 N N . ALA B 1 91 ? -4.351 10.304 -90.437 1.00 52.47 90 ALA B N 1
ATOM 2536 C CA . ALA B 1 91 ? -3.551 10.664 -91.611 1.00 51.91 90 ALA B CA 1
ATOM 2537 C C . ALA B 1 91 ? -2.233 9.873 -91.577 1.00 51.54 90 ALA B C 1
ATOM 2538 O O . ALA B 1 91 ? -1.758 9.384 -92.584 1.00 51.13 90 ALA B O 1
ATOM 2540 N N . LEU B 1 92 ? -1.652 9.771 -90.387 1.00 52.02 91 LEU B N 1
ATOM 2541 C CA . LEU B 1 92 ? -0.414 9.025 -90.159 1.00 51.91 91 LEU B CA 1
ATOM 2542 C C . LEU B 1 92 ? -0.629 7.563 -90.517 1.00 51.10 91 LEU B C 1
ATOM 2543 O O . LEU B 1 92 ? 0.220 6.926 -91.153 1.00 51.23 91 LEU B O 1
ATOM 2548 N N . SER B 1 93 ? -1.786 7.045 -90.108 1.00 50.28 92 SER B N 1
ATOM 2549 C CA . SER B 1 93 ? -2.190 5.684 -90.377 1.00 49.54 92 SER B CA 1
ATOM 2550 C C . SER B 1 93 ? -2.356 5.410 -91.871 1.00 49.61 92 SER B C 1
ATOM 2551 O O . SER B 1 93 ? -1.999 4.324 -92.355 1.00 49.47 92 SER B O 1
ATOM 2554 N N . ASP B 1 94 ? -2.924 6.366 -92.602 1.00 49.65 93 ASP B N 1
ATOM 2555 C CA . ASP B 1 94 ? -3.097 6.204 -94.058 1.00 49.44 93 ASP B CA 1
ATOM 2556 C C . ASP B 1 94 ? -1.728 6.149 -94.741 1.00 49.58 93 ASP B C 1
ATOM 2557 O O . ASP B 1 94 ? -1.551 5.441 -95.719 1.00 49.39 93 ASP B O 1
ATOM 2562 N N . ILE B 1 95 ? -0.771 6.937 -94.248 1.00 49.99 94 ILE B N 1
ATOM 2563 C CA . ILE B 1 95 ? 0.576 6.966 -94.829 1.00 49.65 94 ILE B CA 1
ATOM 2564 C C . ILE B 1 95 ? 1.247 5.603 -94.623 1.00 49.70 94 ILE B C 1
ATOM 2565 O O . ILE B 1 95 ? 1.902 5.079 -95.526 1.00 48.54 94 ILE B O 1
ATOM 2570 N N . ALA B 1 96 ? 1.058 5.036 -93.432 1.00 50.04 95 ALA B N 1
ATOM 2571 C CA . ALA B 1 96 ? 1.604 3.721 -93.095 1.00 50.35 95 ALA B CA 1
ATOM 2572 C C . ALA B 1 96 ? 0.971 2.629 -93.969 1.00 50.75 95 ALA B C 1
ATOM 2573 O O . ALA B 1 96 ? 1.629 1.650 -94.345 1.00 49.15 95 ALA B O 1
ATOM 2575 N N . SER B 1 97 ? -0.308 2.835 -94.281 1.00 51.25 96 SER B N 1
ATOM 2576 C CA . SER B 1 97 ? -1.113 1.925 -95.087 1.00 52.01 96 SER B CA 1
ATOM 2577 C C . SER B 1 97 ? -0.698 1.770 -96.527 1.00 51.49 96 SER B C 1
ATOM 2578 O O . SER B 1 97 ? -1.109 0.800 -97.186 1.00 50.46 96 SER B O 1
ATOM 2581 N N . ILE B 1 98 ? 0.054 2.744 -97.032 1.00 50.76 97 ILE B N 1
ATOM 2582 C CA . ILE B 1 98 ? 0.544 2.700 -98.408 1.00 50.48 97 ILE B CA 1
ATOM 2583 C C . ILE B 1 98 ? 2.055 2.398 -98.461 1.00 50.63 97 ILE B C 1
ATOM 2584 O O . ILE B 1 98 ? 2.727 2.633 -99.475 1.00 50.66 97 ILE B O 1
ATOM 2589 N N . GLY B 1 99 ? 2.571 1.855 -97.361 1.00 50.30 98 GLY B N 1
ATOM 2590 C CA . GLY B 1 99 ? 3.939 1.371 -97.302 1.00 50.16 98 GLY B CA 1
ATOM 2591 C C . GLY B 1 99 ? 5.040 2.310 -96.897 1.00 49.80 98 GLY B C 1
ATOM 2592 O O . GLY B 1 99 ? 6.194 2.025 -97.160 1.00 49.30 98 GLY B O 1
ATOM 2593 N N . PHE B 1 100 ? 4.710 3.424 -96.260 1.00 49.53 99 PHE B N 1
ATOM 2594 C CA . PHE B 1 100 ? 5.754 4.349 -95.824 1.00 49.56 99 PHE B CA 1
ATOM 2595 C C . PHE B 1 100 ? 5.928 4.320 -94.313 1.00 50.02 99 PHE B C 1
ATOM 2596 O O . PHE B 1 100 ? 5.081 3.824 -93.591 1.00 48.93 99 PHE B O 1
ATOM 2604 N N . ASP B 1 101 ? 7.044 4.877 -93.857 1.00 51.36 100 ASP B N 1
ATOM 2605 C CA . ASP B 1 101 ? 7.419 4.880 -92.440 1.00 51.38 100 ASP B CA 1
ATOM 2606 C C . ASP B 1 101 ? 6.818 6.059 -91.669 1.00 50.86 100 ASP B C 1
ATOM 2607 O O . ASP B 1 101 ? 7.042 7.208 -92.036 1.00 50.64 100 ASP B O 1
ATOM 2612 N N A ARG B 1 102 ? 6.051 5.759 -90.617 0.50 50.65 101 ARG B N 1
ATOM 2613 N N B ARG B 1 102 ? 6.091 5.743 -90.599 0.50 50.66 101 ARG B N 1
ATOM 2614 C CA A ARG B 1 102 ? 5.425 6.777 -89.759 0.50 50.90 101 ARG B CA 1
ATOM 2615 C CA B ARG B 1 102 ? 5.448 6.725 -89.722 0.50 50.89 101 ARG B CA 1
ATOM 2616 C C A ARG B 1 102 ? 6.484 7.709 -89.149 0.50 51.62 101 ARG B C 1
ATOM 2617 C C B ARG B 1 102 ? 6.485 7.698 -89.160 0.50 51.63 101 ARG B C 1
ATOM 2618 O O A ARG B 1 102 ? 6.207 8.880 -88.904 0.50 51.60 101 ARG B O 1
ATOM 2619 O O B ARG B 1 102 ? 6.199 8.876 -88.959 0.50 51.59 101 ARG B O 1
ATOM 2634 N N . GLU B 1 103 ? 7.688 7.185 -88.909 1.00 52.12 102 GLU B N 1
ATOM 2635 C CA . GLU B 1 103 ? 8.783 7.976 -88.341 1.00 52.99 102 GLU B CA 1
ATOM 2636 C C . GLU B 1 103 ? 9.298 9.095 -89.239 1.00 52.57 102 GLU B C 1
ATOM 2637 O O . GLU B 1 103 ? 9.693 10.125 -88.716 1.00 53.15 102 GLU B O 1
ATOM 2643 N N . ASP B 1 104 ? 9.326 8.897 -90.559 1.00 51.93 103 ASP B N 1
ATOM 2644 C CA . ASP B 1 104 ? 9.766 9.951 -91.465 1.00 51.91 103 ASP B CA 1
ATOM 2645 C C . ASP B 1 104 ? 8.770 11.124 -91.439 1.00 51.82 103 ASP B C 1
ATOM 2646 O O . ASP B 1 104 ? 9.141 12.267 -91.705 1.00 51.14 103 ASP B O 1
ATOM 2651 N N . VAL B 1 105 ? 7.508 10.839 -91.123 1.00 51.86 104 VAL B N 1
ATOM 2652 C CA . VAL B 1 105 ? 6.478 11.886 -91.010 1.00 51.75 104 VAL B CA 1
ATOM 2653 C C . VAL B 1 105 ? 6.664 12.635 -89.688 1.00 51.81 104 VAL B C 1
ATOM 2654 O O . VAL B 1 105 ? 6.688 13.872 -89.652 1.00 52.26 104 VAL B O 1
ATOM 2658 N N . LEU B 1 106 ? 6.834 11.883 -88.608 1.00 52.21 105 LEU B N 1
ATOM 2659 C CA . LEU B 1 106 ? 6.956 12.486 -87.280 1.00 52.65 105 LEU B CA 1
ATOM 2660 C C . LEU B 1 106 ? 8.183 13.365 -87.117 1.00 52.87 105 LEU B C 1
ATOM 2661 O O . LEU B 1 106 ? 8.139 14.298 -86.331 1.00 53.60 105 LEU B O 1
ATOM 2666 N N . SER B 1 107 ? 9.260 13.065 -87.843 1.00 52.94 106 SER B N 1
ATOM 2667 C CA . SER B 1 107 ? 10.495 13.849 -87.773 1.00 52.87 106 SER B CA 1
ATOM 2668 C C . SER B 1 107 ? 10.598 14.938 -88.843 1.00 52.82 106 SER B C 1
ATOM 2669 O O . SER B 1 107 ? 11.611 15.621 -88.914 1.00 53.55 106 SER B O 1
ATOM 2672 N N . SER B 1 108 ? 9.571 15.098 -89.672 1.00 52.66 107 SER B N 1
ATOM 2673 C CA . SER B 1 108 ? 9.582 16.102 -90.734 1.00 52.53 107 SER B CA 1
ATOM 2674 C C . SER B 1 108 ? 9.061 17.441 -90.230 1.00 52.41 107 SER B C 1
ATOM 2675 O O . SER B 1 108 ? 8.272 17.502 -89.290 1.00 51.81 107 SER B O 1
ATOM 2678 N N . LYS B 1 109 ? 9.519 18.509 -90.869 1.00 52.83 108 LYS B N 1
ATOM 2679 C CA . LYS B 1 109 ? 9.061 19.855 -90.572 1.00 53.07 108 LYS B CA 1
ATOM 2680 C C . LYS B 1 109 ? 7.986 20.183 -91.595 1.00 51.96 108 LYS B C 1
ATOM 2681 O O . LYS B 1 109 ? 8.117 19.815 -92.771 1.00 50.95 108 LYS B O 1
ATOM 2684 N N . PRO B 1 110 ? 6.918 20.862 -91.163 1.00 51.23 109 PRO B N 1
ATOM 2685 C CA . PRO B 1 110 ? 5.896 21.249 -92.130 1.00 51.18 109 PRO B CA 1
ATOM 2686 C C . PRO B 1 110 ? 6.437 22.146 -93.256 1.00 51.01 109 PRO B C 1
ATOM 2687 O O . PRO B 1 110 ? 7.463 22.798 -93.095 1.00 51.01 109 PRO B O 1
ATOM 2691 N N . LEU B 1 111 ? 5.771 22.116 -94.406 1.00 50.74 110 LEU B N 1
ATOM 2692 C CA . LEU B 1 111 ? 6.128 22.973 -95.522 1.00 50.20 110 LEU B CA 1
ATOM 2693 C C . LEU B 1 111 ? 5.712 24.399 -95.147 1.00 50.23 110 LEU B C 1
ATOM 2694 O O . LEU B 1 111 ? 4.838 24.581 -94.297 1.00 49.87 110 LEU B O 1
ATOM 2699 N N . PRO B 1 112 ? 6.323 25.417 -95.782 1.00 50.44 111 PRO B N 1
ATOM 2700 C CA . PRO B 1 112 ? 6.018 26.816 -95.434 1.00 50.31 111 PRO B CA 1
ATOM 2701 C C . PRO B 1 112 ? 4.531 27.202 -95.481 1.00 49.98 111 PRO B C 1
ATOM 2702 O O . PRO B 1 112 ? 4.053 27.901 -94.587 1.00 49.86 111 PRO B O 1
ATOM 2706 N N . ALA B 1 113 ? 3.805 26.747 -96.497 1.00 49.64 112 ALA B N 1
ATOM 2707 C CA . ALA B 1 113 ? 2.389 27.068 -96.610 1.00 49.16 112 ALA B CA 1
ATOM 2708 C C . ALA B 1 113 ? 1.589 26.466 -95.475 1.00 49.41 112 ALA B C 1
ATOM 2709 O O . ALA B 1 113 ? 0.581 27.032 -95.082 1.00 49.12 112 ALA B O 1
ATOM 2711 N N . THR B 1 114 ? 2.019 25.299 -94.979 1.00 49.81 113 THR B N 1
ATOM 2712 C CA . THR B 1 114 ? 1.332 24.584 -93.885 1.00 49.69 113 THR B CA 1
ATOM 2713 C C . THR B 1 114 ? 1.607 25.294 -92.557 1.00 49.72 113 THR B C 1
ATOM 2714 O O . THR B 1 114 ? 0.710 25.489 -91.752 1.00 49.50 113 THR B O 1
ATOM 2718 N N . GLU B 1 115 ? 2.861 25.663 -92.344 1.00 50.40 114 GLU B N 1
ATOM 2719 C CA . GLU B 1 115 ? 3.270 26.434 -91.166 1.00 50.90 114 GLU B CA 1
ATOM 2720 C C . GLU B 1 115 ? 2.472 27.765 -91.145 1.00 50.05 114 GLU B C 1
ATOM 2721 O O . GLU B 1 115 ? 2.011 28.208 -90.102 1.00 49.15 114 GLU B O 1
ATOM 2727 N N . THR B 1 116 ? 2.268 28.362 -92.319 1.00 49.08 115 THR B N 1
ATOM 2728 C CA . THR B 1 116 ? 1.498 29.599 -92.466 1.00 49.01 115 THR B CA 1
ATOM 2729 C C . THR B 1 116 ? 0.024 29.421 -92.069 1.00 49.99 115 THR B C 1
ATOM 2730 O O . THR B 1 116 ? -0.561 30.299 -91.426 1.00 51.26 115 THR B O 1
ATOM 2734 N N . LEU B 1 117 ? -0.592 28.307 -92.455 1.00 50.06 116 LEU B N 1
ATOM 2735 C CA . LEU B 1 117 ? -1.983 28.035 -92.059 1.00 49.94 116 LEU B CA 1
ATOM 2736 C C . LEU B 1 117 ? -2.096 27.815 -90.527 1.00 49.59 116 LEU B C 1
ATOM 2737 O O . LEU B 1 117 ? -3.006 28.316 -89.877 1.00 48.91 116 LEU B O 1
ATOM 2742 N N . ILE B 1 118 ? -1.177 27.036 -89.972 1.00 49.65 117 ILE B N 1
ATOM 2743 C CA . ILE B 1 118 ? -1.129 26.776 -88.543 1.00 49.32 117 ILE B CA 1
ATOM 2744 C C . ILE B 1 118 ? -1.043 28.113 -87.782 1.00 50.33 117 ILE B C 1
ATOM 2745 O O . ILE B 1 118 ? -1.825 28.365 -86.874 1.00 51.47 117 ILE B O 1
ATOM 2750 N N . ALA B 1 119 ? -0.111 28.973 -88.175 1.00 49.80 118 ALA B N 1
ATOM 2751 C CA . ALA B 1 119 ? 0.046 30.292 -87.549 1.00 50.24 118 ALA B CA 1
ATOM 2752 C C . ALA B 1 119 ? -1.275 31.099 -87.586 1.00 50.59 118 ALA B C 1
ATOM 2753 O O . ALA B 1 119 ? -1.739 31.627 -86.569 1.00 49.32 118 ALA B O 1
ATOM 2755 N N . TYR B 1 120 ? -1.890 31.144 -88.766 1.00 50.84 119 TYR B N 1
ATOM 2756 C CA . TYR B 1 120 ? -3.135 31.874 -88.960 1.00 50.09 119 TYR B CA 1
ATOM 2757 C C . TYR B 1 120 ? -4.280 31.401 -88.072 1.00 50.18 119 TYR B C 1
ATOM 2758 O O . TYR B 1 120 ? -4.957 32.208 -87.464 1.00 50.64 119 TYR B O 1
ATOM 2767 N N . LEU B 1 121 ? -4.483 30.086 -88.000 1.00 51.43 120 LEU B N 1
ATOM 2768 C CA . LEU B 1 121 ? -5.555 29.503 -87.213 1.00 50.37 120 LEU B CA 1
ATOM 2769 C C . LEU B 1 121 ? -5.388 29.737 -85.711 1.00 50.90 120 LEU B C 1
ATOM 2770 O O . LEU B 1 121 ? -6.390 29.961 -85.022 1.00 51.44 120 LEU B O 1
ATOM 2775 N N . TYR B 1 122 ? -4.159 29.672 -85.198 1.00 50.13 121 TYR B N 1
ATOM 2776 C CA . TYR B 1 122 ? -3.882 30.022 -83.789 1.00 50.77 121 TYR B CA 1
ATOM 2777 C C . TYR B 1 122 ? -4.150 31.508 -83.527 1.00 51.11 121 TYR B C 1
ATOM 2778 O O . TYR B 1 122 ? -4.735 31.883 -82.501 1.00 51.68 121 TYR B O 1
ATOM 2787 N N . TRP B 1 123 ? -3.738 32.349 -84.464 1.00 50.71 122 TRP B N 1
ATOM 2788 C CA . TRP B 1 123 ? -3.935 33.783 -84.343 1.00 50.92 122 TRP B CA 1
ATOM 2789 C C . TRP B 1 123 ? -5.398 34.175 -84.287 1.00 50.46 122 TRP B C 1
ATOM 2790 O O . TRP B 1 123 ? -5.778 34.996 -83.455 1.00 51.46 122 TRP B O 1
ATOM 2801 N N . ILE B 1 124 ? -6.217 33.611 -85.163 1.00 49.91 123 ILE B N 1
ATOM 2802 C CA . ILE B 1 124 ? -7.654 33.946 -85.178 1.00 50.24 123 ILE B CA 1
ATOM 2803 C C . ILE B 1 124 ? -8.438 33.244 -84.065 1.00 51.02 123 ILE B C 1
ATOM 2804 O O . ILE B 1 124 ? -9.585 33.613 -83.768 1.00 51.83 123 ILE B O 1
ATOM 2809 N N . SER B 1 125 ? -7.803 32.267 -83.419 1.00 51.32 124 SER B N 1
ATOM 2810 C CA . SER B 1 125 ? -8.385 31.587 -82.264 1.00 50.51 124 SER B CA 1
ATOM 2811 C C . SER B 1 125 ? -8.033 32.330 -80.971 1.00 50.30 124 SER B C 1
ATOM 2812 O O . SER B 1 125 ? -8.826 32.365 -80.052 1.00 51.03 124 SER B O 1
ATOM 2815 N N . ALA B 1 126 ? -6.854 32.949 -80.925 1.00 50.22 125 ALA B N 1
ATOM 2816 C CA . ALA B 1 126 ? -6.359 33.644 -79.740 1.00 50.02 125 ALA B CA 1
ATOM 2817 C C . ALA B 1 126 ? -6.743 35.112 -79.648 1.00 50.82 125 ALA B C 1
ATOM 2818 O O . ALA B 1 126 ? -6.716 35.675 -78.567 1.00 52.09 125 ALA B O 1
ATOM 2820 N N . THR B 1 127 ? -7.109 35.716 -80.776 1.00 51.27 126 THR B N 1
ATOM 2821 C CA . THR B 1 127 ? -7.369 37.145 -80.863 1.00 51.44 126 THR B CA 1
ATOM 2822 C C . THR B 1 127 ? -8.658 37.437 -81.635 1.00 51.26 126 THR B C 1
ATOM 2823 O O . THR B 1 127 ? -9.211 36.562 -82.236 1.00 51.08 126 THR B O 1
ATOM 2827 N N . GLY B 1 128 ? -9.096 38.696 -81.605 1.00 52.08 127 GLY B N 1
ATOM 2828 C CA . GLY B 1 128 ? -10.264 39.183 -82.334 1.00 51.15 127 GLY B CA 1
ATOM 2829 C C . GLY B 1 128 ? -11.624 38.716 -81.839 1.00 51.77 127 GLY B C 1
ATOM 2830 O O . GLY B 1 128 ? -11.780 38.325 -80.683 1.00 51.49 127 GLY B O 1
ATOM 2831 N N . ASN B 1 129 ? -12.611 38.780 -82.733 1.00 50.99 128 ASN B N 1
ATOM 2832 C CA . ASN B 1 129 ? -13.963 38.329 -82.439 1.00 51.10 128 ASN B CA 1
ATOM 2833 C C . ASN B 1 129 ? -13.960 36.798 -82.262 1.00 51.33 128 ASN B C 1
ATOM 2834 O O . ASN B 1 129 ? -13.730 36.071 -83.224 1.00 51.95 128 ASN B O 1
ATOM 2839 N N . PRO B 1 130 ? -14.226 36.304 -81.034 1.00 51.21 129 PRO B N 1
ATOM 2840 C CA . PRO B 1 130 ? -14.120 34.863 -80.720 1.00 51.70 129 PRO B CA 1
ATOM 2841 C C . PRO B 1 130 ? -14.946 33.900 -81.581 1.00 51.83 129 PRO B C 1
ATOM 2842 O O . PRO B 1 130 ? -14.664 32.691 -81.630 1.00 52.24 129 PRO B O 1
ATOM 2846 N N . VAL B 1 131 ? -15.958 34.450 -82.225 1.00 51.33 130 VAL B N 1
ATOM 2847 C CA . VAL B 1 131 ? -16.847 33.723 -83.102 1.00 51.66 130 VAL B CA 1
ATOM 2848 C C . VAL B 1 131 ? -16.165 33.286 -84.413 1.00 51.51 130 VAL B C 1
ATOM 2849 O O . VAL B 1 131 ? -16.565 32.291 -85.022 1.00 50.18 130 VAL B O 1
ATOM 2853 N N . GLN B 1 132 ? -15.121 34.01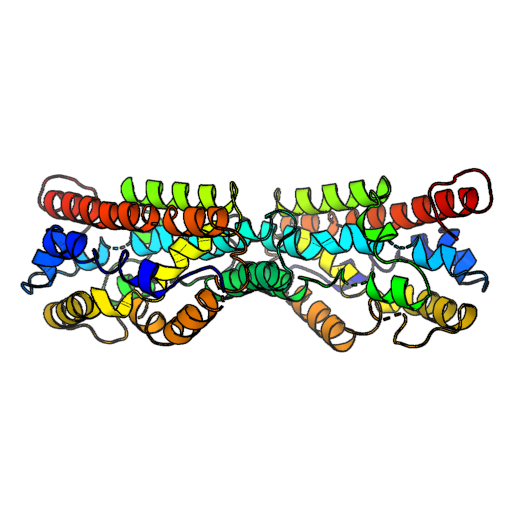2 -84.814 1.00 51.36 131 GLN B N 1
ATOM 2854 C CA . GLN B 1 132 ? -14.530 33.853 -86.149 1.00 51.53 131 GLN B CA 1
ATOM 2855 C C . GLN B 1 132 ? -14.000 32.479 -86.571 1.00 51.32 131 GLN B C 1
ATOM 2856 O O . GLN B 1 132 ? -14.038 32.147 -87.753 1.00 50.45 131 GLN B O 1
ATOM 2862 N N . ARG B 1 133 ? -13.496 31.684 -85.636 1.00 51.12 132 ARG B N 1
ATOM 2863 C CA . ARG B 1 133 ? -12.966 30.375 -86.008 1.00 51.07 132 ARG B CA 1
ATOM 2864 C C . ARG B 1 133 ? -14.064 29.509 -86.625 1.00 50.88 132 ARG B C 1
ATOM 2865 O O . ARG B 1 133 ? -13.761 28.653 -87.425 1.00 51.18 132 ARG B O 1
ATOM 2873 N N . LEU B 1 134 ? -15.331 29.744 -86.273 1.00 50.54 133 LEU B N 1
ATOM 2874 C CA . LEU B 1 134 ? -16.447 28.998 -86.856 1.00 49.83 133 LEU B CA 1
ATOM 2875 C C . LEU B 1 134 ? -16.479 29.088 -88.375 1.00 49.90 133 LEU B C 1
ATOM 2876 O O . LEU B 1 134 ? -17.066 28.242 -89.008 1.00 49.97 133 LEU B O 1
ATOM 2881 N N . GLY B 1 135 ? -15.869 30.124 -88.951 1.00 50.55 134 GLY B N 1
ATOM 2882 C CA . GLY B 1 135 ? -15.767 30.266 -90.414 1.00 50.46 134 GLY B CA 1
ATOM 2883 C C . GLY B 1 135 ? -14.883 29.195 -91.030 1.00 49.95 134 GLY B C 1
ATOM 2884 O O . GLY B 1 135 ? -15.158 28.695 -92.113 1.00 48.70 134 GLY B O 1
ATOM 2885 N N . TYR B 1 136 ? -13.801 28.856 -90.333 1.00 51.03 135 TYR B N 1
ATOM 2886 C CA . TYR B 1 136 ? -12.913 27.768 -90.748 1.00 51.24 135 TYR B CA 1
ATOM 2887 C C . TYR B 1 136 ? -13.701 26.464 -90.757 1.00 51.37 135 TYR B C 1
ATOM 2888 O O . TYR B 1 136 ? -13.730 25.764 -91.770 1.00 51.79 135 TYR B O 1
ATOM 2897 N N . SER B 1 137 ? -14.339 26.183 -89.617 1.00 50.74 136 SER B N 1
ATOM 2898 C CA . SER B 1 137 ? -15.156 25.005 -89.414 1.00 50.72 136 SER B CA 1
ATOM 2899 C C . SER B 1 137 ? -16.245 24.881 -90.457 1.00 50.54 136 SER B C 1
ATOM 2900 O O . SER B 1 137 ? -16.535 23.779 -90.904 1.00 49.77 136 SER B O 1
ATOM 2903 N N . TYR B 1 138 ? -16.832 26.012 -90.840 1.00 50.22 137 TYR B N 1
ATOM 2904 C CA . TYR B 1 138 ? -17.931 26.012 -91.797 1.00 50.64 137 TYR B CA 1
ATOM 2905 C C . TYR B 1 138 ? -17.588 25.265 -93.084 1.00 50.51 137 TYR B C 1
ATOM 2906 O O . TYR B 1 138 ? -18.300 24.353 -93.456 1.00 50.12 137 TYR B O 1
ATOM 2915 N N . TRP B 1 139 ? -16.504 25.640 -93.758 1.00 51.03 138 TRP B N 1
ATOM 2916 C CA . TRP B 1 139 ? -16.125 24.934 -94.984 1.00 51.06 138 TRP B CA 1
ATOM 2917 C C . TRP B 1 139 ? -15.449 23.606 -94.688 1.00 52.19 138 TRP B C 1
ATOM 2918 O O . TRP B 1 139 ? -15.659 22.657 -95.409 1.00 53.20 138 TRP B O 1
ATOM 2929 N N . ALA B 1 140 ? -14.652 23.561 -93.619 1.00 53.80 139 ALA B N 1
ATOM 2930 C CA . ALA B 1 140 ? -13.887 22.389 -93.240 1.00 55.17 139 ALA B CA 1
ATOM 2931 C C . ALA B 1 140 ? -14.761 21.165 -92.911 1.00 56.72 139 ALA B C 1
ATOM 2932 O O . ALA B 1 140 ? -14.420 20.062 -93.316 1.00 58.61 139 ALA B O 1
ATOM 2934 N N . GLU B 1 141 ? -15.876 21.354 -92.200 1.00 58.84 140 GLU B N 1
ATOM 2935 C CA . GLU B 1 141 ? -16.804 20.249 -91.893 1.00 59.01 140 GLU B CA 1
ATOM 2936 C C . GLU B 1 141 ? -17.693 19.882 -93.080 1.00 60.35 140 GLU B C 1
ATOM 2937 O O . GLU B 1 141 ? -18.316 18.809 -93.079 1.00 60.91 140 GLU B O 1
ATOM 2943 N N . ASN B 1 142 ? -17.760 20.758 -94.082 1.00 61.14 141 ASN B N 1
ATOM 2944 C CA . ASN B 1 142 ? -18.627 20.549 -95.247 1.00 62.39 141 ASN B CA 1
ATOM 2945 C C . ASN B 1 142 ? -17.827 20.491 -96.572 1.00 63.03 141 ASN B C 1
ATOM 2946 O O . ASN B 1 142 ? -18.296 20.962 -97.634 1.00 62.27 141 ASN B O 1
ATOM 2949 N N . VAL B 1 143 ? -16.642 19.871 -96.516 1.00 63.09 142 VAL B N 1
ATOM 2950 C CA . VAL B 1 143 ? -15.731 19.824 -97.673 1.00 63.19 142 VAL B CA 1
ATOM 2951 C C . VAL B 1 143 ? -15.949 18.652 -98.657 1.00 63.17 142 VAL B C 1
ATOM 2952 O O . VAL B 1 143 ? -15.848 18.817 -99.879 1.00 62.28 142 VAL B O 1
ATOM 2956 N N . TYR B 1 144 ? -16.252 17.484 -98.105 1.00 63.69 143 TYR B N 1
ATOM 2957 C CA . TYR B 1 144 ? -16.346 16.226 -98.865 1.00 63.75 143 TYR B CA 1
ATOM 2958 C C . TYR B 1 144 ? -17.176 16.290 -100.149 1.00 62.60 143 TYR B C 1
ATOM 2959 O O . TYR B 1 144 ? -16.833 15.649 -101.134 1.00 62.36 143 TYR B O 1
ATOM 2968 N N . GLY B 1 145 ? -18.249 17.071 -100.145 1.00 61.57 144 GLY B N 1
ATOM 2969 C CA . GLY B 1 145 ? -19.091 17.212 -101.331 1.00 60.10 144 GLY B CA 1
ATOM 2970 C C . GLY B 1 145 ? -18.379 17.837 -102.515 1.00 58.88 144 GLY B C 1
ATOM 2971 O O . GLY B 1 145 ? -18.657 17.479 -103.654 1.00 58.94 144 GLY B O 1
ATOM 2972 N N . TYR B 1 146 ? -17.470 18.779 -102.257 1.00 57.66 145 TYR B N 1
ATOM 2973 C CA . TYR B 1 146 ? -16.725 19.448 -103.341 1.00 56.34 145 TYR B CA 1
ATOM 2974 C C . TYR B 1 146 ? -15.507 18.632 -103.775 1.00 55.33 145 TYR B C 1
ATOM 2975 O O . TYR B 1 146 ? -15.179 18.580 -104.962 1.00 55.52 145 TYR B O 1
ATOM 2984 N N . ILE B 1 147 ? -14.827 18.004 -102.819 1.00 54.04 146 ILE B N 1
ATOM 2985 C CA . ILE B 1 147 ? -13.631 17.220 -103.143 1.00 53.39 146 ILE B CA 1
ATOM 2986 C C . ILE B 1 147 ? -13.903 15.737 -103.430 1.00 53.26 146 ILE B C 1
ATOM 2987 O O . ILE B 1 147 ? -12.977 14.990 -103.745 1.00 53.54 146 ILE B O 1
ATOM 2992 N N . ASP B 1 148 ? -15.166 15.316 -103.365 1.00 53.26 147 ASP B N 1
ATOM 2993 C CA . ASP B 1 148 ? -15.521 13.905 -103.569 1.00 53.13 147 ASP B CA 1
ATOM 2994 C C . ASP B 1 148 ? -14.897 13.317 -104.839 1.00 53.04 147 ASP B C 1
ATOM 2995 O O . ASP B 1 148 ? -14.320 12.230 -104.784 1.00 53.18 147 ASP B O 1
ATOM 3000 N N . PRO B 1 149 ? -15.013 14.023 -105.990 1.00 52.59 148 PRO B N 1
ATOM 3001 C CA . PRO B 1 149 ? -14.447 13.480 -107.230 1.00 51.91 148 PRO B CA 1
ATOM 3002 C C . PRO B 1 149 ? -12.933 13.284 -107.196 1.00 51.67 148 PRO B C 1
ATOM 3003 O O . PRO B 1 149 ? -12.440 12.356 -107.824 1.00 51.72 148 PRO B O 1
ATOM 3007 N N . VAL B 1 150 ? -12.213 14.153 -106.485 1.00 51.34 149 VAL B N 1
ATOM 3008 C CA . VAL B 1 150 ? -10.754 14.046 -106.353 1.00 51.30 149 VAL B CA 1
ATOM 3009 C C . VAL B 1 150 ? -10.398 12.799 -105.521 1.00 51.49 149 VAL B C 1
ATOM 3010 O O . VAL B 1 150 ? -9.489 12.038 -105.869 1.00 51.00 149 VAL B O 1
ATOM 3014 N N . LEU B 1 151 ? -11.140 12.601 -104.434 1.00 51.66 150 LEU B N 1
ATOM 3015 C CA . LEU B 1 151 ? -10.977 11.442 -103.565 1.00 51.74 150 LEU B CA 1
ATOM 3016 C C . LEU B 1 151 ? -11.253 10.144 -104.303 1.00 51.48 150 LEU B C 1
ATOM 3017 O O . LEU B 1 151 ? -10.510 9.171 -104.147 1.00 51.15 150 LEU B O 1
ATOM 3022 N N . LYS B 1 152 ? -12.337 10.129 -105.088 1.00 51.47 151 LYS B N 1
ATOM 3023 C CA . LYS B 1 152 ? -12.710 8.955 -105.888 1.00 51.04 151 LYS B CA 1
ATOM 3024 C C . LYS B 1 152 ? -11.653 8.609 -106.936 1.00 50.95 151 LYS B C 1
ATOM 3025 O O . LYS B 1 152 ? -11.445 7.426 -107.250 1.00 51.28 151 LYS B O 1
ATOM 3028 N N . ALA B 1 153 ? -11.011 9.628 -107.502 1.00 50.64 152 ALA B N 1
ATOM 3029 C CA . ALA B 1 153 ? -9.967 9.403 -108.497 1.00 50.62 152 ALA B CA 1
ATOM 3030 C C . ALA B 1 153 ? -8.688 8.878 -107.858 1.00 51.16 152 ALA B C 1
ATOM 3031 O O . ALA B 1 153 ? -7.979 8.089 -108.479 1.00 51.22 152 ALA B O 1
ATOM 3033 N N . ILE B 1 154 ? -8.387 9.311 -106.629 1.00 51.82 153 ILE B N 1
ATOM 3034 C CA . ILE B 1 154 ? -7.188 8.845 -105.922 1.00 52.27 153 ILE B CA 1
ATOM 3035 C C . ILE B 1 154 ? -7.396 7.360 -105.603 1.00 52.21 153 ILE B C 1
ATOM 3036 O O . ILE B 1 154 ? -6.510 6.527 -105.822 1.00 51.58 153 ILE B O 1
ATOM 3041 N N . GLN B 1 155 ? -8.594 7.037 -105.121 1.00 52.23 154 GLN B N 1
ATOM 3042 C CA . GLN B 1 155 ? -8.924 5.668 -104.757 1.00 52.84 154 GLN B CA 1
ATOM 3043 C C . GLN B 1 155 ? -8.802 4.716 -105.939 1.00 52.95 154 GLN B C 1
ATOM 3044 O O . GLN B 1 155 ? -8.431 3.553 -105.770 1.00 53.34 154 GLN B O 1
ATOM 3050 N N . SER B 1 156 ? -9.130 5.199 -107.138 1.00 53.18 155 SER B N 1
ATOM 3051 C CA . SER B 1 156 ? -9.074 4.351 -108.336 1.00 53.36 155 SER B CA 1
ATOM 3052 C C . SER B 1 156 ? -7.648 4.137 -108.845 1.00 52.56 155 SER B C 1
ATOM 3053 O O . SER B 1 156 ? -7.254 3.006 -109.119 1.00 52.34 155 SER B O 1
ATOM 3056 N N . THR B 1 157 ? -6.888 5.221 -108.975 1.00 51.92 156 THR B N 1
ATOM 3057 C CA . THR B 1 157 ? -5.515 5.144 -109.482 1.00 51.81 156 THR B CA 1
ATOM 3058 C C . THR B 1 157 ? -4.608 4.286 -108.601 1.00 51.73 156 THR B C 1
ATOM 3059 O O . THR B 1 157 ? -3.919 3.401 -109.098 1.00 51.19 156 THR B O 1
ATOM 3063 N N . LEU B 1 158 ? -4.608 4.556 -107.295 1.00 51.87 157 LEU B N 1
ATOM 3064 C CA . LEU B 1 158 ? -3.772 3.802 -106.352 1.00 51.66 157 LEU B CA 1
ATOM 3065 C C . LEU B 1 158 ? -4.470 2.550 -105.775 1.00 51.78 157 LEU B C 1
ATOM 3066 O O . LEU B 1 158 ? -3.944 1.918 -104.858 1.00 51.68 157 LEU B O 1
ATOM 3071 N N . ASP B 1 159 ? -5.635 2.206 -106.334 1.00 51.38 158 ASP B N 1
ATOM 3072 C CA . ASP B 1 159 ? -6.458 1.062 -105.912 1.00 51.58 158 ASP B CA 1
ATOM 3073 C C . ASP B 1 159 ? -6.453 0.912 -104.389 1.00 51.55 158 ASP B C 1
ATOM 3074 O O . ASP B 1 159 ? -6.010 -0.100 -103.843 1.00 51.46 158 ASP B O 1
ATOM 3079 N N . LEU B 1 160 ? -6.937 1.951 -103.719 1.00 51.93 159 LEU B N 1
ATOM 3080 C CA . LEU B 1 160 ? -6.968 2.003 -102.269 1.00 51.99 159 LEU B CA 1
ATOM 3081 C C . LEU B 1 160 ? -8.269 1.431 -101.709 1.00 52.44 159 LEU B C 1
ATOM 3082 O O . LEU B 1 160 ? -9.311 1.463 -102.367 1.00 52.74 159 LEU B O 1
ATOM 3087 N N . THR B 1 161 ? -8.175 0.864 -100.505 1.00 52.59 160 THR B N 1
ATOM 3088 C CA . THR B 1 161 ? -9.322 0.343 -99.771 1.00 51.86 160 THR B CA 1
ATOM 3089 C C . THR B 1 161 ? -9.604 1.435 -98.727 1.00 51.33 160 THR B C 1
ATOM 3090 O O . THR B 1 161 ? -8.803 2.347 -98.585 1.00 50.42 160 THR B O 1
ATOM 3094 N N . PRO B 1 162 ? -10.740 1.354 -98.009 1.00 51.60 161 PRO B N 1
ATOM 3095 C CA . PRO B 1 162 ? -11.047 2.287 -96.912 1.00 51.79 161 PRO B CA 1
ATOM 3096 C C . PRO B 1 162 ? -9.970 2.363 -95.805 1.00 52.08 161 PRO B C 1
ATOM 3097 O O . PRO B 1 162 ? -9.938 3.337 -95.034 1.00 51.37 161 PRO B O 1
ATOM 3101 N N . GLN B 1 163 ? -9.124 1.333 -95.723 1.00 52.18 162 GLN B N 1
ATOM 3102 C CA . GLN B 1 163 ? -8.047 1.287 -94.739 1.00 52.19 162 GLN B CA 1
ATOM 3103 C C . GLN B 1 163 ? -6.973 2.319 -95.011 1.00 51.93 162 GLN B C 1
ATOM 3104 O O . GLN B 1 163 ? -6.403 2.842 -94.069 1.00 53.58 162 GLN B O 1
ATOM 3110 N N . SER B 1 164 ? -6.719 2.625 -96.287 1.00 51.78 163 SER B N 1
ATOM 3111 C CA . SER B 1 164 ? -5.718 3.622 -96.692 1.00 52.03 163 SER B CA 1
ATOM 3112 C C . SER B 1 164 ? -6.326 5.023 -96.865 1.00 52.64 163 SER B C 1
ATOM 3113 O O . SER B 1 164 ? -5.666 5.933 -97.379 1.00 52.20 163 SER B O 1
ATOM 3124 N N . LYS B 1 166 ? -8.627 6.477 -94.180 1.00 53.51 165 LYS B N 1
ATOM 3125 C CA . LYS B 1 166 ? -9.352 6.721 -92.932 1.00 53.48 165 LYS B CA 1
ATOM 3126 C C . LYS B 1 166 ? -9.610 8.207 -92.693 1.00 53.61 165 LYS B C 1
ATOM 3127 O O . LYS B 1 166 ? -10.687 8.598 -92.251 1.00 54.22 165 LYS B O 1
ATOM 3131 N N . PHE B 1 167 ? -8.614 9.033 -92.979 1.00 53.36 166 PHE B N 1
ATOM 3132 C CA . PHE B 1 167 ? -8.738 10.445 -92.740 1.00 53.55 166 PHE B CA 1
ATOM 3133 C C . PHE B 1 167 ? -9.931 11.074 -93.455 1.00 54.31 166 PHE B C 1
ATOM 3134 O O . PHE B 1 167 ? -10.606 11.935 -92.895 1.00 55.58 166 PHE B O 1
ATOM 3142 N N . PHE B 1 168 ? -10.180 10.672 -94.691 1.00 55.50 167 PHE B N 1
ATOM 3143 C CA . PHE B 1 168 ? -11.288 11.224 -95.457 1.00 56.86 167 PHE B CA 1
ATOM 3144 C C . PHE B 1 168 ? -12.604 10.455 -95.418 1.00 58.50 167 PHE B C 1
ATOM 3145 O O . PHE B 1 168 ? -13.597 10.984 -95.894 1.00 59.38 167 PHE B O 1
ATOM 3153 N N . ILE B 1 169 ? -12.663 9.229 -94.918 1.00 61.16 168 ILE B N 1
ATOM 3154 C CA . ILE B 1 169 ? -13.968 8.550 -94.928 1.00 63.34 168 ILE B CA 1
ATOM 3155 C C . ILE B 1 169 ? -14.301 7.664 -93.723 1.00 65.34 168 ILE B C 1
ATOM 3156 O O . ILE B 1 169 ? -15.301 6.966 -93.744 1.00 65.10 168 ILE B O 1
ATOM 3161 N N . ALA B 1 170 ? -13.506 7.727 -92.660 1.00 68.15 169 ALA B N 1
ATOM 3162 C CA . ALA B 1 170 ? -13.787 6.930 -91.464 1.00 70.42 169 ALA B CA 1
ATOM 3163 C C . ALA B 1 170 ? -14.894 7.636 -90.691 1.00 71.77 169 ALA B C 1
ATOM 3164 O O . ALA B 1 170 ? -15.920 7.038 -90.352 1.00 73.69 169 ALA B O 1
ATOM 3166 N N . HIS B 1 171 ? -14.668 8.915 -90.435 1.00 72.61 170 HIS B N 1
ATOM 3167 C CA . HIS B 1 171 ? -15.594 9.770 -89.703 1.00 73.42 170 HIS B CA 1
ATOM 3168 C C . HIS B 1 171 ? -16.494 10.558 -90.677 1.00 73.35 170 HIS B C 1
ATOM 3169 O O . HIS B 1 171 ? -16.404 11.791 -90.774 1.00 73.82 170 HIS B O 1
ATOM 3172 N N . SER B 1 172 ? -17.344 9.839 -91.411 1.00 73.07 171 SER B N 1
ATOM 3173 C CA . SER B 1 172 ? -18.271 10.480 -92.359 1.00 72.48 171 SER B CA 1
ATOM 3174 C C . SER B 1 172 ? -19.591 10.815 -91.675 1.00 71.07 171 SER B C 1
ATOM 3175 O O . SER B 1 172 ? -20.115 11.912 -91.854 1.00 71.36 171 SER B O 1
ATOM 3178 N N . LYS B 1 173 ? -20.118 9.871 -90.895 1.00 69.29 172 LYS B N 1
ATOM 3179 C CA . LYS B 1 173 ? -21.343 10.097 -90.126 1.00 68.09 172 LYS B CA 1
ATOM 3180 C C . LYS B 1 173 ? -21.075 11.169 -89.052 1.00 67.05 172 LYS B C 1
ATOM 3181 O O . LYS B 1 173 ? -21.924 12.019 -88.781 1.00 67.24 172 LYS B O 1
ATOM 3183 N N . ILE B 1 174 ? -19.877 11.138 -88.472 1.00 65.54 173 ILE B N 1
ATOM 3184 C CA . ILE B 1 174 ? -19.491 12.097 -87.443 1.00 64.46 173 ILE B CA 1
ATOM 3185 C C . ILE B 1 174 ? -19.362 13.492 -88.096 1.00 63.71 173 ILE B C 1
ATOM 3186 O O . ILE B 1 174 ? -19.813 14.491 -87.540 1.00 62.10 173 ILE B O 1
ATOM 3191 N N . ASP B 1 175 ? -18.771 13.530 -89.291 1.00 63.35 174 ASP B N 1
ATOM 3192 C CA . ASP B 1 175 ? -18.591 14.769 -90.053 1.00 63.21 174 ASP B CA 1
ATOM 3193 C C . ASP B 1 175 ? -19.927 15.445 -90.414 1.00 62.07 174 ASP B C 1
ATOM 3194 O O . ASP B 1 175 ? -20.029 16.676 -90.362 1.00 63.33 174 ASP B O 1
ATOM 3196 N N . ALA B 1 176 ? -20.937 14.654 -90.775 1.00 60.28 175 ALA B N 1
ATOM 3197 C CA . ALA B 1 176 ? -22.260 15.198 -91.102 1.00 58.69 175 ALA B CA 1
ATOM 3198 C C . ALA B 1 176 ? -22.897 15.847 -89.867 1.00 57.07 175 ALA B C 1
ATOM 3199 O O . ALA B 1 176 ? -23.511 16.907 -89.969 1.00 56.02 175 ALA B O 1
ATOM 3201 N N . LYS B 1 177 ? -22.737 15.208 -88.707 1.00 56.03 176 LYS B N 1
ATOM 3202 C CA . LYS B 1 177 ? -23.245 15.751 -87.437 1.00 55.38 176 LYS B CA 1
ATOM 3203 C C . LYS B 1 177 ? -22.514 17.053 -87.049 1.00 54.39 176 LYS B C 1
ATOM 3204 O O . LYS B 1 177 ? -23.141 17.992 -86.562 1.00 52.58 176 LYS B O 1
ATOM 3208 N N . HIS B 1 178 ? -21.194 17.085 -87.257 1.00 54.59 177 HIS B N 1
ATOM 3209 C CA . HIS B 1 178 ? -20.355 18.268 -86.954 1.00 54.27 177 HIS B CA 1
ATOM 3210 C C . HIS B 1 178 ? -20.703 19.493 -87.811 1.00 52.89 177 HIS B C 1
ATOM 3211 O O . HIS B 1 178 ? -20.676 20.622 -87.329 1.00 51.86 177 HIS B O 1
ATOM 3218 N N . ALA B 1 179 ? -21.019 19.259 -89.081 1.00 52.22 178 ALA B N 1
ATOM 3219 C CA . ALA B 1 179 ? -21.484 20.315 -89.972 1.00 51.87 178 ALA B CA 1
ATOM 3220 C C . ALA B 1 179 ? -22.793 20.924 -89.427 1.00 51.68 178 ALA B C 1
ATOM 3221 O O . ALA B 1 179 ? -22.958 22.143 -89.414 1.00 51.49 178 ALA B O 1
ATOM 3223 N N . GLU B 1 180 ? -23.722 20.072 -88.991 1.00 51.68 179 GLU B N 1
ATOM 3224 C CA . GLU B 1 180 ? -24.988 20.541 -88.417 1.00 51.59 179 GLU B CA 1
ATOM 3225 C C . GLU B 1 180 ? -24.741 21.355 -87.138 1.00 51.37 179 GLU B C 1
ATOM 3226 O O . GLU B 1 180 ? -25.368 22.393 -86.917 1.00 51.02 179 GLU B O 1
ATOM 3228 N N . GLU B 1 181 ? -23.826 20.865 -86.308 1.00 51.26 180 GLU B N 1
ATOM 3229 C CA . GLU B 1 181 ? -23.490 21.502 -85.034 1.00 52.10 180 GLU B CA 1
ATOM 3230 C C . GLU B 1 181 ? -22.843 22.885 -85.244 1.00 52.01 180 GLU B C 1
ATOM 3231 O O . GLU B 1 181 ? -23.145 23.814 -84.514 1.00 52.42 180 GLU B O 1
ATOM 3237 N N . VAL B 1 182 ? -21.965 23.006 -86.239 1.00 51.28 181 VAL B N 1
ATOM 3238 C CA . VAL B 1 182 ? -21.341 24.280 -86.572 1.00 51.04 181 VAL B CA 1
ATOM 3239 C C . VAL B 1 182 ? -22.419 25.278 -87.046 1.00 51.35 181 VAL B C 1
ATOM 3240 O O . VAL B 1 182 ? -22.472 26.422 -86.597 1.00 51.37 181 VAL B O 1
ATOM 3244 N N . ASN B 1 183 ? -23.285 24.831 -87.941 1.00 51.18 182 ASN B N 1
ATOM 3245 C CA . ASN B 1 183 ? -24.366 25.676 -88.446 1.00 51.55 182 ASN B CA 1
ATOM 3246 C C . ASN B 1 183 ? -25.274 26.179 -87.322 1.00 51.61 182 ASN B C 1
ATOM 3247 O O . ASN B 1 183 ? -25.610 27.363 -87.280 1.00 51.57 182 ASN B O 1
ATOM 3252 N N . GLU B 1 184 ? -25.647 25.284 -86.410 1.00 51.32 183 GLU B N 1
ATOM 3253 C CA . GLU B 1 184 ? -26.470 25.661 -85.256 1.00 51.22 183 GLU B CA 1
ATOM 3254 C C . GLU B 1 184 ? -25.717 26.666 -84.375 1.00 50.19 183 GLU B C 1
ATOM 3255 O O . GLU B 1 184 ? -26.277 27.665 -83.952 1.00 50.32 183 GLU B O 1
ATOM 3265 N N . LEU B 1 186 ? -23.285 28.731 -85.297 1.00 50.09 185 LEU B N 1
ATOM 3266 C CA . LEU B 1 186 ? -23.243 29.987 -86.067 1.00 50.90 185 LEU B CA 1
ATOM 3267 C C . LEU B 1 186 ? -24.513 30.842 -85.910 1.00 51.35 185 LEU B C 1
ATOM 3268 O O . LEU B 1 186 ? -24.430 32.053 -85.755 1.00 51.75 185 LEU B O 1
ATOM 3273 N N . HIS B 1 187 ? -25.684 30.224 -85.950 1.00 52.10 186 HIS B N 1
ATOM 3274 C CA . HIS B 1 187 ? -26.939 30.970 -85.778 1.00 52.79 186 HIS B CA 1
ATOM 3275 C C . HIS B 1 187 ? -27.076 31.492 -84.358 1.00 53.11 186 HIS B C 1
ATOM 3276 O O . HIS B 1 187 ? -27.677 32.547 -84.117 1.00 52.83 186 HIS B O 1
ATOM 3283 N N . GLU B 1 188 ? -26.531 30.725 -83.426 1.00 54.15 187 GLU B N 1
ATOM 3284 C CA . GLU B 1 188 ? -26.584 31.043 -82.012 1.00 54.94 187 GLU B CA 1
ATOM 3285 C C . GLU B 1 188 ? -25.688 32.229 -81.621 1.00 55.07 187 GLU B C 1
ATOM 3286 O O . GLU B 1 188 ? -26.158 33.141 -8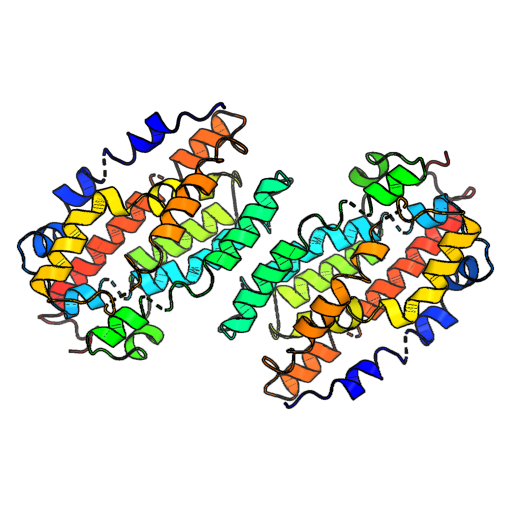0.946 1.00 56.67 187 GLU B O 1
ATOM 3292 N N . VAL B 1 189 ? -24.420 32.213 -82.055 1.00 53.20 188 VAL B N 1
ATOM 3293 C CA . VAL B 1 189 ? -23.416 33.205 -81.651 1.00 52.28 188 VAL B CA 1
ATOM 3294 C C . VAL B 1 189 ? -23.281 34.473 -82.487 1.00 51.44 188 VAL B C 1
ATOM 3295 O O . VAL B 1 189 ? -22.635 35.427 -82.046 1.00 50.74 188 VAL B O 1
ATOM 3299 N N . CYS B 1 190 ? -23.833 34.481 -83.695 1.00 51.20 189 CYS B N 1
ATOM 3300 C CA . CYS B 1 190 ? -23.762 35.663 -84.557 1.00 51.32 189 CYS B CA 1
ATOM 3301 C C . CYS B 1 190 ? -24.932 36.597 -84.276 1.00 51.90 189 CYS B C 1
ATOM 3302 O O . CYS B 1 190 ? -26.050 36.350 -84.734 1.00 51.73 189 CYS B O 1
ATOM 3305 N N . LYS B 1 191 ? -24.654 37.673 -83.540 1.00 52.29 190 LYS B N 1
ATOM 3306 C CA . LYS B 1 191 ? -25.672 38.647 -83.127 1.00 52.88 190 LYS B CA 1
ATOM 3307 C C . LYS B 1 191 ? -25.665 39.958 -83.933 1.00 52.63 190 LYS B C 1
ATOM 3308 O O . LYS B 1 191 ? -26.714 40.602 -84.068 1.00 52.94 190 LYS B O 1
ATOM 3314 N N . THR B 1 192 ? -24.498 40.336 -84.459 1.00 52.05 191 THR B N 1
ATOM 3315 C CA . THR B 1 192 ? -24.338 41.551 -85.255 1.00 51.83 191 THR B CA 1
ATOM 3316 C C . THR B 1 192 ? -23.681 41.204 -86.586 1.00 51.74 191 THR B C 1
ATOM 3317 O O . THR B 1 192 ? -23.161 40.110 -86.752 1.00 51.82 191 THR B O 1
ATOM 3321 N N . GLN B 1 193 ? -23.701 42.136 -87.534 1.00 52.60 192 GLN B N 1
ATOM 3322 C CA . GLN B 1 193 ? -23.109 41.895 -88.852 1.00 52.69 192 GLN B CA 1
ATOM 3323 C C . GLN B 1 193 ? -21.589 41.812 -88.740 1.00 52.68 192 GLN B C 1
ATOM 3324 O O . GLN B 1 193 ? -20.953 41.115 -89.525 1.00 53.71 192 GLN B O 1
ATOM 3330 N N . GLU B 1 194 ? -21.009 42.505 -87.762 1.00 52.06 193 GLU B N 1
ATOM 3331 C CA . GLU B 1 194 ? -19.574 42.414 -87.523 1.00 52.30 193 GLU B CA 1
ATOM 3332 C C . GLU B 1 194 ? -19.189 40.967 -87.138 1.00 51.98 193 GLU B C 1
ATOM 3333 O O . GLU B 1 194 ? -18.136 40.483 -87.528 1.00 52.15 193 GLU B O 1
ATOM 3336 N N . ASP B 1 195 ? -20.049 40.289 -86.382 1.00 51.47 194 ASP B N 1
ATOM 3337 C CA . ASP B 1 195 ? -19.836 38.878 -86.038 1.00 51.64 194 ASP B CA 1
ATOM 3338 C C . ASP B 1 195 ? -19.757 38.034 -87.308 1.00 51.53 194 ASP B C 1
ATOM 3339 O O . ASP B 1 195 ? -18.817 37.256 -87.482 1.00 51.51 194 ASP B O 1
ATOM 3344 N N . VAL B 1 196 ? -20.740 38.232 -88.186 1.00 51.03 195 VAL B N 1
ATOM 3345 C CA . VAL B 1 196 ? -20.845 37.531 -89.466 1.00 50.55 195 VAL B CA 1
ATOM 3346 C C . VAL B 1 196 ? -19.653 37.827 -90.372 1.00 50.82 195 VAL B C 1
ATOM 3347 O O . VAL B 1 196 ? -19.105 36.922 -90.997 1.00 50.76 195 VAL B O 1
ATOM 3351 N N . ASP B 1 197 ? -19.246 39.091 -90.435 1.00 51.50 196 ASP B N 1
ATOM 3352 C CA . ASP B 1 197 ? -18.109 39.499 -91.265 1.00 50.99 196 ASP B CA 1
ATOM 3353 C C . ASP B 1 197 ? -16.832 38.807 -90.833 1.00 50.91 196 ASP B C 1
ATOM 3354 O O . ASP B 1 197 ? -16.038 38.412 -91.678 1.00 51.46 196 ASP B O 1
ATOM 3359 N N . SER B 1 198 ? -16.632 38.685 -89.523 1.00 50.58 197 SER B N 1
ATOM 3360 C CA . SER B 1 198 ? -15.438 38.057 -88.979 1.00 51.04 197 SER B CA 1
ATOM 3361 C C . SER B 1 198 ? -15.401 36.551 -89.335 1.00 50.59 197 SER B C 1
ATOM 3362 O O . SER B 1 198 ? -14.349 36.007 -89.664 1.00 50.19 197 SER B O 1
ATOM 3365 N N . VAL B 1 199 ? -16.565 35.910 -89.305 1.00 50.91 198 VAL B N 1
ATOM 3366 C CA . VAL B 1 199 ? -16.715 34.507 -89.712 1.00 50.64 198 VAL B CA 1
ATOM 3367 C C . VAL B 1 199 ? -16.375 34.347 -91.210 1.00 50.89 198 VAL B C 1
ATOM 3368 O O . VAL B 1 199 ? -15.641 33.444 -91.600 1.00 50.56 198 VAL B O 1
ATOM 3372 N N . VAL B 1 200 ? -16.873 35.255 -92.040 1.00 50.79 199 VAL B N 1
ATOM 3373 C CA . VAL B 1 200 ? -16.605 35.214 -93.483 1.00 50.27 199 VAL B CA 1
ATOM 3374 C C . VAL B 1 200 ? -15.120 35.461 -93.827 1.00 50.62 199 VAL B C 1
ATOM 3375 O O . VAL B 1 200 ? -14.566 34.813 -94.716 1.00 49.97 199 VAL B O 1
ATOM 3379 N N . ALA B 1 201 ? -14.481 36.390 -93.113 1.00 50.80 200 ALA B N 1
ATOM 3380 C CA . ALA B 1 201 ? -13.079 36.706 -93.349 1.00 50.38 200 ALA B CA 1
ATOM 3381 C C . ALA B 1 201 ? -12.216 35.478 -93.074 1.00 50.41 200 ALA B C 1
ATOM 3382 O O . ALA B 1 201 ? -11.330 35.147 -93.861 1.00 51.26 200 ALA B O 1
ATOM 3384 N N . VAL B 1 202 ? -12.490 34.797 -91.969 1.00 50.02 201 VAL B N 1
ATOM 3385 C CA . VAL B 1 202 ? -11.729 33.595 -91.592 1.00 50.33 201 VAL B CA 1
ATOM 3386 C C . VAL B 1 202 ? -12.006 32.420 -92.501 1.00 50.05 201 VAL B C 1
ATOM 3387 O O . VAL B 1 202 ? -11.083 31.690 -92.855 1.00 51.33 201 VAL B O 1
ATOM 3399 N N . GLU B 1 204 ? -12.817 32.507 -95.623 1.00 50.59 203 GLU B N 1
ATOM 3400 C CA . GLU B 1 204 ? -12.137 32.819 -96.871 1.00 51.59 203 GLU B CA 1
ATOM 3401 C C . GLU B 1 204 ? -10.639 32.652 -96.795 1.00 51.51 203 GLU B C 1
ATOM 3402 O O . GLU B 1 204 ? -10.050 31.974 -97.636 1.00 51.97 203 GLU B O 1
ATOM 3408 N N . ASN B 1 205 ? -10.019 33.253 -95.786 1.00 51.18 204 ASN B N 1
ATOM 3409 C CA . ASN B 1 205 ? -8.572 33.196 -95.700 1.00 50.80 204 ASN B CA 1
ATOM 3410 C C . ASN B 1 205 ? -8.032 31.808 -95.323 1.00 50.94 204 ASN B C 1
ATOM 3411 O O . ASN B 1 205 ? -6.969 31.415 -95.788 1.00 51.05 204 ASN B O 1
ATOM 3416 N N . SER B 1 206 ? -8.743 31.089 -94.460 1.00 51.41 205 SER B N 1
ATOM 3417 C CA . SER B 1 206 ? -8.315 29.748 -94.082 1.00 50.79 205 SER B CA 1
ATOM 3418 C C . SER B 1 206 ? -8.335 28.837 -95.314 1.00 50.75 205 SER B C 1
ATOM 3419 O O . SER B 1 206 ? -7.439 28.021 -95.497 1.00 50.95 205 SER B O 1
ATOM 3422 N N . LEU B 1 207 ? -9.315 29.034 -96.198 1.00 51.30 206 LEU B N 1
ATOM 3423 C CA . LEU B 1 207 ? -9.412 28.233 -97.426 1.00 50.61 206 LEU B CA 1
ATOM 3424 C C . LEU B 1 207 ? -8.363 28.668 -98.456 1.00 50.33 206 LEU B C 1
ATOM 3425 O O . LEU B 1 207 ? -7.749 27.824 -99.093 1.00 50.59 206 LEU B O 1
ATOM 3430 N N . VAL B 1 208 ? -8.131 29.975 -98.595 1.00 50.58 207 VAL B N 1
ATOM 3431 C CA . VAL B 1 208 ? -7.060 30.498 -99.440 1.00 49.60 207 VAL B CA 1
ATOM 3432 C C . VAL B 1 208 ? -5.708 29.901 -98.984 1.00 50.14 207 VAL B C 1
ATOM 3433 O O . VAL B 1 208 ? -4.929 29.418 -99.805 1.00 49.76 207 VAL B O 1
ATOM 3437 N N . LEU B 1 209 ? -5.439 29.904 -97.674 1.00 50.28 208 LEU B N 1
ATOM 3438 C CA . LEU B 1 209 ? -4.178 29.371 -97.153 1.00 50.37 208 LEU B CA 1
ATOM 3439 C C . LEU B 1 209 ? -4.066 27.844 -97.304 1.00 50.68 208 LEU B C 1
ATOM 3440 O O . LEU B 1 209 ? -2.980 27.323 -97.557 1.00 50.33 208 LEU B O 1
ATOM 3445 N N . THR B 1 210 ? -5.180 27.136 -97.159 1.00 50.08 209 THR B N 1
ATOM 3446 C CA . THR B 1 210 ? -5.195 25.689 -97.344 1.00 50.53 209 THR B CA 1
ATOM 3447 C C . THR B 1 210 ? -4.865 25.377 -98.811 1.00 50.85 209 THR B C 1
ATOM 3448 O O . THR B 1 210 ? -4.133 24.431 -99.096 1.00 50.75 209 THR B O 1
ATOM 3452 N N . ALA B 1 211 ? -5.377 26.195 -99.731 1.00 50.35 210 ALA B N 1
ATOM 3453 C CA . ALA B 1 211 ? -5.105 26.019 -101.153 1.00 50.48 210 ALA B CA 1
ATOM 3454 C C . ALA B 1 211 ? -3.626 26.222 -101.492 1.00 50.62 210 ALA B C 1
ATOM 3455 O O . ALA B 1 211 ? -3.130 25.606 -102.425 1.00 50.54 210 ALA B O 1
ATOM 3457 N N . ARG B 1 212 ? -2.926 27.085 -100.750 1.00 51.14 211 ARG B N 1
ATOM 3458 C CA . ARG B 1 212 ? -1.483 27.294 -100.961 1.00 50.99 211 ARG B CA 1
ATOM 3459 C C . ARG B 1 212 ? -0.689 26.031 -100.571 1.00 50.63 211 ARG B C 1
ATOM 3460 O O . ARG B 1 212 ? 0.425 25.822 -101.043 1.00 50.95 211 ARG B O 1
ATOM 3468 N N . ILE B 1 213 ? -1.250 25.198 -99.702 1.00 50.67 212 ILE B N 1
ATOM 3469 C CA . ILE B 1 213 ? -0.594 23.944 -99.318 1.00 50.63 212 ILE B CA 1
ATOM 3470 C C . ILE B 1 213 ? -0.485 23.022 -100.545 1.00 50.70 212 ILE B C 1
ATOM 3471 O O . ILE B 1 213 ? 0.551 22.392 -100.753 1.00 50.06 212 ILE B O 1
ATOM 3476 N N . LEU B 1 214 ? -1.548 22.973 -101.354 1.00 51.18 213 LEU B N 1
ATOM 3477 C CA . LEU B 1 214 ? -1.566 22.170 -102.590 1.00 51.39 213 LEU B CA 1
ATOM 3478 C C . LEU B 1 214 ? -0.449 22.593 -103.541 1.00 50.82 213 LEU B C 1
ATOM 3479 O O . LEU B 1 214 ? 0.157 21.754 -104.198 1.00 50.55 213 LEU B O 1
ATOM 3484 N N . ASP B 1 215 ? -0.188 23.898 -103.601 1.00 50.99 214 ASP B N 1
ATOM 3485 C CA . ASP B 1 215 ? 0.877 24.470 -104.417 1.00 50.73 214 ASP B CA 1
ATOM 3486 C C . ASP B 1 215 ? 2.247 24.038 -103.907 1.00 50.06 214 ASP B C 1
ATOM 3487 O O . ASP B 1 215 ? 3.100 23.642 -104.689 1.00 49.67 214 ASP B O 1
ATOM 3492 N N . ASP B 1 216 ? 2.469 24.118 -102.597 1.00 50.28 215 ASP B N 1
ATOM 3493 C CA . ASP B 1 216 ? 3.738 23.656 -102.019 1.00 50.83 215 ASP B CA 1
ATOM 3494 C C . ASP B 1 216 ? 3.944 22.157 -102.225 1.00 50.50 215 ASP B C 1
ATOM 3495 O O . ASP B 1 216 ? 5.051 21.718 -102.537 1.00 50.60 215 ASP B O 1
ATOM 3500 N N . VAL B 1 217 ? 2.876 21.387 -102.032 1.00 50.21 216 VAL B N 1
ATOM 3501 C CA . VAL B 1 217 ? 2.907 19.934 -102.242 1.00 50.41 216 VAL B CA 1
ATOM 3502 C C . VAL B 1 217 ? 3.309 19.603 -103.678 1.00 50.98 216 VAL B C 1
ATOM 3503 O O . VAL B 1 217 ? 4.161 18.750 -103.902 1.00 51.55 216 VAL B O 1
ATOM 3507 N N . TRP B 1 218 ? 2.714 20.297 -104.644 1.00 51.50 217 TRP B N 1
ATOM 3508 C CA . TRP B 1 218 ? 3.049 20.092 -106.050 1.00 51.65 217 TRP B CA 1
ATOM 3509 C C . TRP B 1 218 ? 4.501 20.494 -106.371 1.00 51.73 217 TRP B C 1
ATOM 3510 O O . TRP B 1 218 ? 5.212 19.736 -107.018 1.00 52.28 217 TRP B O 1
ATOM 3521 N N . LYS B 1 219 ? 4.951 21.662 -105.919 1.00 51.23 218 LYS B N 1
ATOM 3522 C CA . LYS B 1 219 ? 6.338 22.074 -106.177 1.00 51.50 218 LYS B CA 1
ATOM 3523 C C . LYS B 1 219 ? 7.338 21.037 -105.644 1.00 51.76 218 LYS B C 1
ATOM 3524 O O . LYS B 1 219 ? 8.248 20.642 -106.365 1.00 51.80 218 LYS B O 1
ATOM 3526 N N . GLU B 1 220 ? 7.161 20.586 -104.401 1.00 52.32 219 GLU B N 1
ATOM 3527 C CA . GLU B 1 220 ? 8.068 19.589 -103.794 1.00 52.42 219 GLU B CA 1
ATOM 3528 C C . GLU B 1 220 ? 7.953 18.212 -104.455 1.00 52.53 219 GLU B C 1
ATOM 3529 O O . GLU B 1 220 ? 8.917 17.442 -104.456 1.00 52.87 219 GLU B O 1
ATOM 3535 N N . TYR B 1 221 ? 6.777 17.900 -105.003 1.00 52.41 220 TYR B N 1
ATOM 3536 C CA . TYR B 1 221 ? 6.571 16.642 -105.725 1.00 52.53 220 TYR B CA 1
ATOM 3537 C C . TYR B 1 221 ? 7.321 16.625 -107.049 1.00 53.08 220 TYR B C 1
ATOM 3538 O O . TYR B 1 221 ? 7.839 15.580 -107.473 1.00 53.35 220 TYR B O 1
ATOM 3547 N N . GLN B 1 222 ? 7.372 17.768 -107.719 1.00 54.39 221 GLN B N 1
ATOM 3548 C CA . GLN B 1 222 ? 8.093 17.846 -108.985 1.00 55.30 221 GLN B CA 1
ATOM 3549 C C . GLN B 1 222 ? 9.594 17.746 -108.728 1.00 55.05 221 GLN B C 1
ATOM 3550 O O . GLN B 1 222 ? 10.324 17.104 -109.495 1.00 54.48 221 GLN B O 1
ATOM 3556 N N . LEU B 1 223 ? 10.035 18.361 -107.632 1.00 55.29 222 LEU B N 1
ATOM 3557 C CA . LEU B 1 223 ? 11.430 18.294 -107.204 1.00 55.83 222 LEU B CA 1
ATOM 3558 C C . LEU B 1 223 ? 11.743 16.890 -106.688 1.00 56.07 222 LEU B C 1
ATOM 3559 O O . LEU B 1 223 ? 12.876 16.431 -106.793 1.00 55.69 222 LEU B O 1
ATOM 3564 N N . PHE B 1 224 ? 10.734 16.207 -106.146 1.00 57.13 223 PHE B N 1
ATOM 3565 C CA . PHE B 1 224 ? 10.905 14.830 -105.636 1.00 57.34 223 PHE B CA 1
ATOM 3566 C C . PHE B 1 224 ? 11.413 13.862 -106.712 1.00 58.14 223 PHE B C 1
ATOM 3567 O O . PHE B 1 224 ? 12.355 13.112 -106.459 1.00 57.47 223 PHE B O 1
ATOM 3575 N N . GLN B 1 225 ? 10.808 13.860 -107.899 1.00 59.32 224 GLN B N 1
ATOM 3576 C CA . GLN B 1 225 ? 11.345 13.036 -108.984 1.00 60.78 224 GLN B CA 1
ATOM 3577 C C . GLN B 1 225 ? 12.432 13.827 -109.721 1.00 61.27 224 GLN B C 1
ATOM 3578 O O . GLN B 1 225 ? 12.385 13.976 -110.938 1.00 61.93 224 GLN B O 1
ATOM 3584 N N . SER B 1 226 ? 13.420 14.311 -108.973 1.00 61.87 225 SER B N 1
ATOM 3585 C CA . SER B 1 226 ? 14.469 15.156 -109.521 1.00 62.37 225 SER B CA 1
ATOM 3586 C C . SER B 1 226 ? 15.615 15.384 -108.507 1.00 62.34 225 SER B C 1
ATOM 3587 O O . SER B 1 226 ? 16.253 14.418 -108.071 1.00 61.80 225 SER B O 1
ATOM 3590 N N . GLY B 1 227 ? 15.841 16.645 -108.115 1.00 62.24 226 GLY B N 1
ATOM 3591 C CA . GLY B 1 227 ? 16.973 17.018 -107.272 1.00 62.36 226 GLY B CA 1
ATOM 3592 C C . GLY B 1 227 ? 16.690 17.601 -105.902 1.00 62.40 226 GLY B C 1
ATOM 3593 O O . GLY B 1 227 ? 17.374 18.525 -105.474 1.00 62.22 226 GLY B O 1
ATOM 3594 N N . ALA B 1 228 ? 15.668 17.085 -105.228 1.00 62.44 227 ALA B N 1
ATOM 3595 C CA . ALA B 1 228 ? 15.394 17.444 -103.838 1.00 63.12 227 ALA B CA 1
ATOM 3596 C C . ALA B 1 228 ? 15.300 16.115 -103.126 1.00 63.44 227 ALA B C 1
ATOM 3597 O O . ALA B 1 228 ? 14.330 15.379 -103.318 1.00 64.00 227 ALA B O 1
ATOM 3599 N N . SER B 1 229 ? 16.327 15.786 -102.347 1.00 63.66 228 SER B N 1
ATOM 3600 C CA . SER B 1 229 ? 16.312 14.573 -101.535 1.00 63.64 228 SER B CA 1
ATOM 3601 C C . SER B 1 229 ? 15.584 14.868 -100.200 1.00 63.74 228 SER B C 1
ATOM 3602 O O . SER B 1 229 ? 15.958 14.345 -99.150 1.00 64.15 228 SER B O 1
ATOM 3605 N N . ASP B 1 230 ? 14.537 15.696 -100.262 1.00 63.59 229 ASP B N 1
ATOM 3606 C CA . ASP B 1 230 ? 13.724 16.044 -99.092 1.00 63.58 229 ASP B CA 1
ATOM 3607 C C . ASP B 1 230 ? 12.872 14.827 -98.667 1.00 63.20 229 ASP B C 1
ATOM 3608 O O . ASP B 1 230 ? 12.487 14.731 -97.510 1.00 62.39 229 ASP B O 1
ATOM 3613 N N . ARG B 1 231 ? 12.614 13.894 -99.590 1.00 63.88 230 ARG B N 1
ATOM 3614 C CA . ARG B 1 231 ? 11.789 12.695 -99.308 1.00 64.13 230 ARG B CA 1
ATOM 3615 C C . ARG B 1 231 ? 12.513 11.321 -99.550 1.00 64.30 230 ARG B C 1
ATOM 3616 O O . ARG B 1 231 ? 13.657 11.263 -100.004 1.00 63.16 230 ARG B O 1
ATOM 3624 N N . TYR B 1 232 ? 11.779 10.237 -99.252 1.00 65.56 231 TYR B N 1
ATOM 3625 C CA . TYR B 1 232 ? 12.228 8.811 -99.200 1.00 65.01 231 TYR B CA 1
ATOM 3626 C C . TYR B 1 232 ? 11.275 7.843 -99.926 1.00 64.76 231 TYR B C 1
ATOM 3627 O O . TYR B 1 232 ? 10.153 7.614 -99.495 1.00 63.98 231 TYR B O 1
ATOM 3636 N N . ALA B 1 233 ? 11.736 7.291 -101.044 1.00 65.08 232 ALA B N 1
ATOM 3637 C CA . ALA B 1 233 ? 10.981 6.287 -101.805 1.00 64.58 232 ALA B CA 1
ATOM 3638 C C . ALA B 1 233 ? 11.867 5.689 -102.895 1.00 64.32 232 ALA B C 1
ATOM 3639 O O . ALA B 1 233 ? 12.412 4.592 -102.731 1.00 64.25 232 ALA B O 1
#

Nearest PDB structures (foldseek):
  3dde-assembly1_A  TM=1.002E+00  e=8.582E-27  Shewanella denitrificans OS217
  2gm7-assembly1_C  TM=7.923E-01  e=3.287E-04  Pyrobaculum aerophilum str. IM2
  1udd-assembly1_D  TM=7.770E-01  e=5.854E-04  Pyrococcus horikoshii OT3
  3ibx-assembly1_D-2  TM=7.273E-01  e=9.187E-03  Helicobacter pylori
  3rm5-assembly1_B  TM=6.391E-01  e=6.733E-03  Saccharomyces cerevisiae

Foldseek 3Di:
DPDDVVVLVVVLVVLVCLCVPQPLNVCLLPVFDDLLLLLLLLLCLVQLQCPLVLLLLLLCPDPAPPVSNCVSNVVSVVSHPLSVLLQLNVVSPDDSVLSVPDDHDPLSVVLNVLSSVLSNDDDSLQNLLVLQCQLVVCVSCVSSVVSNCVRSVDDCSNPSVVCRVPCSVVVNVVSVVSVVRDDDVVSVVSNSVNVVSVVSVSVSSVRSVVVVVCVVPNDPSDDDD/DPDDVVVLVVVLVCLVVLCVPQPLNVCLVPVHDDLLLLLLLLLCLLQLQCPLVLLLLLLCPDPAPPVSNVVSNVVSVVSHPLSVNLQLNVVSPDDSVLSVPDDHDPLSVVLNVVSSDLSNDDDSLQNLLVLQCVLVPCVSCVSSVVSNCVRSVDDCSNDSNPVCPVVSVVSNVVSVVLVVRDDDVVSVVSNSVNVVSVVSVSVSSVRSVVVVVCVVDPDPSDDD

Solvent-accessible surface area: 20002 Å² total

Sequence (449 aa):
SIIDLTKLEQKKVATWDSILTNSPFIHEVLDDGGKKATKALYAIYTETYHYTKHNAKNQALVGIGKDLPGKYLSFCFHHAHEEAGHHELALSDIASIGFDRREDVLSSKPLPATETLIAYLYWISATGNPVQRLGYSYWAENVYGYIDPVLKAIQSTLDLTPQSKFFIAHSKIDAKHAEEVNELHEVCKTQEDVDSVVAVENSLVLTARILDDVWKEYQLFQSGASDRYAFSIIDLTKLEQKKVATWDSILTNSPFIHEVLDDGGKKATKALYAIYTETYHYTKHNAKNQALVGIGKDLPGKYLSFCFHHAHEEAGHELALSDIASIGFDRREDVLSSKPLPATETLIAYLYWISATGNPVQRLGYSYWAENVYGYIDPVLKAIQSTLDLTPQSKFFIAHSKIDAKHAEEVNELHEVCKTQEDVDSVVAVENSLVLTARILDDVWKEYQLFQSGASDRYA

CATH classification: 1.20.910.10